Protein AF-A0A7W9DJ19-F1 (afdb_monomer_lite)

pLDDT: mean 92.01, std 10.66, range [29.83, 98.69]

Structure (mmCIF, N/CA/C/O backbone):
data_AF-A0A7W9DJ19-F1
#
_entry.id   AF-A0A7W9DJ19-F1
#
loop_
_atom_site.group_PDB
_atom_site.id
_atom_site.type_symbol
_atom_site.label_atom_id
_atom_site.label_alt_id
_atom_site.label_comp_id
_atom_site.label_asym_id
_atom_site.label_entity_id
_atom_site.label_seq_id
_atom_site.pdbx_PDB_ins_code
_atom_site.Cartn_x
_atom_site.Cartn_y
_atom_site.Cartn_z
_atom_site.occupancy
_atom_site.B_iso_or_equiv
_atom_site.auth_seq_id
_atom_site.auth_comp_id
_atom_site.auth_asym_id
_atom_site.auth_atom_id
_atom_site.pdbx_PDB_model_num
ATOM 1 N N . MET A 1 1 ? -15.989 -20.132 35.766 1.00 35.91 1 MET A N 1
ATOM 2 C CA . MET A 1 1 ? -14.727 -20.740 36.237 1.00 35.91 1 MET A CA 1
ATOM 3 C C . MET A 1 1 ? -13.695 -19.625 36.295 1.00 35.91 1 MET A C 1
ATOM 5 O O . MET A 1 1 ? -13.763 -18.740 35.463 1.00 35.91 1 MET A O 1
ATOM 9 N N . SER A 1 2 ? -12.875 -19.631 37.344 1.00 31.61 2 SER A N 1
ATOM 10 C CA . SER A 1 2 ? -11.876 -18.637 37.775 1.00 31.61 2 SER A CA 1
ATOM 11 C C . SER A 1 2 ? -11.360 -17.617 36.739 1.00 31.61 2 SER A C 1
ATOM 13 O O . SER A 1 2 ? -10.597 -17.981 35.852 1.00 31.61 2 SER A O 1
ATOM 15 N N . ASN A 1 3 ? -11.657 -16.329 36.963 1.00 39.03 3 ASN A N 1
ATOM 16 C CA . ASN A 1 3 ? -10.916 -15.198 36.391 1.00 39.03 3 ASN A CA 1
ATOM 17 C C . ASN A 1 3 ? -9.522 -15.145 37.029 1.00 39.03 3 ASN A C 1
ATOM 19 O O . ASN A 1 3 ? -9.390 -14.772 38.196 1.00 39.03 3 ASN A O 1
ATOM 23 N N . ALA A 1 4 ? -8.491 -15.544 36.287 1.00 29.83 4 ALA A N 1
ATOM 24 C CA . ALA A 1 4 ? -7.117 -15.218 36.642 1.00 29.83 4 ALA A CA 1
ATOM 25 C C . ALA A 1 4 ? -6.825 -13.783 36.163 1.00 29.83 4 ALA A C 1
ATOM 27 O O . ALA A 1 4 ? -7.154 -13.462 35.021 1.00 29.83 4 ALA A O 1
ATOM 28 N N . PRO A 1 5 ? -6.249 -12.903 36.998 1.00 34.75 5 PRO A N 1
ATOM 29 C CA . PRO A 1 5 ? -5.823 -11.590 36.539 1.00 34.75 5 PRO A CA 1
ATOM 30 C C . PRO A 1 5 ? -4.677 -11.761 35.534 1.00 34.75 5 PRO A C 1
ATOM 32 O O . PRO A 1 5 ? -3.685 -12.427 35.833 1.00 34.75 5 PRO A O 1
ATOM 35 N N . LEU A 1 6 ? -4.827 -11.160 34.351 1.00 35.88 6 LEU A N 1
ATOM 36 C CA . LEU A 1 6 ? -3.746 -10.957 33.388 1.00 35.88 6 LEU A CA 1
ATOM 37 C C . LEU A 1 6 ? -2.621 -10.196 34.097 1.00 35.88 6 LEU A C 1
ATOM 39 O O . LEU A 1 6 ? -2.728 -9.001 34.365 1.00 35.88 6 LEU A O 1
ATOM 43 N N . SER A 1 7 ? -1.553 -10.903 34.462 1.00 32.28 7 SER A N 1
ATOM 44 C CA . SER A 1 7 ? -0.330 -10.271 34.936 1.00 32.28 7 SER A CA 1
ATOM 45 C C . SER A 1 7 ? 0.351 -9.628 33.734 1.00 32.28 7 SER A C 1
ATOM 47 O O . SER A 1 7 ? 0.996 -10.320 32.945 1.00 32.28 7 SER A O 1
ATOM 49 N N . ILE A 1 8 ? 0.200 -8.314 33.589 1.00 40.47 8 ILE A N 1
ATOM 50 C CA . ILE A 1 8 ? 1.008 -7.528 32.660 1.00 40.47 8 ILE A CA 1
ATOM 51 C C . ILE A 1 8 ? 2.430 -7.540 33.224 1.00 40.47 8 ILE A C 1
ATOM 53 O O . ILE A 1 8 ? 2.767 -6.819 34.165 1.00 40.47 8 ILE A O 1
ATOM 57 N N . VAL A 1 9 ? 3.260 -8.439 32.703 1.00 39.78 9 VAL A N 1
ATOM 58 C CA . VAL A 1 9 ? 4.703 -8.352 32.893 1.00 39.78 9 VAL A CA 1
ATOM 59 C C . VAL A 1 9 ? 5.142 -7.175 32.034 1.00 39.78 9 VAL A C 1
ATOM 61 O O . VAL A 1 9 ? 5.267 -7.311 30.820 1.00 39.78 9 VAL A O 1
ATOM 64 N N . ASN A 1 10 ? 5.336 -6.013 32.661 1.00 40.75 10 ASN A N 1
ATOM 65 C CA . ASN A 1 10 ? 5.998 -4.869 32.038 1.00 40.75 10 ASN A CA 1
ATOM 66 C C . ASN A 1 10 ? 7.457 -5.248 31.760 1.00 40.75 10 ASN A C 1
ATOM 68 O O . ASN A 1 10 ? 8.366 -4.949 32.534 1.00 40.75 10 ASN A O 1
ATOM 72 N N . SER A 1 11 ? 7.665 -5.971 30.662 1.00 48.31 11 SER A N 1
ATOM 73 C CA . SER A 1 11 ? 8.966 -6.134 30.040 1.00 48.31 11 SER A CA 1
ATOM 74 C C . SER A 1 11 ? 9.404 -4.764 29.544 1.00 48.31 11 SER A C 1
ATOM 76 O O . SER A 1 11 ? 8.871 -4.239 28.571 1.00 48.31 11 SER A O 1
ATOM 78 N N . THR A 1 12 ? 10.393 -4.179 30.211 1.00 62.31 12 THR A N 1
ATOM 79 C CA . THR A 1 12 ? 11.105 -3.003 29.700 1.00 62.31 12 THR A CA 1
ATOM 80 C C . THR A 1 12 ? 11.979 -3.346 28.494 1.00 62.31 12 THR A C 1
ATOM 82 O O . THR A 1 12 ? 12.508 -2.446 27.847 1.00 62.31 12 THR A O 1
ATOM 85 N N . GLU A 1 13 ? 12.170 -4.636 28.195 1.00 78.81 13 GLU A N 1
ATOM 86 C CA . GLU A 1 13 ? 12.912 -5.071 27.020 1.00 78.81 13 GLU A CA 1
ATOM 87 C C . GLU A 1 13 ? 12.053 -4.935 25.765 1.00 78.81 13 GLU A C 1
ATOM 89 O O . GLU A 1 13 ? 10.884 -5.328 25.728 1.00 78.81 13 GLU A O 1
ATOM 94 N N . LYS A 1 14 ? 12.670 -4.346 24.742 1.00 89.38 14 LYS A N 1
ATOM 95 C CA . LYS A 1 14 ? 12.095 -4.109 23.425 1.00 89.38 14 LYS A CA 1
ATOM 96 C C . LYS A 1 14 ? 11.827 -5.428 22.703 1.00 89.38 14 LYS A C 1
ATOM 98 O O . LYS A 1 14 ? 12.739 -6.245 22.565 1.00 89.38 14 LYS A O 1
ATOM 103 N N . PHE A 1 15 ? 10.617 -5.610 22.178 1.00 94.50 15 PHE A N 1
ATOM 104 C CA . PHE A 1 15 ? 10.310 -6.754 21.328 1.00 94.50 15 PHE A CA 1
ATOM 105 C C . PHE A 1 15 ? 10.823 -6.512 19.906 1.00 94.50 15 PHE A C 1
ATOM 107 O O . PHE A 1 15 ? 10.510 -5.501 19.286 1.00 94.50 15 PHE A O 1
ATOM 114 N N . GLN A 1 16 ? 11.607 -7.448 19.375 1.00 95.25 16 GLN A N 1
ATOM 115 C CA . GLN A 1 16 ? 12.251 -7.308 18.068 1.00 95.25 16 GLN A CA 1
ATOM 116 C C . GLN A 1 16 ? 11.478 -8.071 16.989 1.00 95.25 16 GLN A C 1
ATOM 118 O O . GLN A 1 16 ? 11.321 -9.285 17.095 1.00 95.25 16 GLN A O 1
ATOM 123 N N . LEU A 1 17 ? 11.081 -7.400 15.904 1.00 96.25 17 LEU A N 1
ATOM 124 C CA . LEU A 1 17 ? 10.416 -8.014 14.740 1.00 96.25 17 LEU A CA 1
ATOM 125 C C . LEU A 1 17 ? 11.395 -8.691 13.768 1.00 96.25 17 LEU A C 1
ATOM 127 O O . LEU A 1 17 ? 11.333 -8.525 12.554 1.00 96.25 17 LEU A O 1
ATOM 131 N N . ASN A 1 18 ? 12.320 -9.474 14.313 1.00 95.81 18 ASN A N 1
ATOM 132 C CA . ASN A 1 18 ? 13.140 -10.393 13.530 1.00 95.81 18 ASN A CA 1
ATOM 133 C C . ASN A 1 18 ? 12.419 -11.747 13.367 1.00 95.81 18 ASN A C 1
ATOM 135 O O . ASN A 1 18 ? 11.292 -11.928 13.828 1.00 95.81 18 ASN A O 1
ATOM 139 N N . ARG A 1 19 ? 13.079 -12.726 12.735 1.00 96.00 19 ARG A N 1
ATOM 140 C CA . ARG A 1 19 ? 12.517 -14.071 12.518 1.00 96.00 19 ARG A CA 1
ATOM 141 C C . ARG A 1 19 ? 11.992 -14.722 13.805 1.00 96.00 19 ARG A C 1
ATOM 143 O O . ARG A 1 19 ? 10.877 -15.226 13.809 1.00 96.00 19 ARG A O 1
ATOM 150 N N . ALA A 1 20 ? 12.759 -14.668 14.895 1.00 96.94 20 ALA A N 1
ATOM 151 C CA . ALA A 1 20 ? 12.364 -15.268 16.170 1.00 96.94 20 ALA A CA 1
ATOM 152 C C . ALA A 1 20 ? 11.192 -14.518 16.828 1.00 96.94 20 ALA A C 1
ATOM 154 O O . ALA A 1 20 ? 10.315 -15.141 17.426 1.00 96.94 20 ALA A O 1
ATOM 155 N N . GLY A 1 21 ? 11.150 -13.188 16.694 1.00 97.00 21 GLY A N 1
ATOM 156 C CA . GLY A 1 21 ? 10.020 -12.383 17.156 1.00 97.00 21 GLY A CA 1
ATOM 157 C C . GLY A 1 21 ? 8.727 -12.728 16.423 1.00 97.00 21 GLY A C 1
ATOM 158 O O . GLY A 1 21 ? 7.707 -12.998 17.054 1.00 97.00 21 GLY A O 1
ATOM 159 N N . TRP A 1 22 ? 8.768 -12.816 15.094 1.00 97.75 22 TRP A N 1
ATOM 160 C CA . TRP A 1 22 ? 7.598 -13.228 14.319 1.00 97.75 22 TRP A CA 1
ATOM 161 C C . TRP A 1 22 ? 7.169 -14.669 14.605 1.00 97.75 22 TRP A C 1
ATOM 163 O O . TRP A 1 22 ? 5.976 -14.913 14.756 1.00 97.75 22 TRP A O 1
ATOM 173 N N . GLU A 1 23 ? 8.103 -15.610 14.772 1.00 97.31 23 GLU A N 1
ATOM 174 C CA . GLU A 1 23 ? 7.784 -16.977 15.215 1.00 97.31 23 GLU A CA 1
ATOM 175 C C . GLU A 1 23 ? 7.082 -16.988 16.587 1.00 97.31 23 GLU A C 1
ATOM 177 O O . GLU A 1 23 ? 6.143 -17.759 16.799 1.00 97.31 23 GLU A O 1
ATOM 182 N N . ASN A 1 24 ? 7.475 -16.101 17.509 1.00 97.00 24 ASN A N 1
ATOM 183 C CA . ASN A 1 24 ? 6.801 -15.956 18.798 1.00 97.00 24 ASN A CA 1
ATOM 184 C C . ASN A 1 24 ? 5.369 -15.414 18.655 1.00 97.00 24 ASN A C 1
ATOM 186 O O . ASN A 1 24 ? 4.452 -15.975 19.257 1.00 97.00 24 ASN A O 1
ATOM 190 N N . ILE A 1 25 ? 5.162 -14.379 17.832 1.00 97.25 25 ILE A N 1
ATOM 191 C CA . ILE A 1 25 ? 3.824 -13.837 17.542 1.00 97.25 25 ILE A CA 1
ATOM 192 C C . ILE A 1 25 ? 2.944 -14.909 16.887 1.00 97.25 25 ILE A C 1
ATOM 194 O O . ILE A 1 25 ? 1.794 -15.094 17.285 1.00 97.25 25 ILE A O 1
ATOM 198 N N . LEU A 1 26 ? 3.478 -15.667 15.927 1.00 97.00 26 LEU A N 1
ATOM 199 C CA . LEU A 1 26 ? 2.750 -16.761 15.281 1.00 97.00 26 LEU A CA 1
ATOM 200 C C . LEU A 1 26 ? 2.356 -17.847 16.274 1.00 97.00 26 LEU A C 1
ATOM 202 O O . LEU A 1 26 ? 1.226 -18.324 16.241 1.00 97.00 26 LEU A O 1
ATOM 206 N N . HIS A 1 27 ? 3.241 -18.201 17.205 1.00 97.06 27 HIS A N 1
ATOM 207 C CA . HIS A 1 27 ? 2.902 -19.157 18.250 1.00 97.06 27 HIS A CA 1
ATOM 208 C C . HIS A 1 27 ? 1.744 -18.663 19.132 1.00 97.06 27 HIS A C 1
ATOM 210 O O . HIS A 1 27 ? 0.795 -19.412 19.362 1.00 97.06 27 HIS A O 1
ATOM 216 N N . LYS A 1 28 ? 1.789 -17.401 19.583 1.00 96.69 28 LYS A N 1
ATOM 217 C CA . LYS A 1 28 ? 0.743 -16.809 20.436 1.00 96.69 28 LYS A CA 1
ATOM 218 C C . LYS A 1 28 ? -0.602 -16.663 19.722 1.00 96.69 28 LYS A C 1
ATOM 220 O O . LYS A 1 28 ? -1.641 -16.905 20.320 1.00 96.69 28 LYS A O 1
ATOM 225 N N . THR A 1 29 ? -0.575 -16.343 18.432 1.00 96.00 29 THR A N 1
ATOM 226 C CA . THR A 1 29 ? -1.773 -16.194 17.585 1.00 96.00 29 THR A CA 1
ATOM 227 C C . THR A 1 29 ? -2.265 -17.517 16.988 1.00 96.00 29 THR A C 1
ATOM 229 O O . THR A 1 29 ? -3.142 -17.505 16.124 1.00 96.00 29 THR A O 1
ATOM 232 N N . ALA A 1 30 ? -1.692 -18.658 17.396 1.00 95.69 30 ALA A N 1
ATOM 233 C CA . ALA A 1 30 ? -1.979 -19.983 16.839 1.00 95.69 30 ALA A CA 1
ATOM 234 C C . ALA A 1 30 ? -1.875 -20.043 15.296 1.00 95.69 30 ALA A C 1
ATOM 236 O O . ALA A 1 30 ? -2.662 -20.707 14.626 1.00 95.69 30 ALA A O 1
ATOM 237 N N . ASN A 1 31 ? -0.854 -19.385 14.741 1.00 93.69 31 ASN A N 1
ATOM 238 C CA . ASN A 1 31 ? -0.646 -19.138 13.313 1.00 93.69 31 ASN A CA 1
ATOM 239 C C . ASN A 1 31 ? -1.764 -18.290 12.691 1.00 93.69 31 ASN A C 1
ATOM 241 O O . ASN A 1 31 ? -2.379 -18.695 11.705 1.00 93.69 31 ASN A O 1
ATOM 245 N N . PHE A 1 32 ? -1.990 -17.097 13.251 1.00 92.88 32 PHE A N 1
ATOM 246 C CA . PHE A 1 32 ? -2.957 -16.119 12.740 1.00 92.88 32 PHE A CA 1
ATOM 247 C C . PHE A 1 32 ? -4.424 -16.572 12.757 1.00 92.88 32 PHE A C 1
ATOM 249 O O . PHE A 1 32 ? -5.207 -16.178 11.895 1.00 92.88 32 PHE A O 1
ATOM 256 N N . THR A 1 33 ? -4.815 -17.361 13.759 1.00 93.50 33 THR A N 1
ATOM 257 C CA . THR A 1 33 ? -6.215 -17.762 13.984 1.00 93.50 33 THR A CA 1
ATOM 258 C C . THR A 1 33 ? -6.797 -17.226 15.290 1.00 93.50 33 THR A C 1
ATOM 260 O O . THR A 1 33 ? -7.959 -17.481 15.575 1.00 93.50 33 THR A O 1
ATOM 263 N N . ALA A 1 34 ? -6.011 -16.522 16.106 1.00 95.25 34 ALA A N 1
ATOM 264 C CA . ALA A 1 34 ? -6.473 -15.907 17.348 1.00 95.25 34 ALA A CA 1
ATOM 265 C C . ALA A 1 34 ? -5.917 -14.480 17.492 1.00 95.25 34 ALA A C 1
ATOM 267 O O . ALA A 1 34 ? -4.757 -14.263 17.120 1.00 95.25 34 ALA A O 1
ATOM 268 N N . PRO A 1 35 ? -6.698 -13.517 18.023 1.00 96.81 35 PRO A N 1
ATOM 269 C CA . PRO A 1 35 ? -6.192 -12.180 18.309 1.00 96.81 35 PRO A CA 1
ATOM 270 C C . PRO A 1 35 ? -5.148 -12.200 19.427 1.00 96.81 35 PRO A C 1
ATOM 272 O O . PRO A 1 35 ? -5.274 -12.972 20.376 1.00 96.81 35 PRO A O 1
ATOM 275 N N . GLU A 1 36 ? -4.155 -11.317 19.340 1.00 97.50 36 GLU A N 1
ATOM 276 C CA . GLU A 1 36 ? -3.109 -11.178 20.360 1.00 97.50 36 GLU A CA 1
ATOM 277 C C . GLU A 1 36 ? -2.543 -9.755 20.371 1.00 97.50 36 GLU A C 1
ATOM 279 O O . GLU A 1 36 ? -2.442 -9.107 19.325 1.00 97.50 36 GLU A O 1
ATOM 284 N N . VAL A 1 37 ? -2.122 -9.295 21.552 1.00 98.19 37 VAL A N 1
ATOM 285 C CA . VAL A 1 37 ? -1.339 -8.066 21.722 1.00 98.19 37 VAL A CA 1
ATOM 286 C C . VAL A 1 37 ? 0.108 -8.432 22.034 1.00 98.19 37 VAL A C 1
ATOM 288 O O . VAL A 1 37 ? 0.395 -9.151 22.990 1.00 98.19 37 VAL A O 1
ATOM 291 N N . GLN A 1 38 ? 1.037 -7.892 21.252 1.00 97.75 38 GLN A N 1
ATOM 292 C CA . GLN A 1 38 ? 2.458 -7.920 21.556 1.00 97.75 38 GLN A CA 1
ATOM 293 C C . GLN A 1 38 ? 2.908 -6.520 21.961 1.00 97.75 38 GLN A C 1
ATOM 295 O O . GLN A 1 38 ? 2.824 -5.580 21.174 1.00 97.75 38 GLN A O 1
ATOM 300 N N . THR A 1 39 ? 3.413 -6.395 23.185 1.00 97.06 39 THR A N 1
ATOM 301 C CA . THR A 1 39 ? 3.798 -5.099 23.739 1.00 97.06 39 THR A CA 1
ATOM 302 C C . THR A 1 39 ? 5.195 -4.656 23.308 1.00 97.06 39 THR A C 1
ATOM 304 O O . THR A 1 39 ? 6.062 -5.495 23.027 1.00 97.06 39 THR A O 1
ATOM 307 N N . ASN A 1 40 ? 5.412 -3.336 23.295 1.00 95.94 40 ASN A N 1
ATOM 308 C CA . ASN A 1 40 ? 6.705 -2.671 23.109 1.00 95.94 40 ASN A CA 1
ATOM 309 C C . ASN A 1 40 ? 7.465 -3.104 21.835 1.00 95.94 40 ASN A C 1
ATOM 311 O O . ASN A 1 40 ? 8.645 -3.467 21.879 1.00 95.94 40 ASN A O 1
ATOM 315 N N . VAL A 1 41 ? 6.791 -3.032 20.686 1.00 96.62 41 VAL A N 1
ATOM 316 C CA . VAL A 1 41 ? 7.266 -3.490 19.370 1.00 96.62 41 VAL A CA 1
ATOM 317 C C . VAL A 1 41 ? 7.945 -2.385 18.561 1.00 96.62 41 VAL A C 1
ATOM 319 O O . VAL A 1 41 ? 9.029 -2.601 18.029 1.00 96.62 41 VAL A O 1
ATOM 322 N N . LEU A 1 42 ? 7.364 -1.183 18.485 1.00 95.50 42 LEU A N 1
ATOM 323 C CA . LEU A 1 42 ? 7.873 -0.115 17.606 1.00 95.50 42 LEU A CA 1
ATOM 324 C C . LEU A 1 42 ? 8.967 0.727 18.247 1.00 95.50 42 LEU A C 1
ATOM 326 O O . LEU A 1 42 ? 8.783 1.258 19.342 1.00 95.50 42 LEU A O 1
ATOM 330 N N . GLU A 1 43 ? 10.094 0.911 17.568 1.00 94.31 43 GLU A N 1
ATOM 331 C CA . GLU A 1 43 ? 11.101 1.858 18.045 1.00 94.31 43 GLU A CA 1
ATOM 332 C C . GLU A 1 43 ? 10.529 3.282 18.100 1.00 94.31 43 GLU A C 1
ATOM 334 O O . GLU A 1 43 ? 9.668 3.663 17.306 1.00 94.31 43 GLU A O 1
ATOM 339 N N . SER A 1 44 ? 11.033 4.109 19.021 1.00 93.81 44 SER A N 1
ATOM 340 C CA . SER A 1 44 ? 10.552 5.496 19.133 1.00 93.81 44 SER A CA 1
ATOM 341 C C . SER A 1 44 ? 10.754 6.289 17.840 1.00 93.81 44 SER A C 1
ATOM 343 O O . SER A 1 44 ? 9.922 7.127 17.496 1.00 93.81 44 SER A O 1
ATOM 345 N N . GLU A 1 45 ? 11.838 6.009 17.116 1.00 95.88 45 GLU A N 1
ATOM 346 C CA . GLU A 1 45 ? 12.095 6.589 15.800 1.00 95.88 45 GLU A CA 1
ATOM 347 C C . GLU A 1 45 ? 11.054 6.142 14.765 1.00 95.88 45 GLU A C 1
ATOM 349 O O . GLU A 1 45 ? 10.535 6.985 14.035 1.00 95.88 45 GLU A O 1
ATOM 354 N N . ASP A 1 46 ? 10.666 4.861 14.760 1.00 96.31 46 ASP A N 1
ATOM 355 C CA . ASP A 1 46 ? 9.614 4.348 13.877 1.00 96.31 46 ASP A CA 1
ATOM 356 C C . ASP A 1 46 ? 8.288 5.048 14.131 1.00 96.31 46 ASP A C 1
ATOM 358 O O . ASP A 1 46 ? 7.656 5.529 13.194 1.00 96.31 46 ASP A O 1
ATOM 362 N N . ARG A 1 47 ? 7.881 5.165 15.400 1.00 95.75 47 ARG A N 1
ATOM 363 C CA . ARG A 1 47 ? 6.647 5.864 15.771 1.00 95.75 47 ARG A CA 1
ATOM 364 C C . ARG A 1 47 ? 6.645 7.304 15.260 1.00 95.75 47 ARG A C 1
ATOM 366 O O . ARG A 1 47 ? 5.668 7.737 14.648 1.00 95.75 47 ARG A O 1
ATOM 373 N N . ILE A 1 48 ? 7.723 8.050 15.518 1.00 96.69 48 ILE A N 1
ATOM 374 C CA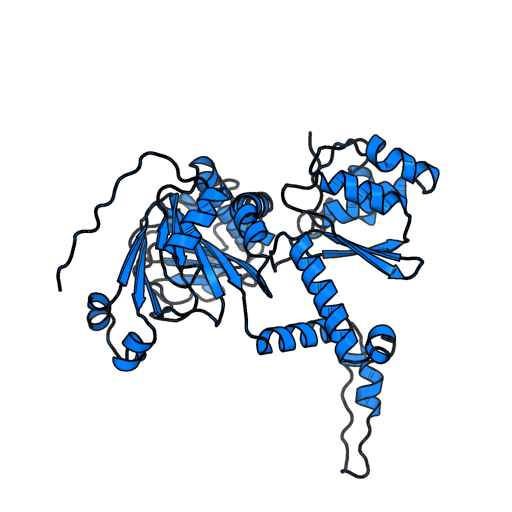 . ILE A 1 48 ? 7.845 9.454 15.098 1.00 96.69 48 ILE A CA 1
ATOM 375 C C . ILE A 1 48 ? 7.768 9.556 13.573 1.00 96.69 48 ILE A C 1
ATOM 377 O O . ILE A 1 48 ? 6.996 10.357 13.046 1.00 96.69 48 ILE A O 1
ATOM 381 N N . ASN A 1 49 ? 8.536 8.728 12.869 1.00 98.00 49 ASN A N 1
ATOM 382 C CA . ASN A 1 49 ? 8.625 8.774 11.417 1.00 98.00 49 ASN A CA 1
ATOM 383 C C . ASN A 1 49 ? 7.323 8.328 10.746 1.00 98.00 49 ASN A C 1
ATOM 385 O O . ASN A 1 49 ? 6.841 9.016 9.849 1.00 98.00 49 ASN A O 1
ATOM 389 N N . PHE A 1 50 ? 6.681 7.256 11.220 1.00 98.38 50 PHE A N 1
ATOM 390 C CA . PHE A 1 50 ? 5.390 6.822 10.687 1.00 98.38 50 PHE A CA 1
ATOM 391 C C . PHE A 1 50 ? 4.321 7.901 10.829 1.00 98.38 50 PHE A C 1
ATOM 393 O O . PHE A 1 50 ? 3.591 8.140 9.868 1.00 98.38 50 PHE A O 1
ATOM 400 N N . ARG A 1 51 ? 4.251 8.596 11.973 1.00 97.88 51 ARG A N 1
ATOM 401 C CA . ARG A 1 51 ? 3.321 9.724 12.136 1.00 97.88 51 ARG A CA 1
ATOM 402 C C . ARG A 1 51 ? 3.593 10.818 11.107 1.00 97.88 51 ARG A C 1
ATOM 404 O O . ARG A 1 51 ? 2.663 11.222 10.417 1.00 97.88 51 ARG A O 1
ATOM 411 N N . LYS A 1 52 ? 4.849 11.246 10.952 1.00 98.00 52 LYS A N 1
ATOM 412 C CA . LYS A 1 52 ? 5.220 12.266 9.956 1.00 98.00 52 LYS A CA 1
ATOM 413 C C . LYS A 1 52 ? 4.814 11.865 8.546 1.00 98.00 52 LYS A C 1
ATOM 415 O O . LYS A 1 52 ? 4.072 12.582 7.883 1.00 98.00 52 LYS A O 1
ATOM 420 N N . TRP A 1 53 ? 5.196 10.659 8.139 1.00 98.06 53 TRP A N 1
ATOM 421 C CA . TRP A 1 53 ? 4.885 10.148 6.812 1.00 98.06 53 TRP A CA 1
ATOM 422 C C . TRP A 1 53 ? 3.381 10.036 6.567 1.00 98.06 53 TRP A C 1
ATOM 424 O O . TRP A 1 53 ? 2.932 10.367 5.475 1.00 98.06 53 TRP A O 1
ATOM 434 N N . ILE A 1 54 ? 2.586 9.614 7.558 1.00 98.12 54 ILE A N 1
ATOM 435 C CA . ILE A 1 54 ? 1.116 9.609 7.463 1.00 98.12 54 ILE A CA 1
ATOM 436 C C . ILE A 1 54 ? 0.594 11.016 7.156 1.00 98.12 54 ILE A C 1
ATOM 438 O O . ILE A 1 54 ? -0.244 11.183 6.266 1.00 98.12 54 ILE A O 1
ATOM 442 N N . PHE A 1 55 ? 1.091 12.033 7.859 1.00 97.88 55 PHE A N 1
ATOM 443 C CA . PHE A 1 55 ? 0.635 13.405 7.663 1.00 97.88 55 PHE A CA 1
ATOM 444 C C . PHE A 1 55 ? 1.160 14.049 6.381 1.00 97.88 55 PHE A C 1
ATOM 446 O O . PHE A 1 55 ? 0.442 14.863 5.799 1.00 97.88 55 PHE A O 1
ATOM 453 N N . ASP A 1 56 ? 2.301 13.614 5.848 1.00 96.50 56 ASP A N 1
ATOM 454 C CA . ASP A 1 56 ? 2.717 13.971 4.488 1.00 96.50 56 ASP A CA 1
ATOM 455 C C . ASP A 1 56 ? 1.776 13.369 3.427 1.00 96.50 56 ASP A C 1
ATOM 457 O O . ASP A 1 56 ? 1.448 14.030 2.436 1.00 96.50 56 ASP A O 1
ATOM 461 N N . VAL A 1 57 ? 1.249 12.154 3.648 1.00 96.06 57 VAL A N 1
ATOM 462 C CA . VAL A 1 57 ? 0.204 11.587 2.774 1.00 96.06 57 VAL A CA 1
ATOM 463 C C . VAL A 1 57 ? -1.097 12.390 2.878 1.00 96.06 57 VAL A C 1
ATOM 465 O O . VAL A 1 57 ? -1.697 12.726 1.854 1.00 96.06 57 VAL A O 1
ATOM 468 N N . ILE A 1 58 ? -1.527 12.759 4.088 1.00 97.19 58 ILE A N 1
ATOM 469 C CA . ILE A 1 58 ? -2.712 13.618 4.278 1.00 97.19 58 ILE A CA 1
ATOM 470 C C . ILE A 1 58 ? -2.492 14.989 3.627 1.00 97.19 58 ILE A C 1
ATOM 472 O O . ILE A 1 58 ? -3.398 15.518 2.980 1.00 97.19 58 ILE A O 1
ATOM 476 N N . ARG A 1 59 ? -1.279 15.542 3.707 1.00 96.25 59 ARG A N 1
ATOM 477 C CA . ARG A 1 59 ? -0.890 16.766 3.002 1.00 96.25 59 ARG A CA 1
ATOM 478 C C . ARG A 1 59 ? -1.046 16.620 1.494 1.00 96.25 59 ARG A C 1
ATOM 480 O O . ARG A 1 59 ? -1.667 17.487 0.878 1.00 96.25 59 ARG A O 1
ATOM 487 N N . HIS A 1 60 ? -0.558 15.528 0.904 1.00 93.50 60 HIS A N 1
ATOM 488 C CA . HIS A 1 60 ? -0.763 15.240 -0.517 1.00 93.50 60 HIS A CA 1
ATOM 489 C C . HIS A 1 60 ? -2.257 15.178 -0.875 1.00 93.50 60 HIS A C 1
ATOM 491 O O . HIS A 1 60 ? -2.681 15.769 -1.870 1.00 93.50 60 HIS A O 1
ATOM 497 N N . ILE A 1 61 ? -3.071 14.522 -0.047 1.00 94.88 61 ILE A N 1
ATOM 498 C CA . ILE A 1 61 ? -4.528 14.440 -0.220 1.00 94.88 61 ILE A CA 1
ATOM 499 C C . ILE A 1 61 ? -5.187 15.823 -0.189 1.00 94.88 61 ILE A C 1
ATOM 501 O O . ILE A 1 61 ? -6.009 16.119 -1.057 1.00 94.88 61 ILE A O 1
ATOM 505 N N . CYS A 1 62 ? -4.812 16.677 0.766 1.00 96.25 62 CYS A N 1
ATOM 506 C CA . CYS A 1 62 ? -5.372 18.021 0.910 1.00 96.25 62 CYS A CA 1
ATOM 507 C C . CYS A 1 62 ? -4.995 18.924 -0.271 1.00 96.25 62 CYS A C 1
ATOM 509 O O . CYS A 1 62 ? -5.867 19.584 -0.833 1.00 96.25 62 CYS A O 1
ATOM 511 N N . ILE A 1 63 ? -3.729 18.892 -0.710 1.00 94.56 63 ILE A N 1
ATOM 512 C CA . ILE A 1 63 ? -3.254 19.645 -1.886 1.00 94.56 63 ILE A CA 1
ATOM 513 C C . ILE A 1 63 ? -4.041 19.246 -3.142 1.00 94.56 63 ILE A C 1
ATOM 515 O O . ILE A 1 63 ? -4.473 20.111 -3.904 1.00 94.56 63 ILE A O 1
ATOM 519 N N . ASN A 1 64 ? -4.274 17.945 -3.329 1.00 92.81 64 ASN A N 1
ATOM 520 C CA . ASN A 1 64 ? -4.963 17.408 -4.504 1.00 92.81 64 ASN A CA 1
ATOM 521 C C . ASN A 1 64 ? -6.494 17.349 -4.362 1.00 92.81 64 ASN A C 1
ATOM 523 O O . ASN A 1 64 ? -7.177 16.959 -5.309 1.00 92.81 64 ASN A O 1
ATOM 527 N N . LYS A 1 65 ? -7.043 17.722 -3.197 1.00 94.69 65 LYS A N 1
ATOM 528 C CA . LYS A 1 65 ? -8.486 17.771 -2.892 1.00 94.69 65 LYS A CA 1
ATOM 529 C C . LYS A 1 65 ? -9.243 16.509 -3.321 1.00 94.69 65 LYS A C 1
ATOM 531 O O . LYS A 1 65 ? -10.289 16.580 -3.972 1.00 94.69 65 LYS A O 1
ATOM 536 N N . THR A 1 66 ? -8.693 15.344 -2.986 1.00 90.31 66 THR A N 1
ATOM 537 C CA . THR A 1 66 ? -9.187 14.047 -3.466 1.00 90.31 66 THR A CA 1
ATOM 538 C C . THR A 1 66 ? -9.483 13.079 -2.328 1.00 90.31 66 THR A C 1
ATOM 540 O O . THR A 1 66 ? -8.775 13.034 -1.331 1.00 90.31 66 THR A O 1
ATOM 543 N N . ASN A 1 67 ? -10.520 12.259 -2.481 1.00 86.56 67 ASN A N 1
ATOM 544 C CA . ASN A 1 67 ? -10.842 11.156 -1.572 1.00 86.56 67 ASN A CA 1
ATOM 545 C C . ASN A 1 67 ? -10.728 9.774 -2.241 1.00 86.56 67 ASN A C 1
ATOM 547 O O . ASN A 1 67 ? -11.146 8.772 -1.663 1.00 86.56 67 ASN A O 1
ATOM 551 N N . ALA A 1 68 ? -10.140 9.702 -3.441 1.00 82.75 68 ALA A N 1
ATOM 552 C CA . ALA A 1 68 ? -10.077 8.486 -4.260 1.00 82.75 68 ALA A CA 1
ATOM 553 C C . ALA A 1 68 ? -9.364 7.294 -3.582 1.00 82.75 68 ALA A C 1
ATOM 555 O O . ALA A 1 68 ? -9.562 6.150 -3.979 1.00 82.75 68 ALA A O 1
ATOM 556 N N . TYR A 1 69 ? -8.562 7.546 -2.544 1.00 85.56 69 TYR A N 1
ATOM 557 C CA . TYR A 1 69 ? -7.710 6.559 -1.866 1.00 85.56 69 TYR A CA 1
ATOM 558 C C . TYR A 1 69 ? -8.310 6.051 -0.550 1.00 85.56 69 TYR A C 1
ATOM 560 O O . TYR A 1 69 ? -7.611 5.784 0.421 1.00 85.56 69 TYR A O 1
ATOM 568 N N . GLY A 1 70 ? -9.640 5.972 -0.483 1.00 90.62 70 GLY A N 1
ATOM 569 C CA . GLY A 1 70 ? -10.339 5.549 0.731 1.00 90.62 70 GLY A CA 1
ATOM 570 C C . GLY A 1 70 ? -10.216 6.540 1.891 1.00 90.62 70 GLY A C 1
ATOM 571 O O . GLY A 1 70 ? -10.508 6.156 3.023 1.00 90.62 70 GLY A O 1
ATOM 572 N N . PHE A 1 71 ? -9.815 7.788 1.611 1.00 96.31 71 PHE A N 1
ATOM 573 C CA . PHE A 1 71 ? -9.762 8.870 2.591 1.00 96.31 71 PHE A CA 1
ATOM 574 C C . PHE A 1 71 ? -11.180 9.258 3.003 1.00 96.31 71 PHE A C 1
ATOM 576 O O . PHE A 1 71 ? -11.952 9.811 2.215 1.00 96.31 71 PHE A O 1
ATOM 583 N N . ARG A 1 72 ? -11.530 8.926 4.241 1.00 96.44 72 ARG A N 1
ATOM 584 C CA . ARG A 1 72 ? -12.855 9.118 4.827 1.00 96.44 72 ARG A CA 1
ATOM 585 C C . ARG A 1 72 ? -12.693 9.841 6.148 1.00 96.44 72 ARG A C 1
ATOM 587 O O . ARG A 1 72 ? -11.847 9.458 6.949 1.00 96.44 72 ARG A O 1
ATOM 594 N N . VAL A 1 73 ? -13.530 10.845 6.369 1.00 97.38 73 VAL A N 1
ATOM 595 C CA . VAL A 1 73 ? -13.591 11.594 7.623 1.00 97.38 73 VAL A CA 1
ATOM 596 C C . VAL A 1 73 ? -14.979 11.406 8.219 1.00 97.38 73 VAL A C 1
ATOM 598 O O . VAL A 1 73 ? -15.983 11.506 7.515 1.00 97.38 73 VAL A O 1
ATOM 601 N N . TYR A 1 74 ? -15.014 11.112 9.510 1.00 97.12 74 TYR A N 1
ATOM 602 C CA . TYR A 1 74 ? -16.209 10.958 10.315 1.00 97.12 74 TYR A CA 1
ATOM 603 C C . TYR A 1 74 ? -16.224 12.042 11.381 1.00 97.12 74 TYR A C 1
ATOM 605 O O . TYR A 1 74 ? -15.203 12.278 12.026 1.00 97.12 74 TYR A O 1
ATOM 613 N N . LEU A 1 75 ? -17.383 12.651 11.594 1.00 96.19 75 LEU A N 1
ATOM 614 C CA . LEU A 1 75 ? -17.647 13.577 12.687 1.00 96.19 75 LEU A CA 1
ATOM 615 C C . LEU A 1 75 ? -18.842 13.081 13.473 1.00 96.19 75 LEU A C 1
ATOM 617 O O . LEU A 1 75 ? -19.895 12.820 12.899 1.00 96.19 75 LEU A O 1
ATOM 621 N N . ASN A 1 76 ? -18.674 12.933 14.787 1.00 92.50 76 ASN A N 1
ATOM 622 C CA . ASN A 1 76 ? -19.714 12.415 15.678 1.00 92.50 76 ASN A CA 1
ATOM 623 C C . ASN A 1 76 ? -20.345 11.106 15.157 1.00 92.50 76 ASN A C 1
ATOM 625 O O . ASN A 1 76 ? -21.550 10.901 15.252 1.00 92.50 76 ASN A O 1
ATOM 629 N N . SER A 1 77 ? -19.504 10.215 14.625 1.00 89.12 77 SER A N 1
ATOM 630 C CA . SER A 1 77 ? -19.861 8.924 14.012 1.00 89.12 77 SER A CA 1
ATOM 631 C C . SER A 1 77 ? -20.524 8.961 12.630 1.00 89.12 77 SER A C 1
ATOM 633 O O . SER A 1 77 ? -20.841 7.903 12.092 1.00 89.12 77 SER A O 1
ATOM 635 N N . GLU A 1 78 ? -20.670 10.128 12.002 1.00 94.12 78 GLU A N 1
ATOM 636 C CA . GLU A 1 78 ? -21.233 10.253 10.653 1.00 94.12 78 GLU A CA 1
ATOM 637 C C . GLU A 1 78 ? -20.163 10.622 9.627 1.00 94.12 78 GLU A C 1
ATOM 639 O O . GLU A 1 78 ? -19.311 11.472 9.880 1.00 94.12 78 GLU A O 1
ATOM 644 N N . ILE A 1 79 ? -20.205 9.990 8.451 1.00 95.56 79 ILE A N 1
ATOM 645 C CA . ILE A 1 79 ? -19.292 10.325 7.355 1.00 95.56 79 ILE A CA 1
ATOM 646 C C . ILE A 1 79 ? -19.615 11.716 6.801 1.00 95.56 79 ILE A C 1
ATOM 648 O O . ILE A 1 79 ? -20.765 12.025 6.486 1.00 95.56 79 ILE A O 1
ATOM 652 N N . VAL A 1 80 ? -18.593 12.555 6.645 1.00 96.25 80 VAL A N 1
ATOM 653 C CA . VAL A 1 80 ? -18.763 13.897 6.078 1.00 96.25 80 VAL A CA 1
ATOM 654 C C . VAL A 1 80 ? -18.789 13.850 4.547 1.00 96.25 80 VAL A C 1
ATOM 656 O O . VAL A 1 80 ? -18.189 12.980 3.911 1.00 96.25 80 VAL A O 1
ATOM 659 N N . ASN A 1 81 ? -19.488 14.804 3.934 1.00 95.56 81 ASN A N 1
ATOM 660 C CA . ASN A 1 81 ? -19.596 14.900 2.481 1.00 95.56 81 ASN A CA 1
ATOM 661 C C . ASN A 1 81 ? -18.414 15.668 1.852 1.00 95.56 81 ASN A C 1
ATOM 663 O O . ASN A 1 81 ? -17.547 16.214 2.535 1.00 95.56 81 ASN A O 1
ATOM 667 N N . LYS A 1 82 ? -18.384 15.718 0.515 1.00 94.12 82 LYS A N 1
ATOM 668 C CA . LYS A 1 82 ? -17.307 16.365 -0.252 1.00 94.12 82 LYS A CA 1
ATOM 669 C C . LYS A 1 82 ? -17.195 17.875 -0.002 1.00 94.12 82 LYS A C 1
ATOM 671 O O . LYS A 1 82 ? -16.081 18.401 -0.011 1.00 94.12 82 LYS A O 1
ATOM 676 N N . ASP A 1 83 ? -18.315 18.557 0.212 1.00 95.88 83 ASP A N 1
ATOM 677 C CA . ASP A 1 83 ? -18.329 20.004 0.452 1.00 95.88 83 ASP A CA 1
ATOM 678 C C . ASP A 1 83 ? -17.672 20.312 1.799 1.00 95.88 83 ASP A C 1
ATOM 680 O O . ASP A 1 83 ? -16.738 21.109 1.861 1.00 95.88 83 ASP A O 1
ATOM 684 N N . TYR A 1 84 ? -18.035 19.554 2.840 1.00 96.12 84 TYR A N 1
ATOM 685 C CA . TYR A 1 84 ? -17.397 19.648 4.150 1.00 96.12 84 TYR A CA 1
ATOM 686 C C . TYR A 1 84 ? -15.887 19.393 4.067 1.00 96.12 84 TYR A C 1
ATOM 688 O O . TYR A 1 84 ? -15.107 20.172 4.617 1.00 96.12 84 TYR A O 1
ATOM 696 N N . LEU A 1 85 ? -15.464 18.336 3.356 1.00 97.25 85 LEU A N 1
ATOM 697 C CA . LEU A 1 85 ? -14.040 18.056 3.142 1.00 97.25 85 LEU A CA 1
ATOM 698 C C . LEU A 1 85 ? -13.334 19.244 2.483 1.00 97.25 85 LEU A C 1
ATOM 700 O O . LEU A 1 85 ? -12.250 19.618 2.911 1.00 97.25 85 LEU A O 1
ATOM 704 N N . THR A 1 86 ? -13.948 19.856 1.471 1.00 96.38 86 THR A N 1
ATOM 705 C CA . THR A 1 86 ? -13.355 20.973 0.724 1.00 96.38 86 THR A CA 1
ATOM 706 C C . THR A 1 86 ? -13.194 22.223 1.582 1.00 96.38 86 THR A C 1
ATOM 708 O O . THR A 1 86 ? -12.159 22.885 1.507 1.00 96.38 86 THR A O 1
ATOM 711 N N . GLU A 1 87 ? -14.204 22.541 2.386 1.00 95.94 87 GLU A N 1
ATOM 712 C CA . GLU A 1 87 ? -14.252 23.767 3.182 1.00 95.94 87 GLU A CA 1
ATOM 713 C C . GLU A 1 87 ? -13.446 23.671 4.480 1.00 95.94 87 GLU A C 1
ATOM 715 O O . GLU A 1 87 ? -12.842 24.665 4.882 1.00 95.94 87 GLU A O 1
ATOM 720 N N . ASN A 1 88 ? -13.398 22.493 5.112 1.00 95.75 88 ASN A N 1
ATOM 721 C CA . ASN A 1 88 ? -12.880 22.344 6.477 1.00 95.75 88 ASN A CA 1
ATOM 722 C C . ASN A 1 88 ? -11.625 21.471 6.568 1.00 95.75 88 ASN A C 1
ATOM 724 O O . ASN A 1 88 ? -10.781 21.724 7.418 1.00 95.75 88 ASN A O 1
ATOM 728 N N . VAL A 1 89 ? -11.467 20.464 5.704 1.00 97.00 89 VAL A N 1
ATOM 729 C CA . VAL A 1 89 ? -10.332 19.525 5.789 1.00 97.00 89 VAL A CA 1
ATOM 730 C C . VAL A 1 89 ? -9.242 19.904 4.791 1.00 97.00 89 VAL A C 1
ATOM 732 O O . VAL A 1 89 ? -8.118 20.184 5.179 1.00 97.00 89 VAL A O 1
ATOM 735 N N . TYR A 1 90 ? -9.567 19.977 3.500 1.00 97.00 90 TYR A N 1
ATOM 736 C CA . TYR A 1 90 ? -8.609 20.263 2.427 1.00 97.00 90 TYR A CA 1
ATOM 737 C C . TYR A 1 90 ? -8.108 21.711 2.419 1.00 97.00 90 TYR A C 1
ATOM 739 O O . TYR A 1 90 ? -7.071 22.002 1.824 1.00 97.00 90 TYR A O 1
ATOM 747 N N . SER A 1 91 ? -8.852 22.625 3.041 1.00 96.12 91 SER A N 1
ATOM 748 C CA . SER A 1 91 ? -8.470 24.029 3.218 1.00 96.12 91 SER A CA 1
ATOM 749 C C . SER A 1 91 ? -7.340 24.213 4.237 1.00 96.12 91 SER A C 1
ATOM 751 O O . SER A 1 91 ? -6.611 25.201 4.155 1.00 96.12 91 SER A O 1
ATOM 753 N N . HIS A 1 92 ? -7.148 23.245 5.135 1.00 96.50 92 HIS A N 1
ATOM 754 C CA . HIS A 1 92 ? -6.056 23.207 6.098 1.00 96.50 92 HIS A CA 1
ATOM 755 C C . HIS A 1 92 ? -5.030 22.185 5.622 1.00 96.50 92 HIS A C 1
ATOM 757 O O . HIS A 1 92 ? -5.302 20.992 5.549 1.00 96.50 92 HIS A O 1
ATOM 763 N N . ILE A 1 93 ? -3.829 22.633 5.272 1.00 97.00 93 ILE A N 1
ATOM 764 C CA . ILE A 1 93 ? -2.790 21.742 4.755 1.00 97.00 93 ILE A CA 1
ATOM 765 C C . ILE A 1 93 ? -1.829 21.412 5.906 1.00 97.00 93 ILE A C 1
ATOM 767 O O . ILE A 1 93 ? -1.212 22.346 6.424 1.00 97.00 93 ILE A O 1
ATOM 771 N N . PRO A 1 94 ? -1.647 20.129 6.293 1.00 97.00 94 PRO A N 1
ATOM 772 C CA . PRO A 1 94 ? -0.657 19.747 7.297 1.00 97.00 94 PRO A CA 1
ATOM 773 C C . PRO A 1 94 ? 0.727 20.293 6.946 1.00 97.00 94 PRO A C 1
ATOM 775 O O . PRO A 1 94 ? 1.109 20.327 5.770 1.00 97.00 94 PRO A O 1
ATOM 778 N N . ALA A 1 95 ? 1.489 20.725 7.948 1.00 96.12 95 ALA A N 1
ATOM 779 C CA . ALA A 1 95 ? 2.855 21.187 7.733 1.00 96.12 95 ALA A CA 1
ATOM 780 C C . ALA A 1 95 ? 3.766 20.023 7.302 1.00 96.12 95 ALA A C 1
ATOM 782 O O . ALA A 1 95 ? 3.536 18.869 7.664 1.00 96.12 95 ALA A O 1
ATOM 783 N N . VAL A 1 96 ? 4.793 20.347 6.516 1.00 93.50 96 VAL A N 1
ATOM 784 C CA . VAL A 1 96 ? 5.799 19.383 6.041 1.00 93.50 96 VAL A CA 1
ATOM 785 C C . VAL A 1 96 ? 6.519 18.769 7.244 1.00 93.50 96 VAL A C 1
ATOM 787 O O . VAL A 1 96 ? 6.878 19.512 8.159 1.00 93.50 96 VAL A O 1
ATOM 790 N N . GLU A 1 97 ? 6.711 17.445 7.250 1.00 90.06 97 GLU A N 1
ATOM 791 C CA . GLU A 1 97 ? 7.375 16.704 8.341 1.00 90.06 97 GLU A CA 1
ATOM 792 C C . GLU A 1 97 ? 6.711 16.875 9.728 1.00 90.06 97 GLU A C 1
ATOM 794 O O . GLU A 1 97 ? 7.351 16.679 10.769 1.00 90.06 97 GLU A O 1
ATOM 799 N N . SER A 1 98 ? 5.430 17.261 9.772 1.00 94.62 98 SER A N 1
ATOM 800 C CA . SER A 1 98 ? 4.672 17.385 11.024 1.00 94.62 98 SER A CA 1
ATOM 801 C C . SER A 1 98 ? 4.068 16.053 11.460 1.00 94.62 98 SER A C 1
ATOM 803 O O . SER A 1 98 ? 3.714 15.223 10.633 1.00 94.62 98 SER A O 1
ATOM 805 N N . ASP A 1 99 ? 3.878 15.857 12.765 1.00 93.94 99 ASP A N 1
ATOM 806 C CA . ASP A 1 99 ? 3.183 14.682 13.314 1.00 93.94 99 ASP A CA 1
ATOM 807 C C . ASP A 1 99 ? 1.648 14.816 13.314 1.00 93.94 99 ASP A C 1
ATOM 809 O O . ASP A 1 99 ? 0.952 13.985 13.909 1.00 93.94 99 ASP A O 1
ATOM 813 N N . GLY A 1 100 ? 1.154 15.893 12.691 1.00 95.25 100 GLY A N 1
ATOM 814 C CA . GLY A 1 100 ? -0.252 16.215 12.501 1.00 95.25 100 GLY A CA 1
ATOM 815 C C . GLY A 1 100 ? -1.014 16.751 13.701 1.00 95.25 100 GLY A C 1
ATOM 816 O O . GLY A 1 100 ? -2.177 17.106 13.527 1.00 95.25 100 GLY A O 1
ATOM 817 N N . THR A 1 101 ? -0.401 16.847 14.883 1.00 94.69 101 THR A N 1
ATOM 818 C CA . THR A 1 101 ? -1.108 17.238 16.114 1.00 94.69 101 THR A CA 1
ATOM 819 C C . THR A 1 101 ? -1.774 18.607 15.969 1.00 94.69 101 THR A C 1
ATOM 821 O O . THR A 1 101 ? -2.987 18.714 16.119 1.00 94.69 101 THR A O 1
ATOM 824 N N . GLN A 1 102 ? -1.016 19.623 15.542 1.00 95.94 102 GLN A N 1
ATOM 825 C CA . GLN A 1 102 ? -1.563 20.967 15.317 1.00 95.94 102 GLN A CA 1
ATOM 826 C C . GLN A 1 102 ? -2.645 20.982 14.230 1.00 95.94 102 GLN A C 1
ATOM 828 O O . GLN A 1 102 ? -3.664 21.643 14.373 1.00 95.94 102 GLN A O 1
ATOM 833 N N . TRP A 1 103 ? -2.447 20.233 13.142 1.00 97.38 103 TRP A N 1
ATOM 834 C CA . TRP A 1 103 ? -3.424 20.182 12.054 1.00 97.38 103 TRP A CA 1
ATOM 835 C C . TRP A 1 103 ? -4.752 19.563 12.509 1.00 97.38 103 TRP A C 1
ATOM 837 O O . TRP A 1 103 ? -5.815 20.048 12.133 1.00 97.38 103 TRP A O 1
ATOM 847 N N . ILE A 1 104 ? -4.701 18.515 13.338 1.00 97.38 104 ILE A N 1
ATOM 848 C CA . ILE A 1 104 ? -5.893 17.911 13.941 1.00 97.38 104 ILE A CA 1
ATOM 849 C C . ILE A 1 104 ? -6.630 18.935 14.808 1.00 97.38 104 ILE A C 1
ATOM 851 O O . ILE A 1 104 ? -7.846 19.066 14.677 1.00 97.38 104 ILE A O 1
ATOM 855 N N . GLU A 1 105 ? -5.905 19.648 15.673 1.00 95.56 105 GLU A N 1
ATOM 856 C CA . GLU A 1 105 ? -6.479 20.678 16.547 1.00 95.56 105 GLU A CA 1
ATOM 857 C C . GLU A 1 105 ? -7.168 21.780 15.734 1.00 95.56 105 GLU A C 1
ATOM 859 O O . GLU A 1 105 ? -8.304 22.146 16.032 1.00 95.56 105 GLU A O 1
ATOM 864 N N . ASP A 1 106 ? -6.524 22.254 14.665 1.00 95.56 106 ASP A N 1
ATOM 865 C CA . ASP A 1 106 ? -7.056 23.318 13.814 1.00 95.56 106 ASP A CA 1
ATOM 866 C C . ASP A 1 106 ? -8.332 22.882 13.068 1.00 95.56 106 ASP A C 1
ATOM 868 O O . ASP A 1 106 ? -9.290 23.654 12.964 1.00 95.56 106 ASP A O 1
ATOM 872 N N . VAL A 1 107 ? -8.358 21.644 12.556 1.00 97.12 107 VAL A N 1
ATOM 873 C CA . VAL A 1 107 ? -9.463 21.124 11.729 1.00 97.12 107 VAL A CA 1
ATOM 874 C C . VAL A 1 107 ? -10.654 20.667 12.566 1.00 97.12 107 VAL A C 1
ATOM 876 O O . VAL A 1 107 ? -11.797 20.944 12.203 1.00 97.12 107 VAL A O 1
ATOM 879 N N . PHE A 1 108 ? -10.407 19.939 13.656 1.00 96.19 108 PHE A N 1
ATOM 880 C CA . PHE A 1 108 ? -11.457 19.243 14.407 1.00 96.19 108 PHE A CA 1
ATOM 881 C C . PHE A 1 108 ? -11.762 19.877 15.760 1.00 96.19 108 PHE A C 1
ATOM 883 O O . PHE A 1 108 ? -12.857 19.661 16.284 1.00 96.19 108 PHE A O 1
ATOM 890 N N . GLN A 1 109 ? -10.845 20.679 16.310 1.00 92.62 109 GLN A N 1
ATOM 891 C CA . GLN A 1 109 ? -11.009 21.340 17.606 1.00 92.62 109 GLN A CA 1
ATOM 892 C C . GLN A 1 109 ? -11.442 20.320 18.680 1.00 92.62 109 GLN A C 1
ATOM 894 O O . GLN A 1 109 ? -10.812 19.274 18.833 1.00 92.62 109 GLN A O 1
ATOM 899 N N . ASP A 1 110 ? -12.549 20.578 19.381 1.00 90.75 110 ASP A N 1
ATOM 900 C CA . ASP A 1 110 ? -13.087 19.705 20.433 1.00 90.75 110 ASP A CA 1
ATOM 901 C C . ASP A 1 110 ? -14.020 18.591 19.907 1.00 90.75 110 ASP A C 1
ATOM 903 O O . ASP A 1 110 ? -14.651 17.873 20.690 1.00 90.75 110 ASP A O 1
ATOM 907 N N . GLN A 1 111 ? -14.179 18.447 18.586 1.00 94.38 111 GLN A N 1
ATOM 908 C CA . GLN A 1 111 ? -15.114 17.478 18.016 1.00 94.38 111 GLN A CA 1
ATOM 909 C C . GLN A 1 111 ? -14.578 16.044 18.089 1.00 94.38 111 GLN A C 1
ATOM 911 O O . GLN A 1 111 ? -13.385 15.774 17.940 1.00 94.38 111 GLN A O 1
ATOM 916 N N . LYS A 1 112 ? -15.499 15.088 18.261 1.00 95.38 112 LYS A N 1
ATOM 917 C CA . LYS A 1 112 ? -15.202 13.664 18.103 1.00 95.38 112 LYS A CA 1
ATOM 918 C C . LYS A 1 112 ? -15.088 13.350 16.620 1.00 95.38 112 LYS A C 1
ATOM 920 O O . LYS A 1 112 ? -16.061 13.509 15.877 1.00 95.38 112 LYS A O 1
ATOM 925 N N . PHE A 1 113 ? -13.920 12.884 16.199 1.00 97.50 113 PHE A N 1
ATOM 926 C CA . PHE A 1 113 ? -13.641 12.627 14.794 1.00 97.50 113 PHE A CA 1
ATOM 927 C C . PHE A 1 113 ? -12.948 11.285 14.576 1.00 97.50 113 PHE A C 1
ATOM 929 O O . PHE A 1 113 ? -12.318 10.728 15.478 1.00 97.50 113 PHE A O 1
ATOM 936 N N . GLY A 1 114 ? -13.058 10.781 13.350 1.00 96.88 114 GLY A N 1
ATOM 937 C CA . GLY A 1 114 ? -12.311 9.629 12.867 1.00 96.88 114 GLY A CA 1
ATOM 938 C C . GLY A 1 114 ? -11.867 9.829 11.426 1.00 96.88 114 GLY A C 1
ATOM 939 O O . GLY A 1 114 ? -12.645 10.277 10.593 1.00 96.88 114 GLY A O 1
ATOM 940 N N . ILE A 1 115 ? -10.628 9.478 11.112 1.00 97.12 115 ILE A N 1
ATOM 941 C CA . ILE A 1 115 ? -10.087 9.442 9.757 1.00 97.12 115 ILE A CA 1
ATOM 942 C C . ILE A 1 115 ? -9.723 8.000 9.448 1.00 97.12 115 ILE A C 1
ATOM 944 O O . ILE A 1 115 ? -9.067 7.334 10.250 1.00 97.12 115 ILE A O 1
ATOM 948 N N . ILE A 1 116 ? -10.133 7.542 8.271 1.00 96.81 116 ILE A N 1
ATOM 949 C CA . ILE A 1 116 ? -9.659 6.297 7.675 1.00 96.81 116 ILE A CA 1
ATOM 950 C C . ILE A 1 116 ? -8.974 6.656 6.363 1.00 96.81 116 ILE A C 1
ATOM 952 O O . ILE A 1 116 ? -9.556 7.367 5.545 1.00 96.81 116 ILE A O 1
ATOM 956 N N . LEU A 1 117 ? -7.757 6.165 6.158 1.00 97.06 117 LEU A N 1
ATOM 957 C CA . LEU A 1 117 ? -6.997 6.346 4.925 1.00 97.06 117 LEU A CA 1
ATOM 958 C C . LEU A 1 117 ? -6.421 5.003 4.490 1.00 97.06 117 LEU A C 1
ATOM 960 O O . LEU A 1 117 ? -5.646 4.405 5.226 1.00 97.06 117 LEU A O 1
ATOM 964 N N . ASN A 1 118 ? -6.767 4.552 3.290 1.00 96.88 118 ASN A N 1
ATOM 965 C CA . ASN A 1 118 ? -6.251 3.302 2.748 1.00 96.88 118 ASN A CA 1
ATOM 966 C C . ASN A 1 118 ? -5.057 3.575 1.827 1.00 96.88 118 ASN A C 1
ATOM 968 O O . ASN A 1 118 ? -4.937 4.655 1.247 1.00 96.88 118 ASN A O 1
ATOM 972 N N . PHE A 1 119 ? -4.222 2.557 1.630 1.00 96.25 119 PHE A N 1
ATOM 973 C CA . PHE A 1 119 ? -3.117 2.571 0.674 1.00 96.25 119 PHE A CA 1
ATOM 974 C C . PHE A 1 119 ? -2.130 3.723 0.917 1.00 96.25 119 PHE A C 1
ATOM 976 O O . PHE A 1 119 ? -1.699 4.375 -0.032 1.00 96.25 119 PHE A O 1
ATOM 983 N N . SER A 1 120 ? -1.800 4.046 2.171 1.00 95.44 120 SER A N 1
ATOM 984 C CA . SER A 1 120 ? -0.867 5.144 2.465 1.00 95.44 120 SER A CA 1
ATOM 985 C C . SER A 1 120 ? 0.559 4.833 1.993 1.00 95.44 120 SER A C 1
ATOM 987 O O . SER A 1 120 ? 1.309 5.747 1.645 1.00 95.44 120 SER A O 1
ATOM 989 N N . GLU A 1 121 ? 0.924 3.550 1.902 1.00 96.38 121 GLU A N 1
ATOM 990 C CA . GLU A 1 121 ? 2.256 3.090 1.503 1.00 96.38 121 GLU A CA 1
ATOM 991 C C . GLU A 1 121 ? 2.658 3.532 0.091 1.00 96.38 121 GLU A C 1
ATOM 993 O O . GLU A 1 121 ? 3.831 3.793 -0.164 1.00 96.38 121 GLU A O 1
ATOM 998 N N . LYS A 1 122 ? 1.706 3.686 -0.841 1.00 95.06 122 LYS A N 1
ATOM 999 C CA . LYS A 1 122 ? 2.045 4.083 -2.221 1.00 95.06 122 LYS A CA 1
ATOM 1000 C C . LYS A 1 122 ? 2.495 5.536 -2.350 1.00 95.06 122 LYS A C 1
ATOM 1002 O O . LYS A 1 122 ? 3.076 5.897 -3.374 1.00 95.06 122 LYS A O 1
ATOM 1007 N N . PHE A 1 123 ? 2.170 6.366 -1.359 1.00 93.88 123 PHE A N 1
ATOM 1008 C CA . PHE A 1 123 ? 2.484 7.795 -1.338 1.00 93.88 123 PHE A CA 1
ATOM 1009 C C . PHE A 1 123 ? 3.787 8.081 -0.594 1.00 93.88 123 PHE A C 1
ATOM 1011 O O . PHE A 1 123 ? 4.474 9.043 -0.924 1.00 93.88 123 PHE A O 1
ATOM 1018 N N . SER A 1 124 ? 4.139 7.249 0.390 1.00 94.62 124 SER A N 1
ATOM 1019 C CA . SER A 1 124 ? 5.342 7.423 1.200 1.00 94.62 124 SER A CA 1
ATOM 1020 C C . SER A 1 124 ? 6.269 6.226 1.050 1.00 94.62 124 SER A C 1
ATOM 1022 O O . SER A 1 124 ? 6.040 5.155 1.613 1.00 94.62 124 SER A O 1
ATOM 1024 N N . MET A 1 125 ? 7.349 6.419 0.293 1.00 94.75 125 MET A N 1
ATOM 1025 C CA . MET A 1 125 ? 8.353 5.369 0.131 1.00 94.75 125 MET A CA 1
ATOM 1026 C C . MET A 1 125 ? 9.083 5.026 1.429 1.00 94.75 125 MET A C 1
ATOM 1028 O O . MET A 1 125 ? 9.179 3.838 1.713 1.00 94.75 125 MET A O 1
ATOM 1032 N N . PRO A 1 126 ? 9.498 5.995 2.267 1.00 95.94 126 PRO A N 1
ATOM 1033 C CA . PRO A 1 126 ? 10.082 5.668 3.565 1.00 95.94 126 PRO A CA 1
ATOM 1034 C C . PRO A 1 126 ? 9.156 4.804 4.440 1.00 95.94 126 PRO A C 1
ATOM 1036 O O . PRO A 1 126 ? 9.615 3.854 5.073 1.00 95.94 126 PRO A O 1
ATOM 1039 N N . MET A 1 127 ? 7.839 5.062 4.407 1.00 97.44 127 MET A N 1
ATOM 1040 C CA . MET A 1 127 ? 6.849 4.227 5.095 1.00 97.44 127 MET A CA 1
ATOM 1041 C C . MET A 1 127 ? 6.804 2.810 4.526 1.00 97.44 127 MET A C 1
ATOM 1043 O O . MET A 1 127 ? 6.884 1.847 5.289 1.00 97.44 127 MET A O 1
ATOM 1047 N N . ALA A 1 128 ? 6.677 2.678 3.202 1.00 97.75 128 ALA A N 1
ATOM 1048 C CA . ALA A 1 128 ? 6.640 1.379 2.539 1.00 97.75 128 ALA A CA 1
ATOM 1049 C C . ALA A 1 128 ? 7.917 0.573 2.811 1.00 97.75 128 ALA A C 1
ATOM 1051 O O . ALA A 1 128 ? 7.834 -0.614 3.120 1.00 97.75 128 ALA A O 1
ATOM 1052 N N . ASP A 1 129 ? 9.084 1.211 2.749 1.00 97.75 129 ASP A N 1
ATOM 1053 C CA . ASP A 1 129 ? 10.375 0.562 2.960 1.00 97.75 129 ASP A CA 1
ATOM 1054 C C . ASP A 1 129 ? 10.526 0.082 4.399 1.00 97.75 129 ASP A C 1
ATOM 1056 O O . ASP A 1 129 ? 10.845 -1.087 4.634 1.00 97.75 129 ASP A O 1
ATOM 1060 N N . ARG A 1 130 ? 10.201 0.940 5.375 1.00 97.94 130 ARG A N 1
ATOM 1061 C CA . ARG A 1 130 ? 10.297 0.563 6.784 1.00 97.94 130 ARG A CA 1
ATOM 1062 C C . ARG A 1 130 ? 9.307 -0.538 7.156 1.00 97.94 130 ARG A C 1
ATOM 1064 O O . ARG A 1 130 ? 9.712 -1.507 7.795 1.00 97.94 130 ARG A O 1
ATOM 1071 N N . LEU A 1 131 ? 8.044 -0.441 6.728 1.00 98.31 131 LEU A N 1
ATOM 1072 C CA . LEU A 1 131 ? 7.056 -1.505 6.953 1.00 98.31 131 LEU A CA 1
ATOM 1073 C C . LEU A 1 131 ? 7.480 -2.817 6.288 1.00 98.31 131 LEU A C 1
ATOM 1075 O O . LEU A 1 131 ? 7.364 -3.874 6.905 1.00 98.31 131 LEU A O 1
ATOM 1079 N N . SER A 1 132 ? 8.013 -2.756 5.063 1.00 98.00 132 SER A N 1
ATOM 1080 C CA . SER A 1 132 ? 8.513 -3.947 4.367 1.00 98.00 132 SER A CA 1
ATOM 1081 C C . SER A 1 132 ? 9.644 -4.596 5.147 1.00 98.00 132 SER A C 1
ATOM 1083 O O . SER A 1 132 ? 9.604 -5.799 5.353 1.00 98.00 132 SER A O 1
ATOM 1085 N N . ALA A 1 133 ? 10.612 -3.824 5.646 1.00 97.56 133 ALA A N 1
ATOM 1086 C CA . ALA A 1 133 ? 11.708 -4.362 6.448 1.00 97.56 133 ALA A CA 1
ATOM 1087 C C . ALA A 1 133 ? 11.223 -5.012 7.758 1.00 97.56 133 ALA A C 1
ATOM 1089 O O . ALA A 1 133 ? 11.722 -6.072 8.132 1.00 97.56 133 ALA A O 1
ATOM 1090 N N . LEU A 1 134 ? 10.233 -4.416 8.436 1.00 97.62 134 LEU A N 1
ATOM 1091 C CA . LEU A 1 134 ? 9.653 -4.971 9.668 1.00 97.62 134 LEU A CA 1
ATOM 1092 C C . LEU A 1 134 ? 8.883 -6.277 9.421 1.00 97.62 134 LEU A C 1
ATOM 1094 O O . LEU A 1 134 ? 8.903 -7.172 10.263 1.00 97.62 134 LEU A O 1
ATOM 1098 N N . ILE A 1 135 ? 8.200 -6.391 8.281 1.00 97.69 135 ILE A N 1
ATOM 1099 C CA . ILE A 1 135 ? 7.301 -7.510 7.960 1.00 97.69 135 ILE A CA 1
ATOM 1100 C C . ILE A 1 135 ? 8.004 -8.606 7.147 1.00 97.69 135 ILE A C 1
ATOM 1102 O O . ILE A 1 135 ? 7.587 -9.760 7.161 1.00 97.69 135 ILE A O 1
ATOM 1106 N N . HIS A 1 136 ? 9.100 -8.297 6.465 1.00 97.56 136 HIS A N 1
ATOM 1107 C CA . HIS A 1 136 ? 9.783 -9.239 5.586 1.00 97.56 136 HIS A CA 1
ATOM 1108 C C . HIS A 1 136 ? 10.203 -10.555 6.258 1.00 97.56 136 HIS A C 1
ATOM 1110 O O . HIS A 1 136 ? 9.934 -11.593 5.658 1.00 97.56 136 HIS A O 1
ATOM 1116 N N . PRO A 1 137 ? 10.710 -10.599 7.510 1.00 97.81 137 PRO A N 1
ATOM 1117 C CA . PRO A 1 137 ? 11.017 -11.882 8.146 1.00 97.81 137 PRO A CA 1
ATOM 1118 C C . PRO A 1 137 ? 9.786 -12.788 8.340 1.00 97.81 137 PRO A C 1
ATOM 1120 O O . PRO A 1 137 ? 9.924 -14.011 8.356 1.00 97.81 137 PRO A O 1
ATOM 1123 N N . LEU A 1 138 ? 8.585 -12.207 8.471 1.00 97.19 138 LEU A N 1
ATOM 1124 C CA . LEU A 1 138 ? 7.321 -12.947 8.487 1.00 97.19 138 LEU A CA 1
ATOM 1125 C C . LEU A 1 138 ? 6.969 -13.475 7.091 1.00 97.19 138 LEU A C 1
ATOM 1127 O O . LEU A 1 138 ? 6.595 -14.639 6.955 1.00 97.19 138 LEU A O 1
ATOM 1131 N N . LEU A 1 139 ? 7.095 -12.640 6.056 1.00 96.69 139 LEU A N 1
ATOM 1132 C CA . LEU A 1 139 ? 6.782 -13.024 4.673 1.00 96.69 139 LEU A CA 1
ATOM 1133 C C . LEU A 1 139 ? 7.750 -14.067 4.124 1.00 96.69 139 LEU A C 1
ATOM 1135 O O . LEU A 1 139 ? 7.322 -14.967 3.412 1.00 96.69 139 LEU A O 1
ATOM 1139 N N . ASP A 1 140 ? 9.024 -13.999 4.490 1.00 95.38 140 ASP A N 1
ATOM 1140 C CA . ASP A 1 140 ? 10.009 -15.026 4.152 1.00 95.38 140 ASP A CA 1
ATOM 1141 C C . ASP A 1 140 ? 9.662 -16.375 4.787 1.00 95.38 140 ASP A C 1
ATOM 1143 O O . ASP A 1 140 ? 9.994 -17.432 4.248 1.00 95.38 140 ASP A O 1
ATOM 1147 N N . HIS A 1 141 ? 8.983 -16.355 5.938 1.00 95.00 141 HIS A N 1
ATOM 1148 C CA . HIS A 1 141 ? 8.568 -17.567 6.627 1.00 95.00 141 HIS A CA 1
ATOM 1149 C C . HIS A 1 141 ? 7.244 -18.140 6.102 1.00 95.00 141 HIS A C 1
ATOM 1151 O O . HIS A 1 141 ? 7.155 -19.350 5.894 1.00 95.00 141 HIS A O 1
ATOM 1157 N N . LEU A 1 142 ? 6.223 -17.298 5.901 1.00 92.94 142 LEU A N 1
ATOM 1158 C CA . LEU A 1 142 ? 4.862 -17.727 5.543 1.00 92.94 142 LEU A CA 1
ATOM 1159 C C . LEU A 1 142 ? 4.532 -17.615 4.050 1.00 92.94 142 LEU A C 1
ATOM 1161 O O . LEU A 1 142 ? 3.576 -18.230 3.578 1.00 92.94 142 LEU A O 1
ATOM 1165 N N . GLY A 1 143 ? 5.305 -16.830 3.308 1.00 94.12 143 GLY A N 1
ATOM 1166 C CA . GLY A 1 143 ? 4.980 -16.385 1.962 1.00 94.12 143 GLY A CA 1
ATOM 1167 C C . GLY A 1 143 ? 4.132 -15.109 1.937 1.00 94.12 143 GLY A C 1
ATOM 1168 O O . GLY A 1 143 ? 3.568 -14.656 2.932 1.00 94.12 143 GLY A O 1
ATOM 1169 N N . VAL A 1 144 ? 4.035 -14.521 0.744 1.00 94.56 144 VAL A N 1
ATOM 1170 C CA . VAL A 1 144 ? 3.235 -13.316 0.489 1.00 94.56 144 VAL A CA 1
ATOM 1171 C C . VAL A 1 144 ? 1.762 -13.680 0.277 1.00 94.56 144 VAL A C 1
ATOM 1173 O O . VAL A 1 144 ? 1.502 -14.573 -0.545 1.00 94.56 144 VAL A O 1
ATOM 1176 N N . PRO A 1 145 ? 0.807 -12.958 0.904 1.00 93.38 145 PRO A N 1
ATOM 1177 C CA . PRO A 1 145 ? -0.622 -13.189 0.714 1.00 93.38 145 PRO A CA 1
ATOM 1178 C C . PRO A 1 145 ? -1.043 -13.260 -0.755 1.00 93.38 145 PRO A C 1
ATOM 1180 O O . PRO A 1 145 ? -0.432 -12.637 -1.632 1.00 93.38 145 PRO A O 1
ATOM 1183 N N . SER A 1 146 ? -2.091 -14.034 -1.045 1.00 89.19 146 SER A N 1
ATOM 1184 C CA . SER A 1 146 ? -2.504 -14.306 -2.425 1.00 89.19 146 SER A CA 1
ATOM 1185 C C . SER A 1 146 ? -2.881 -13.031 -3.174 1.00 89.19 146 SER A C 1
ATOM 1187 O O . SER A 1 146 ? -2.418 -12.862 -4.300 1.00 89.19 146 SER A O 1
ATOM 1189 N N . ASN A 1 147 ? -3.613 -12.113 -2.535 1.00 90.12 147 ASN A N 1
ATOM 1190 C CA . ASN A 1 147 ? -3.995 -10.820 -3.107 1.00 90.12 147 ASN A CA 1
ATOM 1191 C C . ASN A 1 147 ? -3.122 -9.645 -2.640 1.00 90.12 147 ASN A C 1
ATOM 1193 O O . ASN A 1 147 ? -3.318 -8.524 -3.117 1.00 90.12 147 ASN A O 1
ATOM 1197 N N . GLY A 1 148 ? -2.117 -9.929 -1.811 1.00 95.12 148 GLY A N 1
ATOM 1198 C CA . GLY A 1 148 ? -1.141 -8.968 -1.321 1.00 95.12 148 GLY A CA 1
ATOM 1199 C C . GLY A 1 148 ? -1.494 -8.339 0.018 1.00 95.12 148 GLY A C 1
ATOM 1200 O O . GLY A 1 148 ? -2.297 -8.858 0.787 1.00 95.12 148 GLY A O 1
ATOM 1201 N N . MET A 1 149 ? -0.834 -7.222 0.287 1.00 97.19 149 MET A N 1
ATOM 1202 C CA . MET A 1 149 ? -0.980 -6.414 1.480 1.00 97.19 149 MET A CA 1
ATOM 1203 C C . MET A 1 149 ? -1.250 -4.960 1.122 1.00 97.19 149 MET A C 1
ATOM 1205 O O . MET A 1 149 ? -0.791 -4.465 0.089 1.00 97.19 149 MET A O 1
ATOM 1209 N N . HIS A 1 150 ? -1.940 -4.254 2.005 1.00 97.38 150 HIS A N 1
ATOM 1210 C CA . HIS A 1 150 ? -2.137 -2.812 1.908 1.00 97.38 150 HIS A CA 1
ATOM 1211 C C . HIS A 1 150 ? -2.168 -2.191 3.299 1.00 97.38 150 HIS A C 1
ATOM 1213 O O . HIS A 1 150 ? -2.441 -2.890 4.280 1.00 97.38 150 HIS A O 1
ATOM 1219 N N . THR A 1 151 ? -1.901 -0.888 3.408 1.00 98.12 151 THR A N 1
ATOM 1220 C CA . THR A 1 151 ? -2.088 -0.205 4.688 1.00 98.12 151 THR A CA 1
ATOM 1221 C C . THR A 1 151 ? -3.493 0.362 4.829 1.00 98.12 151 THR A C 1
ATOM 1223 O O . THR A 1 151 ? -4.133 0.765 3.852 1.00 98.12 151 THR A O 1
ATOM 1226 N N . THR A 1 152 ? -3.952 0.446 6.076 1.00 97.81 152 THR A N 1
ATOM 1227 C CA . THR A 1 152 ? -5.018 1.374 6.459 1.00 97.81 152 THR A CA 1
ATOM 1228 C C . THR A 1 152 ? -4.587 2.145 7.698 1.00 97.81 152 THR A C 1
ATOM 1230 O O . THR A 1 152 ? -4.130 1.568 8.685 1.00 97.81 152 THR A O 1
ATOM 1233 N N . VAL A 1 153 ? -4.731 3.459 7.656 1.00 97.94 153 VAL A N 1
ATOM 1234 C CA . VAL A 1 153 ? -4.462 4.358 8.770 1.00 97.94 153 VAL A CA 1
ATOM 1235 C C . VAL A 1 153 ? -5.782 4.732 9.426 1.00 97.94 153 VAL A C 1
ATOM 1237 O O . VAL A 1 153 ? -6.729 5.114 8.739 1.00 97.94 153 VAL A O 1
ATOM 1240 N N . PHE A 1 154 ? -5.817 4.656 10.753 1.00 97.31 154 PHE A N 1
ATOM 1241 C CA . PHE A 1 154 ? -6.929 5.096 11.585 1.00 97.31 154 PHE A CA 1
ATOM 1242 C C . PHE A 1 154 ? -6.453 6.227 12.492 1.00 97.31 154 PHE A C 1
ATOM 1244 O O . PHE A 1 154 ? -5.499 6.043 13.238 1.00 97.31 154 PHE A O 1
ATOM 1251 N N . ILE A 1 155 ? -7.111 7.383 12.450 1.00 97.62 155 ILE A N 1
ATOM 1252 C CA . ILE A 1 155 ? -6.785 8.528 13.316 1.00 97.62 155 ILE A CA 1
ATOM 1253 C C . ILE A 1 155 ? -8.056 8.996 13.996 1.00 97.62 155 ILE A C 1
ATOM 1255 O O . ILE A 1 155 ? -9.084 9.099 13.335 1.00 97.62 155 ILE A O 1
ATOM 1259 N N . GLY A 1 156 ? -8.004 9.319 15.279 1.00 96.62 156 GLY A N 1
ATOM 1260 C CA . GLY A 1 156 ? -9.087 10.054 15.921 1.00 96.62 156 GLY A CA 1
ATOM 1261 C C . GLY A 1 156 ? -9.287 9.704 17.379 1.00 96.62 156 GLY A C 1
ATOM 1262 O O . GLY A 1 156 ? -8.503 8.970 17.970 1.00 96.62 156 GLY A O 1
ATOM 1263 N N . ASN A 1 157 ? -10.358 10.261 17.927 1.00 96.62 157 ASN A N 1
ATOM 1264 C CA . ASN A 1 157 ? -10.787 10.163 19.321 1.00 96.62 157 ASN A CA 1
ATOM 1265 C C . ASN A 1 157 ? -12.266 9.742 19.406 1.00 96.62 157 ASN A C 1
ATOM 1267 O O . ASN A 1 157 ? -12.982 10.147 20.318 1.00 96.62 157 ASN A O 1
ATOM 1271 N N . TYR A 1 158 ? -12.752 8.995 18.411 1.00 92.81 158 TYR A N 1
ATOM 1272 C CA . TYR A 1 158 ? -14.168 8.758 18.098 1.00 92.81 158 TYR A CA 1
ATOM 1273 C C . TYR A 1 158 ? -14.960 7.928 19.127 1.00 92.81 158 TYR A C 1
ATOM 1275 O O . TYR A 1 158 ? -16.147 7.682 18.918 1.00 92.81 158 TYR A O 1
ATOM 1283 N N . GLY A 1 159 ? -14.354 7.494 20.233 1.00 94.19 159 GLY A N 1
ATOM 1284 C CA . GLY A 1 159 ? -14.957 6.512 21.128 1.00 94.19 159 GLY A CA 1
ATOM 1285 C C . GLY A 1 159 ? -15.030 5.175 20.401 1.00 94.19 159 GLY A C 1
ATOM 1286 O O . GLY A 1 159 ? -13.996 4.620 20.040 1.00 94.19 159 GLY A O 1
ATOM 1287 N N . PHE A 1 160 ? -16.228 4.670 20.116 1.00 94.50 160 PHE A N 1
ATOM 1288 C CA . PHE A 1 160 ? -16.381 3.441 19.334 1.00 94.50 160 PHE A CA 1
ATOM 1289 C C . PHE A 1 160 ? -16.254 3.679 17.828 1.00 94.50 160 PHE A C 1
ATOM 1291 O O . PHE A 1 160 ? -16.732 4.681 17.300 1.00 94.50 160 PHE A O 1
ATOM 1298 N N . THR A 1 161 ? -15.628 2.738 17.117 1.00 89.94 161 THR A N 1
ATOM 1299 C CA . THR A 1 161 ? -15.478 2.804 15.659 1.00 89.94 161 THR A CA 1
ATOM 1300 C C . THR A 1 161 ? -16.840 3.017 14.986 1.00 89.94 161 THR A C 1
ATOM 1302 O O . THR A 1 161 ? -17.763 2.235 15.235 1.00 89.94 161 THR A O 1
ATOM 1305 N N . PRO A 1 162 ? -16.973 4.011 14.087 1.00 85.12 162 PRO A N 1
ATOM 1306 C CA . PRO A 1 162 ? -18.269 4.453 13.560 1.00 85.12 162 PRO A CA 1
ATOM 1307 C C . PRO A 1 162 ? -18.964 3.425 12.655 1.00 85.12 162 PRO A C 1
ATOM 1309 O O . PRO A 1 162 ? -20.146 3.558 12.361 1.00 85.12 162 PRO A O 1
ATOM 1312 N N . LEU A 1 163 ? -18.249 2.378 12.231 1.00 86.06 163 LEU A N 1
ATOM 1313 C CA . LEU A 1 163 ? -18.795 1.265 11.448 1.00 86.06 163 LEU A CA 1
ATOM 1314 C C . LEU A 1 163 ? -19.654 0.298 12.285 1.00 86.06 163 LEU A C 1
ATOM 1316 O O . LEU A 1 163 ? -20.334 -0.555 11.720 1.00 86.06 163 LEU A O 1
ATOM 1320 N N . GLY A 1 164 ? -19.631 0.424 13.617 1.00 90.19 164 GLY A N 1
ATOM 1321 C CA . GLY A 1 164 ? -20.276 -0.522 14.525 1.00 90.19 164 GLY A CA 1
ATOM 1322 C C . GLY A 1 164 ? -19.552 -1.871 14.591 1.00 90.19 164 GLY A C 1
ATOM 1323 O O . GLY A 1 164 ? -18.404 -2.000 14.160 1.00 90.19 164 GLY A O 1
ATOM 1324 N N . ILE A 1 165 ? -20.222 -2.878 15.161 1.00 94.50 165 ILE A N 1
ATOM 1325 C CA . ILE A 1 165 ? -19.684 -4.242 15.230 1.00 94.50 165 ILE A CA 1
ATOM 1326 C C . ILE A 1 165 ? -19.748 -4.876 13.839 1.00 94.50 165 ILE A C 1
ATOM 1328 O O . ILE A 1 165 ? -20.829 -4.987 13.257 1.00 94.50 165 ILE A O 1
ATOM 1332 N N . HIS A 1 166 ? -18.608 -5.324 13.324 1.00 93.38 166 HIS A N 1
ATOM 1333 C CA . HIS A 1 166 ? -18.510 -5.957 12.010 1.00 93.38 166 HIS A CA 1
ATOM 1334 C C . HIS A 1 166 ? -17.448 -7.059 11.996 1.00 93.38 166 HIS A C 1
ATOM 1336 O O . HIS A 1 166 ? -16.694 -7.214 12.951 1.00 93.38 166 HIS A O 1
ATOM 1342 N N . GLN A 1 167 ? -17.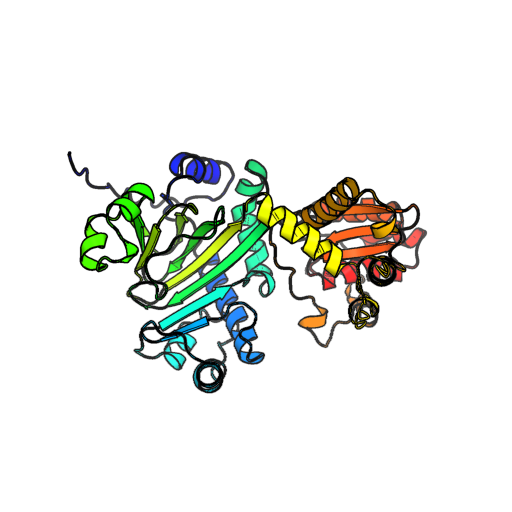438 -7.842 10.920 1.00 92.69 167 GLN A N 1
ATOM 1343 C CA . GLN A 1 167 ? -16.338 -8.733 10.561 1.00 92.69 167 GLN A CA 1
ATOM 1344 C C . GLN A 1 167 ? -15.618 -8.149 9.353 1.00 92.69 167 GLN A C 1
ATOM 1346 O O . GLN A 1 167 ? -16.240 -7.483 8.516 1.00 92.69 167 GLN A O 1
ATOM 1351 N N . ASP A 1 168 ? -14.329 -8.444 9.254 1.00 91.75 168 ASP A N 1
ATOM 1352 C CA . ASP A 1 168 ? -13.553 -8.106 8.073 1.00 91.75 168 ASP A CA 1
ATOM 1353 C C . ASP A 1 168 ? -13.892 -9.020 6.893 1.00 91.75 168 ASP A C 1
ATOM 1355 O O . ASP A 1 168 ? -14.605 -10.024 7.001 1.00 91.75 168 ASP A O 1
ATOM 1359 N N . HIS A 1 169 ? -13.393 -8.649 5.714 1.00 89.50 169 HIS A N 1
ATOM 1360 C CA . HIS A 1 169 ? -13.558 -9.472 4.525 1.00 89.50 169 HIS A CA 1
ATOM 1361 C C . HIS A 1 169 ? -12.936 -10.853 4.737 1.00 89.50 169 HIS A C 1
ATOM 1363 O O . HIS A 1 169 ? -11.871 -10.992 5.333 1.00 89.50 169 HIS A O 1
ATOM 1369 N N . PHE A 1 170 ? -13.571 -11.879 4.171 1.00 90.25 170 PHE A N 1
ATOM 1370 C CA . PHE A 1 170 ? -13.083 -13.251 4.259 1.00 90.25 170 PHE A CA 1
ATOM 1371 C C . PHE A 1 170 ? -11.605 -13.353 3.847 1.00 90.25 170 PHE A C 1
ATOM 1373 O O . PHE A 1 170 ? -11.247 -13.037 2.703 1.00 90.25 170 PHE A O 1
ATOM 1380 N N . GLY A 1 171 ? -10.774 -13.818 4.783 1.00 90.88 171 GLY A N 1
ATOM 1381 C CA . GLY A 1 171 ? -9.339 -14.011 4.598 1.00 90.88 171 GLY A CA 1
ATOM 1382 C C . GL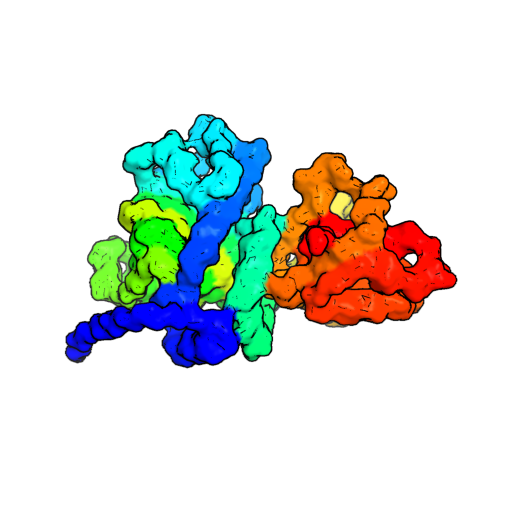Y A 1 171 ? -8.473 -12.752 4.724 1.00 90.88 171 GLY A C 1
ATOM 1383 O O . GLY A 1 171 ? -7.285 -12.835 4.419 1.00 90.88 171 GLY A O 1
ATOM 1384 N N . ALA A 1 172 ? -9.032 -11.615 5.146 1.00 93.38 172 ALA A N 1
ATOM 1385 C CA . ALA A 1 172 ? -8.296 -10.376 5.392 1.00 93.38 172 ALA A CA 1
ATOM 1386 C C . ALA A 1 172 ? -7.885 -10.277 6.871 1.00 93.38 172 ALA A C 1
ATOM 1388 O O . ALA A 1 172 ? -8.669 -9.856 7.716 1.00 93.38 172 ALA A O 1
ATOM 1389 N N . ASN A 1 173 ? -6.663 -10.708 7.188 1.00 95.25 173 ASN A N 1
ATOM 1390 C CA . ASN A 1 173 ? -6.107 -10.557 8.536 1.00 95.25 173 ASN A CA 1
ATOM 1391 C C . ASN A 1 173 ? -5.432 -9.193 8.675 1.00 95.25 173 ASN A C 1
ATOM 1393 O O . ASN A 1 173 ? -4.928 -8.659 7.686 1.00 95.25 173 ASN A O 1
ATOM 1397 N N . VAL A 1 174 ? -5.341 -8.654 9.889 1.00 96.94 174 VAL A N 1
ATOM 1398 C CA . VAL A 1 174 ? -4.747 -7.332 10.105 1.00 96.94 174 VAL A CA 1
ATOM 1399 C C . VAL A 1 174 ? -3.719 -7.333 11.231 1.00 96.94 174 VAL A C 1
ATOM 1401 O O . VAL A 1 174 ? -3.918 -7.906 12.302 1.00 96.94 174 VAL A O 1
ATOM 1404 N N . ILE A 1 175 ? -2.600 -6.664 10.968 1.00 98.19 175 ILE A N 1
ATOM 1405 C CA . ILE A 1 175 ? -1.592 -6.288 11.957 1.00 98.19 175 ILE A CA 1
ATOM 1406 C C . ILE A 1 175 ? -1.737 -4.791 12.200 1.00 98.19 175 ILE A C 1
ATOM 1408 O O . ILE A 1 175 ? -1.649 -4.005 11.262 1.00 98.19 175 ILE A O 1
ATOM 1412 N N . HIS A 1 176 ? -1.955 -4.387 13.443 1.00 98.56 176 HIS A N 1
ATOM 1413 C CA . HIS A 1 176 ? -2.130 -3.007 13.865 1.00 98.56 176 HIS A CA 1
ATOM 1414 C C . HIS A 1 176 ? -0.910 -2.544 14.656 1.00 98.56 176 HIS A C 1
ATOM 1416 O O . HIS A 1 176 ? -0.693 -2.996 15.774 1.00 98.56 176 HIS A O 1
ATOM 1422 N N . PHE A 1 177 ? -0.146 -1.614 14.092 1.00 98.62 177 PHE A N 1
ATOM 1423 C CA . PHE A 1 177 ? 0.922 -0.894 14.777 1.00 98.62 177 PHE A CA 1
ATOM 1424 C C . PHE A 1 177 ? 0.346 0.361 15.429 1.00 98.62 177 PHE A C 1
ATOM 1426 O O . PHE A 1 177 ? -0.113 1.273 14.732 1.00 98.62 177 PHE A O 1
ATOM 1433 N N . HIS A 1 178 ? 0.342 0.405 16.759 1.00 98.44 178 HIS A N 1
ATOM 1434 C CA . HIS A 1 178 ? -0.294 1.493 17.494 1.00 98.44 178 HIS A CA 1
ATOM 1435 C C . HIS A 1 178 ? 0.696 2.624 17.771 1.00 98.44 178 HIS A C 1
ATOM 1437 O O . HIS A 1 178 ? 1.668 2.462 18.505 1.00 98.44 178 HIS A O 1
ATOM 1443 N N . LEU A 1 179 ? 0.469 3.792 17.168 1.00 98.25 179 LEU A N 1
ATOM 1444 C CA . LEU A 1 179 ? 1.389 4.935 17.236 1.00 98.25 179 LEU A CA 1
ATOM 1445 C C . LEU A 1 179 ? 1.023 5.936 18.345 1.00 98.25 179 LEU A C 1
ATOM 1447 O O . LEU A 1 179 ? 1.756 6.907 18.549 1.00 98.25 179 LEU A O 1
ATOM 1451 N N . GLY A 1 180 ? -0.104 5.730 19.037 1.00 96.62 180 GLY A N 1
ATOM 1452 C CA . GLY A 1 180 ? -0.567 6.566 20.148 1.00 96.62 180 GLY A CA 1
ATOM 1453 C C . GLY A 1 180 ? -0.973 7.998 19.743 1.00 96.62 180 GLY A C 1
ATOM 1454 O O . GLY A 1 180 ? -1.300 8.245 18.575 1.00 96.62 180 GLY A O 1
ATOM 1455 N N . PRO A 1 181 ? -0.956 8.969 20.679 1.00 96.06 181 PRO A N 1
ATOM 1456 C CA . PRO A 1 181 ? -0.641 8.793 22.101 1.00 96.06 181 PRO A CA 1
ATOM 1457 C C . PRO A 1 181 ? -1.761 8.107 22.899 1.00 96.06 181 PRO A C 1
ATOM 1459 O O . PRO A 1 181 ? -1.454 7.405 23.855 1.00 96.06 181 PRO A O 1
ATOM 1462 N N . GLY A 1 182 ? -3.029 8.280 22.511 1.00 97.19 182 GLY A N 1
ATOM 1463 C CA . GLY A 1 182 ? -4.165 7.627 23.163 1.00 97.19 182 GLY A CA 1
ATOM 1464 C C . GLY A 1 182 ? -4.138 6.115 22.971 1.00 97.19 182 GLY A C 1
ATOM 1465 O O . GLY A 1 182 ? -3.667 5.630 21.937 1.00 97.19 182 GLY A O 1
ATOM 1466 N N . ASP A 1 183 ? -4.645 5.379 23.949 1.00 97.69 183 ASP A N 1
ATOM 1467 C CA . ASP A 1 183 ? -4.759 3.924 23.917 1.00 97.69 183 ASP A CA 1
ATOM 1468 C C . ASP A 1 183 ? -5.894 3.447 22.992 1.00 97.69 183 ASP A C 1
ATOM 1470 O O . ASP A 1 183 ? -6.659 4.225 22.400 1.00 97.69 183 ASP A O 1
ATOM 1474 N N . LYS A 1 184 ? -5.970 2.130 22.801 1.00 97.88 184 LYS A N 1
ATOM 1475 C CA . LYS A 1 184 ? -7.079 1.510 22.088 1.00 97.88 184 LYS A CA 1
ATOM 1476 C C . LYS A 1 184 ? -7.435 0.176 22.717 1.00 97.88 184 LYS A C 1
ATOM 1478 O O . LYS A 1 184 ? -6.578 -0.611 23.103 1.00 97.88 184 LYS A O 1
ATOM 1483 N N . THR A 1 185 ? -8.735 -0.088 22.780 1.00 98.31 185 THR A N 1
ATOM 1484 C CA . THR A 1 185 ? -9.254 -1.400 23.165 1.00 98.31 185 THR A CA 1
ATOM 1485 C C . THR A 1 185 ? -10.057 -1.981 22.015 1.00 98.31 185 THR A C 1
ATOM 1487 O O . THR A 1 185 ? -11.004 -1.359 21.533 1.00 98.31 185 THR A O 1
ATOM 1490 N N . MET A 1 186 ? -9.683 -3.173 21.562 1.00 97.88 186 MET A N 1
ATOM 1491 C CA . MET A 1 186 ? -10.453 -3.948 20.593 1.00 97.88 186 MET A CA 1
ATOM 1492 C C . MET A 1 186 ? -11.298 -4.974 21.336 1.00 97.88 186 MET A C 1
ATOM 1494 O O . MET A 1 186 ? -10.777 -5.855 22.019 1.00 97.88 186 MET A O 1
ATOM 1498 N N . TYR A 1 187 ? -12.614 -4.850 21.200 1.00 97.94 187 TYR A N 1
ATOM 1499 C CA . TYR A 1 187 ? -13.567 -5.834 21.693 1.00 97.94 187 TYR A CA 1
ATOM 1500 C C . TYR A 1 187 ? -13.895 -6.794 20.564 1.00 97.94 187 TYR A C 1
ATOM 1502 O O . TYR A 1 187 ? -14.239 -6.348 19.469 1.00 97.94 187 TYR A O 1
ATOM 1510 N N . THR A 1 188 ? -13.788 -8.092 20.827 1.00 96.94 188 THR A N 1
ATOM 1511 C CA . THR A 1 188 ? -14.036 -9.141 19.835 1.00 96.94 188 THR A CA 1
ATOM 1512 C C . THR A 1 188 ? -15.014 -10.186 20.358 1.00 96.94 188 THR A C 1
ATOM 1514 O O . THR A 1 188 ? -15.114 -10.428 21.565 1.00 96.94 188 THR A O 1
ATOM 1517 N N . TRP A 1 189 ? -15.732 -10.815 19.434 1.00 95.88 189 TRP A N 1
ATOM 1518 C CA . TRP A 1 189 ? -16.620 -11.936 19.690 1.00 95.88 189 TRP A CA 1
ATOM 1519 C C . TRP A 1 189 ? -16.385 -13.017 18.643 1.00 95.88 189 TRP A C 1
ATOM 1521 O O . TRP A 1 189 ? -16.411 -12.758 17.437 1.00 95.88 189 TRP A O 1
ATOM 1531 N N . GLU A 1 190 ? -16.269 -14.249 19.124 1.00 88.44 190 GLU A N 1
ATOM 1532 C CA . GLU A 1 190 ? -16.309 -15.440 18.283 1.00 88.44 190 GLU A CA 1
ATOM 1533 C C . GLU A 1 190 ? -17.616 -15.478 17.480 1.00 88.44 190 GLU A C 1
ATOM 1535 O O . GLU A 1 190 ? -18.703 -15.256 18.032 1.00 88.44 190 GLU A O 1
ATOM 1540 N N . ALA A 1 191 ? -17.528 -15.814 16.190 1.00 86.81 191 ALA A N 1
ATOM 1541 C CA . ALA A 1 191 ? -18.667 -15.770 15.270 1.00 86.81 191 ALA A CA 1
ATOM 1542 C C . ALA A 1 191 ? -19.877 -16.570 15.773 1.00 86.81 191 ALA A C 1
ATOM 1544 O O . ALA A 1 191 ? -20.992 -16.049 15.832 1.00 86.81 191 ALA A O 1
ATOM 1545 N N . GLY A 1 192 ? -19.648 -17.803 16.238 1.00 87.44 192 GLY A N 1
ATOM 1546 C CA . GLY A 1 192 ? -20.718 -18.656 16.757 1.00 87.44 192 GLY A CA 1
ATOM 1547 C C . GLY A 1 192 ? -21.420 -18.073 17.988 1.00 87.44 192 GLY A C 1
ATOM 1548 O O . GLY A 1 192 ? -22.639 -18.197 18.114 1.00 87.44 192 GLY A O 1
ATOM 1549 N N . LEU A 1 193 ? -20.682 -17.395 18.877 1.00 87.94 193 LEU A N 1
ATOM 1550 C CA . LEU A 1 193 ? -21.271 -16.732 20.041 1.00 87.94 193 LEU A CA 1
ATOM 1551 C C . LEU A 1 193 ? -22.102 -15.524 19.600 1.00 87.94 193 LEU A C 1
ATOM 1553 O O . LEU A 1 193 ? -23.272 -15.432 19.972 1.00 87.94 193 LEU A O 1
ATOM 1557 N N . PHE A 1 194 ? -21.525 -14.637 18.788 1.00 91.50 194 PHE A N 1
ATOM 1558 C CA . PHE A 1 194 ? -22.190 -13.418 18.328 1.00 91.50 194 PHE A CA 1
ATOM 1559 C C . PHE A 1 194 ? -23.503 -13.717 17.589 1.00 91.50 194 PHE A C 1
ATOM 1561 O O . PHE A 1 194 ? -24.537 -13.105 17.866 1.00 91.50 194 PHE A O 1
ATOM 1568 N N . GLU A 1 195 ? -23.489 -14.712 16.701 1.00 91.44 195 GLU A N 1
ATOM 1569 C CA . GLU A 1 195 ? -24.663 -15.132 15.933 1.00 91.44 195 GLU A CA 1
ATOM 1570 C C . GLU A 1 195 ? -25.724 -15.801 16.813 1.00 91.44 195 GLU A C 1
ATOM 1572 O O . GLU A 1 195 ? -26.907 -15.483 16.692 1.00 91.44 195 GLU A O 1
ATOM 1577 N N . SER A 1 196 ? -25.323 -16.662 17.758 1.00 90.88 196 SER A N 1
ATOM 1578 C CA . SER A 1 196 ? -26.265 -17.309 18.689 1.00 90.88 196 SER A CA 1
ATOM 1579 C C . SER A 1 196 ? -27.011 -16.318 19.589 1.00 90.88 196 SER A C 1
ATOM 1581 O O . SER A 1 196 ? -28.114 -16.601 20.058 1.00 90.88 196 SER A O 1
ATOM 1583 N N . LEU A 1 197 ? -26.411 -15.149 19.827 1.00 90.06 197 LEU A N 1
ATOM 1584 C CA . LEU A 1 197 ? -26.981 -14.081 20.634 1.00 90.06 197 LEU A CA 1
ATOM 1585 C C . LEU A 1 197 ? -27.875 -13.133 19.834 1.00 90.06 197 LEU A C 1
ATOM 1587 O O . LEU A 1 197 ? -28.416 -12.218 20.453 1.00 90.06 197 LEU A O 1
ATOM 1591 N N . ASP A 1 198 ? -28.018 -13.325 18.519 1.00 90.12 198 ASP A N 1
ATOM 1592 C CA . ASP A 1 198 ? -28.589 -12.337 17.597 1.00 90.12 198 ASP A CA 1
ATOM 1593 C C . ASP A 1 198 ? -27.903 -10.963 17.738 1.00 90.12 198 ASP A C 1
ATOM 1595 O O . ASP A 1 198 ? -28.540 -9.914 17.845 1.00 90.12 198 ASP A O 1
ATOM 1599 N N . GLY A 1 199 ? -26.563 -10.975 17.806 1.00 85.31 199 GLY A N 1
ATOM 1600 C CA . GLY A 1 199 ? -25.752 -9.805 18.152 1.00 85.31 199 GLY A CA 1
ATOM 1601 C C . GLY A 1 199 ? -25.994 -8.584 17.261 1.00 85.31 199 GLY A C 1
ATOM 1602 O O . GLY A 1 199 ? -25.915 -7.458 17.739 1.00 85.31 199 GLY A O 1
ATOM 1603 N N . LYS A 1 200 ? -26.390 -8.781 15.997 1.00 87.44 200 LYS A N 1
ATOM 1604 C CA . LYS A 1 200 ? -26.718 -7.680 15.071 1.00 87.44 200 LYS A CA 1
ATOM 1605 C C . LYS A 1 200 ? -27.897 -6.822 15.540 1.00 87.44 200 LYS A C 1
ATOM 1607 O O . LYS A 1 200 ? -27.957 -5.649 15.190 1.00 87.44 200 LYS A O 1
ATOM 1612 N N . ASN A 1 201 ? -28.812 -7.394 16.320 1.00 89.19 201 ASN A N 1
ATOM 1613 C CA . ASN A 1 201 ? -30.021 -6.720 16.794 1.00 89.19 201 ASN A CA 1
ATOM 1614 C C . ASN A 1 201 ? -29.935 -6.300 18.270 1.00 89.19 201 ASN A C 1
ATOM 1616 O O . ASN A 1 201 ? -30.910 -5.781 18.816 1.00 89.19 201 ASN A O 1
ATOM 1620 N N . LYS A 1 202 ? -28.791 -6.522 18.933 1.00 90.62 202 LYS A N 1
ATOM 1621 C CA . LYS A 1 202 ? -28.617 -6.211 20.354 1.00 90.62 202 LYS A CA 1
ATOM 1622 C C . LYS A 1 202 ? -27.912 -4.876 20.587 1.00 90.62 202 LYS A C 1
ATOM 1624 O O . LYS A 1 202 ? -26.986 -4.530 19.853 1.00 90.62 202 LYS A O 1
ATOM 1629 N N . PRO A 1 203 ? -28.287 -4.137 21.647 1.00 92.81 203 PRO A N 1
ATOM 1630 C CA . PRO A 1 203 ? -27.539 -2.962 22.071 1.00 92.81 203 PRO A CA 1
ATOM 1631 C C . PRO A 1 203 ? -26.098 -3.322 22.449 1.00 92.81 203 PRO A C 1
ATOM 1633 O O . PRO A 1 203 ? -25.857 -4.310 23.143 1.00 92.81 203 PRO A O 1
ATOM 1636 N N . LEU A 1 204 ? -25.141 -2.464 22.082 1.00 92.31 204 LEU A N 1
ATOM 1637 C CA . LEU A 1 204 ? -23.722 -2.651 22.407 1.00 92.31 204 LEU A CA 1
ATOM 1638 C C . LEU A 1 204 ? -23.487 -2.881 23.910 1.00 92.31 204 LEU A C 1
ATOM 1640 O O . LEU A 1 204 ? -22.691 -3.737 24.279 1.00 92.31 204 LEU A O 1
ATOM 1644 N N . ALA A 1 205 ? -24.218 -2.172 24.775 1.00 94.06 205 ALA A N 1
ATOM 1645 C CA . ALA A 1 205 ? -24.110 -2.304 26.229 1.00 94.06 205 ALA A CA 1
ATOM 1646 C C . ALA A 1 205 ? -24.427 -3.721 26.750 1.00 94.06 205 ALA A C 1
ATOM 1648 O O . ALA A 1 205 ? -23.911 -4.113 27.794 1.00 94.06 205 ALA A O 1
ATOM 1649 N N . GLU A 1 206 ? -25.248 -4.496 26.032 1.00 94.38 206 GLU A N 1
ATOM 1650 C CA . GLU A 1 206 ? -25.542 -5.895 26.372 1.00 94.38 206 GLU A CA 1
ATOM 1651 C C . GLU A 1 206 ? -24.470 -6.860 25.852 1.00 94.38 206 GLU A C 1
ATOM 1653 O O . GLU A 1 206 ? -24.263 -7.926 26.431 1.00 94.38 206 GLU A O 1
ATOM 1658 N N . LEU A 1 207 ? -23.787 -6.497 24.762 1.00 94.88 207 LEU A N 1
ATOM 1659 C CA . LEU A 1 207 ? -22.777 -7.331 24.109 1.00 94.88 207 LEU A CA 1
ATOM 1660 C C . LEU A 1 207 ? -21.382 -7.144 24.705 1.00 94.88 207 LEU A C 1
ATOM 1662 O O . LEU A 1 207 ? -20.627 -8.112 24.784 1.00 94.88 207 LEU A O 1
ATOM 1666 N N . LEU A 1 208 ? -21.043 -5.927 25.139 1.00 94.69 208 LEU A N 1
ATOM 1667 C CA . LEU A 1 208 ? -19.720 -5.571 25.664 1.00 94.69 208 LEU A CA 1
ATOM 1668 C C . LEU A 1 208 ? -19.249 -6.486 26.811 1.00 94.69 208 LEU A C 1
ATOM 1670 O O . LEU A 1 208 ? -18.111 -6.943 26.760 1.00 94.69 208 LEU A O 1
ATOM 1674 N N . PRO A 1 209 ? -20.093 -6.838 27.808 1.00 95.19 209 PRO A N 1
ATOM 1675 C CA . PRO A 1 209 ? -19.696 -7.751 28.885 1.00 95.19 209 PRO A CA 1
ATOM 1676 C C . PRO A 1 209 ? -19.384 -9.184 28.429 1.00 95.19 209 PRO A C 1
ATOM 1678 O O . PRO A 1 209 ? -18.854 -9.968 29.213 1.00 95.19 209 PRO A O 1
ATOM 1681 N N . LEU A 1 210 ? -19.758 -9.543 27.197 1.00 95.00 210 LEU A N 1
ATOM 1682 C CA . LEU A 1 210 ? -19.542 -10.860 26.596 1.00 95.00 210 LEU A CA 1
ATOM 1683 C C . LEU A 1 210 ? -18.352 -10.871 25.624 1.00 95.00 210 LEU A C 1
ATOM 1685 O O . LEU A 1 210 ? -18.075 -11.910 25.028 1.00 95.00 210 LEU A O 1
ATOM 1689 N N . ALA A 1 211 ? -17.697 -9.726 25.429 1.00 96.75 211 ALA A N 1
ATOM 1690 C CA . ALA A 1 211 ? -16.574 -9.577 24.519 1.00 96.75 211 ALA A CA 1
ATOM 1691 C C . ALA A 1 211 ? -15.259 -10.034 25.156 1.00 96.75 211 ALA A C 1
ATOM 1693 O O . ALA A 1 211 ? -15.032 -9.846 26.354 1.00 96.75 211 ALA A O 1
ATOM 1694 N N . ASN A 1 212 ? -14.343 -10.518 24.322 1.00 96.94 212 ASN A N 1
ATOM 1695 C CA . ASN A 1 212 ? -12.927 -10.543 24.664 1.00 96.94 212 ASN A CA 1
ATOM 1696 C C . ASN A 1 212 ? -12.351 -9.143 24.422 1.00 96.94 212 ASN A C 1
ATOM 1698 O O . ASN A 1 212 ? -12.517 -8.590 23.334 1.00 96.94 212 ASN A O 1
ATOM 1702 N N . ALA A 1 213 ? -11.693 -8.568 25.427 1.00 97.69 213 ALA A N 1
ATOM 1703 C CA . ALA A 1 213 ? -11.114 -7.231 25.350 1.00 97.69 213 ALA A CA 1
ATOM 1704 C C . ALA A 1 213 ? -9.590 -7.308 25.207 1.00 97.69 213 ALA A C 1
ATOM 1706 O O . ALA A 1 213 ? -8.911 -7.882 26.058 1.00 97.69 213 ALA A O 1
ATOM 1707 N N . TYR A 1 214 ? -9.071 -6.687 24.152 1.00 98.25 214 TYR A N 1
ATOM 1708 C CA . TYR A 1 214 ? -7.648 -6.592 23.852 1.00 98.25 214 TYR A CA 1
ATOM 1709 C C . TYR A 1 214 ? -7.234 -5.129 23.915 1.00 98.25 214 TYR A C 1
ATOM 1711 O O . TYR A 1 214 ? -7.541 -4.346 23.017 1.00 98.25 214 TYR A O 1
ATOM 1719 N N . HIS A 1 215 ? -6.588 -4.763 25.013 1.00 98.31 215 HIS A N 1
ATOM 1720 C CA . HIS A 1 215 ? -6.079 -3.420 25.239 1.00 98.31 215 HIS A CA 1
ATOM 1721 C C . HIS A 1 215 ? -4.638 -3.314 24.746 1.00 98.31 215 HIS A C 1
ATOM 1723 O O . HIS A 1 215 ? -3.840 -4.212 25.017 1.00 98.31 215 HIS A O 1
ATOM 1729 N N . PHE A 1 216 ? -4.315 -2.233 24.045 1.00 98.00 216 PHE A N 1
ATOM 1730 C CA . PHE A 1 216 ? -2.966 -1.953 23.578 1.00 98.00 216 PHE A CA 1
ATOM 1731 C C . PHE A 1 216 ? -2.686 -0.454 23.567 1.00 98.00 216 PHE A C 1
ATOM 1733 O O . PHE A 1 216 ? -3.563 0.379 23.308 1.00 98.00 216 PHE A O 1
ATOM 1740 N N . GLU A 1 217 ? -1.433 -0.135 23.865 1.00 97.81 217 GLU A N 1
ATOM 1741 C CA . GLU A 1 217 ? -0.945 1.220 24.053 1.00 97.81 217 GLU A CA 1
ATOM 1742 C C . GLU A 1 217 ? 0.081 1.577 22.976 1.00 97.81 217 GLU A C 1
ATOM 1744 O O . GLU A 1 217 ? 0.310 0.853 22.003 1.00 97.81 217 GLU A O 1
ATOM 1749 N N . GLN A 1 218 ? 0.658 2.770 23.096 1.00 97.38 218 GLN A N 1
ATOM 1750 C CA . GLN A 1 218 ? 1.673 3.251 22.173 1.00 97.38 218 GLN A CA 1
ATOM 1751 C C . GLN A 1 218 ? 2.827 2.247 22.047 1.00 97.38 218 GLN A C 1
ATOM 1753 O O . GLN A 1 218 ? 3.332 1.741 23.041 1.00 97.38 218 GLN A O 1
ATOM 1758 N N . ASP A 1 219 ? 3.283 2.043 20.813 1.00 97.69 219 ASP A N 1
ATOM 1759 C CA . ASP A 1 219 ? 4.366 1.137 20.420 1.00 97.69 219 ASP A CA 1
ATOM 1760 C C . ASP A 1 219 ? 4.012 -0.352 20.437 1.00 97.69 219 ASP A C 1
ATOM 1762 O O . ASP A 1 219 ? 4.857 -1.174 20.068 1.00 97.69 219 ASP A O 1
ATOM 1766 N N . ASP A 1 220 ? 2.782 -0.711 20.792 1.00 98.25 220 ASP A N 1
ATOM 1767 C CA . ASP A 1 220 ? 2.309 -2.088 20.749 1.00 98.25 220 ASP A CA 1
ATOM 1768 C C . ASP A 1 220 ? 1.871 -2.510 19.337 1.00 98.25 220 ASP A C 1
ATOM 1770 O O . ASP A 1 220 ? 1.585 -1.699 18.445 1.00 98.25 220 ASP A O 1
ATOM 1774 N N . LEU A 1 221 ? 1.811 -3.826 19.146 1.00 98.19 221 LEU A N 1
ATOM 1775 C CA . LEU A 1 221 ? 1.243 -4.484 17.979 1.00 98.19 221 LEU A CA 1
ATOM 1776 C C . LEU A 1 221 ? 0.010 -5.275 18.408 1.00 98.19 221 LEU A C 1
ATOM 1778 O O . LEU A 1 221 ? 0.093 -6.111 19.305 1.00 98.19 221 LEU A O 1
ATOM 1782 N N . PHE A 1 222 ? -1.106 -5.084 17.716 1.00 98.50 222 PHE A N 1
ATOM 1783 C CA . PHE A 1 222 ? -2.286 -5.935 17.842 1.00 98.50 222 PHE A CA 1
ATOM 1784 C C . PHE A 1 222 ? -2.515 -6.719 16.549 1.00 98.50 222 PHE A C 1
ATOM 1786 O O . PHE A 1 222 ? -2.536 -6.143 15.464 1.00 98.50 222 PHE A O 1
ATOM 1793 N N . PHE A 1 223 ? -2.673 -8.035 16.650 1.00 98.19 223 PHE A N 1
ATOM 1794 C CA . PHE A 1 223 ? -3.071 -8.884 15.531 1.00 98.19 223 PHE A CA 1
ATOM 1795 C C . PHE A 1 223 ? -4.548 -9.256 15.660 1.00 98.19 223 PHE A C 1
ATOM 1797 O O . PHE A 1 223 ? -4.995 -9.634 16.743 1.00 98.19 223 PHE A O 1
ATOM 1804 N N . MET A 1 224 ? -5.278 -9.221 14.544 1.00 96.06 224 MET A N 1
ATOM 1805 C CA . MET A 1 224 ? -6.663 -9.677 14.474 1.00 96.06 224 MET A CA 1
ATOM 1806 C C . MET A 1 224 ? -6.891 -10.560 13.240 1.00 96.06 224 MET A C 1
ATOM 1808 O O . MET A 1 224 ? -6.595 -10.136 12.115 1.00 96.06 224 MET A O 1
ATOM 1812 N N . PRO A 1 225 ? -7.421 -11.781 13.427 1.00 95.19 225 PRO A N 1
ATOM 1813 C CA . PRO A 1 225 ? -7.833 -12.626 12.323 1.00 95.19 225 PRO A CA 1
ATOM 1814 C C . PRO A 1 225 ? -9.172 -12.165 11.735 1.00 95.19 225 PRO A C 1
ATOM 1816 O O . PRO A 1 225 ? -9.994 -11.545 12.411 1.00 95.19 225 PRO A O 1
ATOM 1819 N N . TRP A 1 226 ? -9.396 -12.502 10.466 1.00 92.75 226 TRP A N 1
ATOM 1820 C CA . TRP A 1 226 ? -10.557 -12.057 9.687 1.00 92.75 226 TRP A CA 1
ATOM 1821 C C . TRP A 1 226 ? -11.919 -12.523 10.237 1.00 92.75 226 TRP A C 1
ATOM 1823 O O . TRP A 1 226 ? -12.949 -11.930 9.921 1.00 92.75 226 TRP A O 1
ATOM 1833 N N . ASP A 1 227 ? -11.954 -13.604 11.021 1.00 92.00 227 ASP A N 1
ATOM 1834 C CA . ASP A 1 227 ? -13.179 -14.297 11.437 1.00 92.00 227 ASP A CA 1
ATOM 1835 C C . ASP A 1 227 ? -13.811 -13.752 12.728 1.00 92.00 227 ASP A C 1
ATOM 1837 O O . ASP A 1 227 ? -14.792 -14.306 13.233 1.00 92.00 227 ASP A O 1
ATOM 1841 N N . GLN A 1 228 ? -13.319 -12.619 13.227 1.00 94.19 228 GLN A N 1
ATOM 1842 C CA . GLN A 1 228 ? -13.756 -12.025 14.488 1.00 94.19 228 GLN A CA 1
ATOM 1843 C C . GLN A 1 228 ? -14.764 -10.900 14.258 1.00 94.19 228 GLN A C 1
ATOM 1845 O O . GLN A 1 228 ? -14.472 -9.921 13.563 1.00 94.19 228 GLN A O 1
ATOM 1850 N N . TYR A 1 229 ? -15.940 -10.996 14.889 1.00 96.06 229 TYR A N 1
ATOM 1851 C CA . TYR A 1 229 ? -16.784 -9.810 15.049 1.00 96.06 229 TYR A CA 1
ATOM 1852 C C . TYR A 1 229 ? -16.080 -8.871 16.013 1.00 96.06 229 TYR A C 1
ATOM 1854 O O . TYR A 1 229 ? -15.635 -9.316 17.068 1.00 96.06 229 TYR A O 1
ATOM 1862 N N . HIS A 1 230 ? -15.984 -7.588 15.684 1.00 96.44 230 HIS A N 1
ATOM 1863 C CA . HIS A 1 230 ? -15.198 -6.669 16.490 1.00 96.44 230 HIS A CA 1
ATOM 1864 C C . HIS A 1 230 ? -15.698 -5.225 16.446 1.00 96.44 230 HIS A C 1
ATOM 1866 O O . HIS A 1 230 ? -16.407 -4.807 15.530 1.00 96.44 230 HIS A O 1
ATOM 1872 N N . ILE A 1 231 ? -15.309 -4.460 17.466 1.00 96.50 231 ILE A N 1
ATOM 1873 C CA . ILE A 1 231 ? -15.466 -3.006 17.537 1.00 96.50 231 ILE A CA 1
ATOM 1874 C C . ILE A 1 231 ? -14.289 -2.417 18.319 1.00 96.50 231 ILE A C 1
ATOM 1876 O O . ILE A 1 231 ? -13.882 -2.953 19.351 1.00 96.50 231 ILE A O 1
ATOM 1880 N N . GLY A 1 232 ? -13.722 -1.319 17.822 1.00 96.31 232 GLY A N 1
ATOM 1881 C CA . GLY A 1 232 ? -12.616 -0.639 18.494 1.00 96.31 232 GLY A CA 1
ATOM 1882 C C . GLY A 1 232 ? -13.102 0.545 19.317 1.00 96.31 232 GLY A C 1
ATOM 1883 O O . GLY A 1 232 ? -13.935 1.303 18.832 1.00 96.31 232 GLY A O 1
ATOM 1884 N N . GLN A 1 233 ? -12.546 0.740 20.510 1.00 96.88 233 GLN A N 1
ATOM 1885 C CA . GLN A 1 233 ? -12.753 1.919 21.352 1.00 96.88 233 GLN A CA 1
ATOM 1886 C C . GLN A 1 233 ? -11.463 2.741 21.462 1.00 96.88 233 GLN A C 1
ATOM 1888 O O . GLN A 1 233 ? -10.400 2.182 21.730 1.00 96.88 233 GLN A O 1
ATOM 1893 N N . THR A 1 234 ? -11.568 4.051 21.245 1.00 95.75 234 THR A N 1
ATOM 1894 C CA . THR A 1 234 ? -10.479 5.035 21.274 1.00 95.75 234 THR A CA 1
ATOM 1895 C C . THR A 1 234 ? -11.038 6.377 21.754 1.00 95.75 234 THR A C 1
ATOM 1897 O O . THR A 1 234 ? -11.648 7.116 20.978 1.00 95.75 234 THR A O 1
ATOM 1900 N N . ASP A 1 235 ? -10.879 6.673 23.044 1.00 95.31 235 ASP A N 1
ATOM 1901 C CA . ASP A 1 235 ? -11.476 7.863 23.665 1.00 95.31 235 ASP A CA 1
ATOM 1902 C C . ASP A 1 235 ? -10.611 9.121 23.502 1.00 95.31 235 ASP A C 1
ATOM 1904 O O . ASP A 1 235 ? -11.153 10.215 23.302 1.00 95.31 235 ASP A O 1
ATOM 1908 N N . ASP A 1 236 ? -9.290 8.947 23.504 1.00 96.38 236 ASP A N 1
ATOM 1909 C CA . ASP A 1 236 ? -8.296 9.994 23.270 1.00 96.38 236 ASP A CA 1
ATOM 1910 C C . ASP A 1 236 ? -7.786 9.982 21.828 1.00 96.38 236 ASP A C 1
ATOM 1912 O O . ASP A 1 236 ? -7.983 9.020 21.088 1.00 96.38 236 ASP A O 1
ATOM 1916 N N . LEU A 1 237 ? -7.113 11.059 21.408 1.00 96.75 237 LEU A N 1
ATOM 1917 C CA . LEU A 1 237 ? -6.492 11.102 20.087 1.00 96.75 237 LEU A CA 1
ATOM 1918 C C . LEU A 1 237 ? -5.478 9.966 19.945 1.00 96.75 237 LEU A C 1
ATOM 1920 O O . LEU A 1 237 ? -4.462 9.933 20.640 1.00 96.75 237 LEU A O 1
ATOM 1924 N N . SER A 1 238 ? -5.717 9.095 18.973 1.00 97.06 238 SER A N 1
ATOM 1925 C CA . SER A 1 238 ? -4.807 8.013 18.644 1.00 97.06 238 SER A CA 1
ATOM 1926 C C . SER A 1 238 ? -4.603 7.864 17.142 1.00 97.06 238 SER A C 1
ATOM 1928 O O . SER A 1 238 ? -5.462 8.242 16.342 1.00 97.06 238 SER A O 1
ATOM 1930 N N . VAL A 1 239 ? -3.449 7.315 16.769 1.00 98.25 239 VAL A N 1
ATOM 1931 C CA . VAL A 1 239 ? -3.064 6.990 15.397 1.00 98.25 239 VAL A CA 1
ATOM 1932 C C . VAL A 1 239 ? -2.678 5.514 15.343 1.00 98.25 239 VAL A C 1
ATOM 1934 O O . VAL A 1 239 ? -1.735 5.090 16.004 1.00 98.25 239 VAL A O 1
ATOM 1937 N N . GLY A 1 240 ? -3.382 4.744 14.522 1.00 98.00 240 GLY A N 1
ATOM 1938 C CA . GLY A 1 240 ? -3.082 3.350 14.222 1.00 98.00 240 GLY A CA 1
ATOM 1939 C C . GLY A 1 240 ? -2.669 3.184 12.766 1.00 98.00 240 GLY A C 1
ATOM 1940 O O . GLY A 1 240 ? -3.365 3.658 11.866 1.00 98.00 240 GLY A O 1
ATOM 1941 N N . LEU A 1 241 ? -1.557 2.492 12.527 1.00 98.69 241 LEU A N 1
ATOM 1942 C CA . LEU A 1 241 ? -1.090 2.109 11.197 1.00 98.69 241 LEU A CA 1
ATOM 1943 C C . LEU A 1 241 ? -1.254 0.602 11.041 1.00 98.69 241 LEU A C 1
ATOM 1945 O O . LEU A 1 241 ? -0.555 -0.183 11.674 1.00 98.69 241 LEU A O 1
ATOM 1949 N N . THR A 1 242 ? -2.193 0.186 10.202 1.00 98.38 242 THR A N 1
ATOM 1950 C CA . THR A 1 242 ? -2.467 -1.235 9.986 1.00 98.38 242 THR A CA 1
ATOM 1951 C C . THR A 1 242 ? -1.868 -1.734 8.687 1.00 98.38 242 THR A C 1
ATOM 1953 O O . THR A 1 242 ? -1.814 -0.987 7.711 1.00 98.38 242 THR A O 1
ATOM 1956 N N . VAL A 1 243 ? -1.464 -3.002 8.668 1.00 98.44 243 VAL A N 1
ATOM 1957 C CA . VAL A 1 243 ? -1.102 -3.757 7.470 1.00 98.44 243 VAL A CA 1
ATOM 1958 C C . VAL A 1 243 ? -2.042 -4.944 7.346 1.00 98.44 243 VAL A C 1
ATOM 1960 O O . VAL A 1 243 ? -2.116 -5.796 8.231 1.00 98.44 243 VAL A O 1
ATOM 1963 N N . TRP A 1 244 ? -2.766 -4.972 6.237 1.00 97.62 244 TRP A N 1
ATOM 1964 C CA . TRP A 1 244 ? -3.739 -5.999 5.900 1.00 97.62 244 TRP A CA 1
ATOM 1965 C C . TRP A 1 244 ? -3.070 -7.104 5.097 1.00 97.62 244 TRP A C 1
ATOM 1967 O O . TRP A 1 244 ? -2.243 -6.825 4.235 1.00 97.62 244 TRP A O 1
ATOM 1977 N N . PHE A 1 245 ? -3.423 -8.350 5.384 1.00 96.62 245 PHE A N 1
ATOM 1978 C CA . PHE A 1 245 ? -2.947 -9.551 4.711 1.00 96.62 245 PHE A CA 1
ATOM 1979 C C . PHE A 1 245 ? -4.138 -10.191 4.007 1.00 96.62 245 PHE A C 1
ATOM 1981 O O . PHE A 1 245 ? -4.931 -10.897 4.632 1.00 96.62 245 PHE A O 1
ATOM 1988 N N . ASP A 1 246 ? -4.254 -9.953 2.702 1.00 94.00 246 ASP A N 1
ATOM 1989 C CA . ASP A 1 246 ? -5.432 -10.317 1.921 1.00 94.00 246 ASP A CA 1
ATOM 1990 C C . ASP A 1 246 ? -5.266 -11.708 1.289 1.00 94.00 246 ASP A C 1
ATOM 1992 O O . ASP A 1 246 ? -4.763 -11.872 0.170 1.00 94.00 246 ASP A O 1
ATOM 1996 N N . ASN A 1 247 ? -5.711 -12.739 2.011 1.00 89.19 247 ASN A N 1
ATOM 1997 C CA . ASN A 1 247 ? -5.786 -14.123 1.540 1.00 89.19 247 ASN A CA 1
ATOM 1998 C C . ASN A 1 247 ? -7.223 -14.490 1.167 1.00 89.19 247 ASN A C 1
ATOM 2000 O O . ASN A 1 247 ? -7.887 -15.282 1.832 1.00 89.19 247 ASN A O 1
ATOM 2004 N N . HIS A 1 248 ? -7.722 -13.899 0.087 1.00 80.25 248 HIS A N 1
ATOM 2005 C CA . HIS A 1 248 ? -9.103 -14.125 -0.322 1.00 80.25 248 HIS A CA 1
ATOM 2006 C C . HIS A 1 248 ? -9.335 -15.512 -0.942 1.00 80.25 248 HIS A C 1
ATOM 2008 O O . HIS A 1 248 ? -8.411 -16.236 -1.319 1.00 80.25 248 HIS A O 1
ATOM 2014 N N . SER A 1 249 ? -10.614 -15.871 -1.064 1.00 87.94 249 SER A N 1
ATOM 2015 C CA . SER A 1 249 ? -11.059 -17.143 -1.628 1.00 87.94 249 SER A CA 1
ATOM 2016 C C . SER A 1 249 ? -10.642 -17.331 -3.094 1.00 87.94 249 SER A C 1
ATOM 2018 O O . SER A 1 249 ? -10.411 -16.374 -3.837 1.00 87.94 249 SER A O 1
ATOM 2020 N N . ASN A 1 250 ? -10.652 -18.584 -3.560 1.00 89.69 250 ASN A N 1
ATOM 2021 C CA . ASN A 1 250 ? -10.427 -18.906 -4.975 1.00 89.69 250 ASN A CA 1
ATOM 2022 C C . ASN A 1 250 ? -11.419 -18.202 -5.919 1.00 89.69 250 ASN A C 1
ATOM 2024 O O . ASN A 1 250 ? -11.088 -17.973 -7.079 1.00 89.69 250 ASN A O 1
ATOM 2028 N N . HIS A 1 251 ? -12.613 -17.840 -5.433 1.00 90.31 251 HIS A N 1
ATOM 2029 C CA . HIS A 1 251 ? -13.572 -17.037 -6.192 1.00 90.31 251 HIS A CA 1
ATOM 2030 C C . HIS A 1 251 ? -13.029 -15.630 -6.456 1.00 90.31 251 HIS A C 1
ATOM 2032 O O . HIS A 1 251 ? -12.943 -15.211 -7.606 1.00 90.31 251 HIS A O 1
ATOM 2038 N N . ALA A 1 252 ? -12.587 -14.935 -5.404 1.00 87.62 252 ALA A N 1
ATOM 2039 C CA . ALA A 1 252 ? -12.013 -13.598 -5.529 1.00 87.62 252 ALA A CA 1
ATOM 2040 C C . ALA A 1 252 ? -10.737 -13.600 -6.390 1.00 87.62 252 ALA A C 1
ATOM 2042 O O . ALA A 1 252 ? -10.505 -12.672 -7.166 1.00 87.62 252 ALA A O 1
ATOM 2043 N N . LEU A 1 253 ? -9.921 -14.658 -6.296 1.00 89.31 253 LEU A N 1
ATOM 2044 C CA . LEU A 1 253 ? -8.769 -14.839 -7.181 1.00 89.31 253 LEU A CA 1
ATOM 2045 C C . LEU A 1 253 ? -9.203 -14.975 -8.649 1.00 89.31 253 LEU A C 1
ATOM 2047 O O . LEU A 1 253 ? -8.634 -14.311 -9.513 1.00 89.31 253 LEU A O 1
ATOM 2051 N N . ALA A 1 254 ? -10.217 -15.794 -8.941 1.00 91.12 254 ALA A N 1
ATOM 2052 C CA . ALA A 1 254 ? -10.722 -15.966 -10.302 1.00 91.12 254 ALA A CA 1
ATOM 2053 C C . ALA A 1 254 ? -11.258 -14.648 -10.890 1.00 91.12 254 ALA A C 1
ATOM 2055 O O . ALA A 1 254 ? -10.891 -14.289 -12.008 1.00 91.12 254 ALA A O 1
ATOM 2056 N N . GLU A 1 255 ? -12.054 -13.893 -10.126 1.00 91.25 255 GLU A N 1
ATOM 2057 C CA . GLU A 1 255 ? 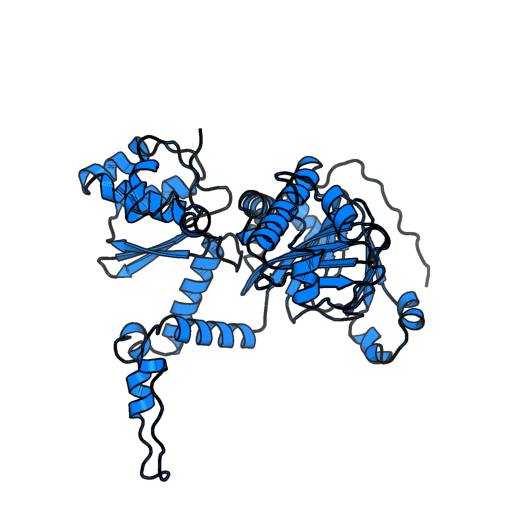-12.554 -12.574 -10.540 1.00 91.25 255 GLU A CA 1
ATOM 2058 C C . GLU A 1 255 ? -11.413 -11.598 -10.840 1.00 91.25 255 GLU A C 1
ATOM 2060 O O . GLU A 1 255 ? -11.440 -10.893 -11.852 1.00 91.25 255 GLU A O 1
ATOM 2065 N N . ARG A 1 256 ? -10.374 -11.587 -9.995 1.00 88.19 256 ARG A N 1
ATOM 2066 C CA . ARG A 1 256 ? -9.195 -10.743 -10.201 1.00 88.19 256 ARG A CA 1
ATOM 2067 C C . ARG A 1 256 ? -8.463 -11.100 -11.491 1.00 88.19 256 ARG A C 1
ATOM 2069 O O . ARG A 1 256 ? -8.150 -10.197 -12.261 1.00 88.19 256 ARG A O 1
ATOM 2076 N N . LEU A 1 257 ? -8.212 -12.385 -11.742 1.00 91.31 257 LEU A N 1
ATOM 2077 C CA . LEU A 1 257 ? -7.513 -12.834 -12.951 1.00 91.31 257 LEU A CA 1
ATOM 2078 C C . LEU A 1 257 ? -8.295 -12.487 -14.222 1.00 91.31 257 LEU A C 1
ATOM 2080 O O . LEU A 1 257 ? -7.711 -11.986 -15.181 1.00 91.31 257 LEU A O 1
ATOM 2084 N N . LEU A 1 258 ? -9.616 -12.677 -14.210 1.00 91.12 258 LEU A N 1
ATOM 2085 C CA . LEU A 1 258 ? -10.487 -12.284 -15.320 1.00 91.12 258 LEU A CA 1
ATOM 2086 C C . LEU A 1 258 ? -10.455 -10.771 -15.559 1.00 91.12 258 LEU A C 1
ATOM 2088 O O . LEU A 1 258 ? -10.300 -10.326 -16.696 1.00 91.12 258 LEU A O 1
ATOM 2092 N N . LYS A 1 259 ? -10.519 -9.970 -14.491 1.00 89.19 259 LYS A N 1
ATOM 2093 C CA . LYS A 1 259 ? -10.388 -8.513 -14.592 1.00 89.19 259 LYS A CA 1
ATOM 2094 C C . LYS A 1 259 ? -9.028 -8.109 -15.165 1.00 89.19 259 LYS A C 1
ATOM 2096 O O . LYS A 1 259 ? -8.966 -7.245 -16.037 1.00 89.19 259 LYS A O 1
ATOM 2101 N N . SER A 1 260 ? -7.945 -8.753 -14.734 1.00 88.00 260 SER A N 1
ATOM 2102 C CA . SER A 1 260 ? -6.607 -8.500 -15.272 1.00 88.00 260 SER A CA 1
ATOM 2103 C C . SER A 1 260 ? -6.498 -8.812 -16.765 1.00 88.00 260 SER A C 1
ATOM 2105 O O . SER A 1 260 ? -5.826 -8.058 -17.462 1.00 88.00 260 SER A O 1
ATOM 2107 N N . ILE A 1 261 ? -7.181 -9.848 -17.269 1.00 88.44 261 ILE A N 1
ATOM 2108 C CA . ILE A 1 261 ? -7.271 -10.109 -18.716 1.00 88.44 261 ILE A CA 1
ATOM 2109 C C . ILE A 1 261 ? -7.929 -8.916 -19.411 1.00 88.44 261 ILE A C 1
ATOM 2111 O O . ILE A 1 261 ? -7.328 -8.338 -20.308 1.00 88.44 261 ILE A O 1
ATOM 2115 N N . THR A 1 262 ? -9.105 -8.479 -18.945 1.00 84.56 262 THR A N 1
ATOM 2116 C CA . THR A 1 262 ? -9.824 -7.357 -19.582 1.00 84.56 262 THR A CA 1
ATOM 2117 C C . THR A 1 262 ? -9.021 -6.054 -19.595 1.00 84.56 262 THR A C 1
ATOM 2119 O O . THR A 1 262 ? -9.064 -5.327 -20.577 1.00 84.56 262 THR A O 1
ATOM 2122 N N . MET A 1 263 ? -8.232 -5.778 -18.550 1.00 82.00 263 MET A N 1
ATOM 2123 C CA . MET A 1 263 ? -7.370 -4.590 -18.495 1.00 82.00 263 MET A CA 1
ATOM 2124 C C . MET A 1 263 ? -6.176 -4.649 -19.459 1.00 82.00 263 MET A C 1
ATOM 2126 O O . MET A 1 263 ? -5.666 -3.604 -19.843 1.00 82.00 263 MET A O 1
ATOM 2130 N N . GLN A 1 264 ? -5.699 -5.843 -19.823 1.00 78.88 264 GLN A N 1
ATOM 2131 C CA . GLN A 1 264 ? -4.597 -6.009 -20.784 1.00 78.88 264 GLN A CA 1
ATOM 2132 C C . GLN A 1 264 ? -5.061 -5.910 -22.239 1.00 78.88 264 GLN A C 1
ATOM 2134 O O . GLN A 1 264 ? -4.241 -5.741 -23.138 1.00 78.88 264 GLN A O 1
ATOM 2139 N N . MET A 1 265 ? -6.367 -6.014 -22.471 1.00 77.81 265 MET A N 1
ATOM 2140 C CA . MET A 1 265 ? -6.990 -5.919 -23.787 1.00 77.81 265 MET A CA 1
ATOM 2141 C C . MET A 1 265 ? -7.277 -4.467 -24.181 1.00 77.81 265 MET A C 1
ATOM 2143 O O . MET A 1 265 ? -8.258 -4.235 -24.872 1.00 77.81 265 MET A O 1
ATOM 2147 N N . ASP A 1 266 ? -6.489 -3.500 -23.690 1.00 63.88 266 ASP A N 1
ATOM 2148 C CA . ASP A 1 266 ? -6.686 -2.057 -23.899 1.00 63.88 266 ASP A CA 1
ATOM 2149 C C . ASP A 1 266 ? -6.938 -1.747 -25.385 1.00 63.88 266 ASP A C 1
ATOM 2151 O O . ASP A 1 266 ? -6.021 -1.790 -26.207 1.00 63.88 266 ASP A O 1
ATOM 2155 N N . ASN A 1 267 ? -8.210 -1.563 -25.748 1.00 61.31 267 ASN A N 1
ATOM 2156 C CA . ASN A 1 267 ? -8.651 -1.557 -27.136 1.00 61.31 267 ASN A CA 1
ATOM 2157 C C . ASN A 1 267 ? -9.948 -0.752 -27.292 1.00 61.31 267 ASN A C 1
ATOM 2159 O O . ASN A 1 267 ? -10.914 -0.930 -26.543 1.00 61.31 267 ASN A O 1
ATOM 2163 N N . GLU A 1 268 ? -9.980 0.094 -28.322 1.00 63.94 268 GLU A N 1
ATOM 2164 C CA . GLU A 1 268 ? -11.161 0.822 -28.797 1.00 63.94 268 GLU A CA 1
ATOM 2165 C C . GLU A 1 268 ? -12.342 -0.125 -29.085 1.00 63.94 268 GLU A C 1
ATOM 2167 O O . GLU A 1 268 ? -13.494 0.245 -28.858 1.00 63.94 268 GLU A O 1
ATOM 2172 N N . ASN A 1 269 ? -12.064 -1.379 -29.471 1.00 67.81 269 ASN A N 1
ATOM 2173 C CA . ASN A 1 269 ? -13.075 -2.407 -29.736 1.00 67.81 269 ASN A CA 1
ATOM 2174 C C . ASN A 1 269 ? -13.976 -2.707 -28.524 1.00 67.81 269 ASN A C 1
ATOM 2176 O O . ASN A 1 269 ? -15.142 -3.056 -28.696 1.00 67.81 269 ASN A O 1
ATOM 2180 N N . LEU A 1 270 ? -13.474 -2.552 -27.290 1.00 74.62 270 LEU A N 1
ATOM 2181 C CA . LEU A 1 270 ? -14.281 -2.754 -26.077 1.00 74.62 270 LEU A CA 1
ATOM 2182 C C . LEU A 1 270 ? -15.341 -1.656 -25.880 1.00 74.62 270 LEU A C 1
ATOM 2184 O O . LEU A 1 270 ? -16.244 -1.819 -25.058 1.00 74.62 270 LEU A O 1
ATOM 2188 N N . GLN A 1 271 ? -15.241 -0.544 -26.614 1.00 79.38 271 GLN A N 1
ATOM 2189 C CA . GLN A 1 271 ? -16.211 0.552 -26.590 1.00 79.38 271 GLN A CA 1
ATOM 2190 C C . GLN A 1 271 ? -17.251 0.455 -27.718 1.00 79.38 271 GLN A C 1
ATOM 2192 O O . GLN A 1 271 ? -18.166 1.282 -27.776 1.00 79.38 271 GLN A O 1
ATOM 2197 N N . GLU A 1 272 ? -17.154 -0.542 -28.605 1.00 80.25 272 GLU A N 1
ATOM 2198 C CA . GLU A 1 272 ? -18.125 -0.729 -29.681 1.00 80.25 272 GLU A CA 1
ATOM 2199 C C . GLU A 1 272 ? -19.492 -1.191 -29.156 1.00 80.25 272 GLU A C 1
ATOM 2201 O O . GLU A 1 272 ? -19.620 -2.065 -28.296 1.00 80.25 272 GLU A O 1
ATOM 2206 N N . ILE A 1 273 ? -20.558 -0.612 -29.714 1.00 81.62 273 ILE A N 1
ATOM 2207 C CA . ILE A 1 273 ? -21.931 -0.995 -29.377 1.00 81.62 273 ILE A CA 1
ATOM 2208 C C . ILE A 1 273 ? -22.255 -2.325 -30.064 1.00 81.62 273 ILE A C 1
ATOM 2210 O O . ILE A 1 273 ? -22.241 -2.429 -31.293 1.00 81.62 273 ILE A O 1
ATOM 2214 N N . THR A 1 274 ? -22.610 -3.335 -29.269 1.00 84.00 274 THR A N 1
ATOM 2215 C CA . THR A 1 274 ? -23.051 -4.638 -29.784 1.00 84.00 274 THR A CA 1
ATOM 2216 C C . THR A 1 274 ? -24.348 -4.513 -30.591 1.00 84.00 274 THR A C 1
ATOM 2218 O O . THR A 1 274 ? -25.249 -3.734 -30.270 1.00 84.00 274 THR A O 1
ATOM 2221 N N . LYS A 1 275 ? -24.455 -5.281 -31.682 1.00 84.19 275 LYS A N 1
ATOM 2222 C CA . LYS A 1 275 ? -25.637 -5.266 -32.556 1.00 84.19 275 LYS A CA 1
ATOM 2223 C C . LYS A 1 275 ? -26.779 -6.081 -31.943 1.00 84.19 275 LYS A C 1
ATOM 2225 O O . LYS A 1 275 ? -26.552 -7.131 -31.349 1.00 84.19 275 LYS A O 1
ATOM 2230 N N . MET A 1 276 ? -28.018 -5.624 -32.141 1.00 85.94 276 MET A N 1
ATOM 2231 C CA . MET A 1 276 ? -29.214 -6.393 -31.775 1.00 85.94 276 MET A CA 1
ATOM 2232 C C . MET A 1 276 ? -29.330 -7.661 -32.633 1.00 85.94 276 MET A C 1
ATOM 2234 O O . MET A 1 276 ? -29.075 -7.614 -33.835 1.00 85.94 276 MET A O 1
ATOM 2238 N N . GLN A 1 277 ? -29.756 -8.771 -32.025 1.00 85.94 277 GLN A N 1
ATOM 2239 C CA . GLN A 1 277 ? -29.941 -10.067 -32.691 1.00 85.94 277 GLN A CA 1
ATOM 2240 C C . GLN A 1 277 ? -31.423 -10.474 -32.639 1.00 85.94 277 GLN A C 1
ATOM 2242 O O . GLN A 1 277 ? -32.085 -10.289 -31.616 1.00 85.94 277 GLN A O 1
ATOM 2247 N N . HIS A 1 278 ? -31.966 -10.991 -33.747 1.00 83.69 278 HIS A N 1
ATOM 2248 C CA . HIS A 1 278 ? -33.412 -11.209 -33.924 1.00 83.69 278 HIS A CA 1
ATOM 2249 C C . HIS A 1 278 ? -33.917 -12.586 -33.453 1.00 83.69 278 HIS A C 1
ATOM 2251 O O . HIS A 1 278 ? -35.129 -12.782 -33.332 1.00 83.69 278 HIS A O 1
ATOM 2257 N N . GLY A 1 279 ? -33.024 -13.528 -33.138 1.00 83.44 279 GLY A N 1
ATOM 2258 C CA . GLY A 1 279 ? -33.381 -14.846 -32.615 1.00 83.44 279 GLY A CA 1
ATOM 2259 C C . GLY A 1 279 ? -32.214 -15.832 -32.649 1.00 83.44 279 GLY A C 1
ATOM 2260 O O . GLY A 1 279 ? -31.130 -15.503 -33.113 1.00 83.44 279 GLY A O 1
ATOM 2261 N N . ILE A 1 280 ? -32.444 -17.065 -32.183 1.00 85.81 280 ILE A N 1
ATOM 2262 C CA . ILE A 1 280 ? -31.408 -18.119 -32.094 1.00 85.81 280 ILE A CA 1
ATOM 2263 C C . ILE A 1 280 ? -30.759 -18.420 -33.459 1.00 85.81 280 ILE A C 1
ATOM 2265 O O . ILE A 1 280 ? -29.587 -18.774 -33.517 1.00 85.81 280 ILE A O 1
ATOM 2269 N N . ALA A 1 281 ? -31.509 -18.279 -34.556 1.00 84.81 281 ALA A N 1
ATOM 2270 C CA . ALA A 1 281 ? -31.003 -18.514 -35.910 1.00 84.81 281 ALA A CA 1
ATOM 2271 C C . ALA A 1 281 ? -30.012 -17.438 -36.393 1.00 84.81 281 ALA A C 1
ATOM 2273 O O . ALA A 1 281 ? -29.234 -17.709 -37.301 1.00 84.81 281 ALA A O 1
ATOM 2274 N N . ASP A 1 282 ? -30.025 -16.261 -35.761 1.00 84.25 282 ASP A N 1
ATOM 2275 C CA . ASP A 1 282 ? -29.220 -15.094 -36.128 1.00 84.25 282 ASP A CA 1
ATOM 2276 C C . ASP A 1 282 ? -28.136 -14.804 -35.075 1.00 84.25 282 ASP A C 1
ATOM 2278 O O . ASP A 1 282 ? -27.709 -13.656 -34.929 1.00 84.25 282 ASP A O 1
ATOM 2282 N N . ILE A 1 283 ? -27.721 -15.820 -34.300 1.00 87.12 283 ILE A N 1
ATOM 2283 C CA . ILE A 1 283 ? -26.644 -15.646 -33.322 1.00 87.12 283 ILE A CA 1
ATOM 2284 C C . ILE A 1 283 ? -25.347 -15.326 -34.061 1.00 87.12 283 ILE A C 1
ATOM 2286 O O . ILE A 1 283 ? -24.788 -16.172 -34.759 1.00 87.12 283 ILE A O 1
ATOM 2290 N N . ASP A 1 284 ? -24.874 -14.098 -33.872 1.00 84.88 284 ASP A N 1
ATOM 2291 C CA . ASP A 1 284 ? -23.611 -13.609 -34.407 1.00 84.88 284 ASP A CA 1
ATOM 2292 C C . ASP A 1 284 ? -22.560 -13.542 -33.292 1.00 84.88 284 ASP A C 1
ATOM 2294 O O . ASP A 1 284 ? -22.735 -12.836 -32.293 1.00 84.88 284 ASP A O 1
ATOM 2298 N N . TYR A 1 285 ? -21.461 -14.274 -33.479 1.00 88.12 285 TYR A N 1
ATOM 2299 C CA . TYR A 1 285 ? -20.314 -14.290 -32.572 1.00 88.12 285 TYR A CA 1
ATOM 2300 C C . TYR A 1 285 ? -19.234 -13.269 -32.952 1.00 88.12 285 TYR A C 1
ATOM 2302 O O . TYR A 1 285 ? -18.266 -13.131 -32.212 1.00 88.12 285 TYR A O 1
ATOM 2310 N N . ASN A 1 286 ? -19.394 -12.505 -34.041 1.00 86.00 286 ASN A N 1
ATOM 2311 C CA . ASN A 1 286 ? -18.413 -11.499 -34.463 1.00 86.00 286 ASN A CA 1
ATOM 2312 C C . ASN A 1 286 ? -18.100 -10.489 -33.353 1.00 86.00 286 ASN A C 1
ATOM 2314 O O . ASN A 1 286 ? -16.949 -10.112 -33.179 1.00 86.00 286 ASN A O 1
ATOM 2318 N N . SER A 1 287 ? -19.098 -10.086 -32.557 1.00 83.75 287 SER A N 1
ATOM 2319 C CA . SER A 1 287 ? -18.864 -9.201 -31.407 1.00 83.75 287 SER A CA 1
ATOM 2320 C C . SER A 1 287 ? -17.962 -9.827 -30.338 1.00 83.75 287 SER A C 1
ATOM 2322 O O . SER A 1 287 ? -17.315 -9.093 -29.607 1.00 83.75 287 SER A O 1
ATOM 2324 N N . VAL A 1 288 ? -17.908 -11.159 -30.235 1.00 86.00 288 VAL A N 1
ATOM 2325 C CA . VAL A 1 288 ? -16.982 -11.871 -29.341 1.00 86.00 288 VAL A CA 1
ATOM 2326 C C . VAL A 1 288 ? -15.591 -11.960 -29.969 1.00 86.00 288 VAL A C 1
ATOM 2328 O O . VAL A 1 288 ? -14.607 -11.727 -29.282 1.00 86.00 288 VAL A O 1
ATOM 2331 N N . GLU A 1 289 ? -15.495 -12.240 -31.267 1.00 85.56 289 GLU A N 1
ATOM 2332 C CA . GLU A 1 289 ? -14.208 -12.313 -31.977 1.00 85.56 289 GLU A CA 1
ATOM 2333 C C . GLU A 1 289 ? -13.482 -10.955 -32.012 1.00 85.56 289 GLU A C 1
ATOM 2335 O O . GLU A 1 289 ? -12.274 -10.874 -31.785 1.00 85.56 289 GLU A O 1
ATOM 2340 N N . GLU A 1 290 ? -14.219 -9.861 -32.227 1.00 84.38 290 GLU A N 1
ATOM 2341 C CA . GLU A 1 290 ? -13.659 -8.502 -32.271 1.00 84.38 290 GLU A CA 1
ATOM 2342 C C . GLU A 1 290 ? -13.052 -8.061 -30.926 1.00 84.38 290 GLU A C 1
ATOM 2344 O O . GLU A 1 290 ? -12.099 -7.277 -30.923 1.00 84.38 290 GLU A O 1
ATOM 2349 N N . ILE A 1 291 ? -13.522 -8.614 -29.797 1.00 83.81 291 ILE A N 1
ATOM 2350 C CA . ILE A 1 291 ? -12.935 -8.374 -28.467 1.00 83.81 291 ILE A CA 1
ATOM 2351 C C . ILE A 1 291 ? -11.466 -8.824 -28.433 1.00 83.81 291 ILE A C 1
ATOM 2353 O O . ILE A 1 291 ? -10.626 -8.138 -27.856 1.00 83.81 291 ILE A O 1
ATOM 2357 N N . PHE A 1 292 ? -11.129 -9.947 -29.074 1.00 83.06 292 PHE A N 1
ATOM 2358 C CA . PHE A 1 292 ? -9.781 -10.533 -29.040 1.00 83.06 292 PHE A CA 1
ATOM 2359 C C . PHE A 1 292 ? -8.880 -10.099 -30.202 1.00 83.06 292 PHE A C 1
ATOM 2361 O O . PHE A 1 292 ? -7.698 -10.456 -30.253 1.00 83.06 292 PHE A O 1
ATOM 2368 N N . LYS A 1 293 ? -9.412 -9.316 -31.141 1.00 80.31 293 LYS A N 1
ATOM 2369 C CA . LYS A 1 293 ? -8.668 -8.834 -32.304 1.00 80.31 293 LYS A CA 1
ATOM 2370 C C . LYS A 1 293 ? -7.435 -8.044 -31.872 1.00 80.31 293 LYS A C 1
ATOM 2372 O O . LYS A 1 293 ? -7.498 -7.221 -30.967 1.00 80.31 293 LYS A O 1
ATOM 2377 N N . ASN A 1 294 ? -6.311 -8.302 -32.539 1.00 78.00 294 ASN A N 1
ATOM 2378 C CA . ASN A 1 294 ? -4.981 -7.755 -32.230 1.00 78.00 294 ASN A CA 1
ATOM 2379 C C . ASN A 1 294 ? -4.354 -8.227 -30.902 1.00 78.00 294 ASN A C 1
ATOM 2381 O O . ASN A 1 294 ? -3.234 -7.827 -30.592 1.00 78.00 294 ASN A O 1
ATOM 2385 N N . HIS A 1 295 ? -4.998 -9.137 -30.165 1.00 78.25 295 HIS A N 1
ATOM 2386 C CA . HIS A 1 295 ? -4.452 -9.736 -28.946 1.00 78.25 295 HIS A CA 1
ATOM 2387 C C . HIS A 1 295 ? -4.195 -11.235 -29.137 1.00 78.25 295 HIS A C 1
ATOM 2389 O O . HIS A 1 295 ? -4.714 -12.053 -28.383 1.00 78.25 295 HIS A O 1
ATOM 2395 N N . SER A 1 296 ? -3.368 -11.605 -30.124 1.00 71.19 296 SER A N 1
ATOM 2396 C CA . SER A 1 296 ? -3.063 -13.012 -30.458 1.00 71.19 296 SER A CA 1
ATOM 2397 C C . SER A 1 296 ? -2.626 -13.830 -29.243 1.00 71.19 296 SER A C 1
ATOM 2399 O O . SER A 1 296 ? -3.086 -14.945 -29.042 1.00 71.19 296 SER A O 1
ATOM 2401 N N . LYS A 1 297 ? -1.833 -13.241 -28.341 1.00 74.19 297 LYS A N 1
ATOM 2402 C CA . LYS A 1 297 ? -1.437 -13.905 -27.094 1.00 74.19 297 LYS A CA 1
ATOM 2403 C C . LYS A 1 297 ? -2.636 -14.313 -26.223 1.00 74.19 297 LYS A C 1
ATOM 2405 O O . LYS A 1 297 ? -2.623 -15.385 -25.636 1.00 74.19 297 LYS A O 1
ATOM 2410 N N . ILE A 1 298 ? -3.664 -13.473 -26.129 1.00 81.50 298 ILE A N 1
ATOM 2411 C CA . ILE A 1 298 ? -4.874 -13.760 -25.344 1.00 81.50 298 ILE A CA 1
ATOM 2412 C C . ILE A 1 298 ? -5.812 -14.687 -26.129 1.00 81.50 298 ILE A C 1
ATOM 2414 O O . ILE A 1 298 ? -6.402 -15.586 -25.538 1.00 81.50 298 ILE A O 1
ATOM 2418 N N . ALA A 1 299 ? -5.922 -14.480 -27.442 1.00 79.94 299 ALA A N 1
ATOM 2419 C CA . ALA A 1 299 ? -6.806 -15.230 -28.331 1.00 79.94 299 ALA A CA 1
ATOM 2420 C C . ALA A 1 299 ? -6.371 -16.694 -28.517 1.00 79.94 299 ALA A C 1
ATOM 2422 O O . ALA A 1 299 ? -7.209 -17.594 -28.539 1.00 79.94 299 ALA A O 1
ATOM 2423 N N . ASP A 1 300 ? -5.063 -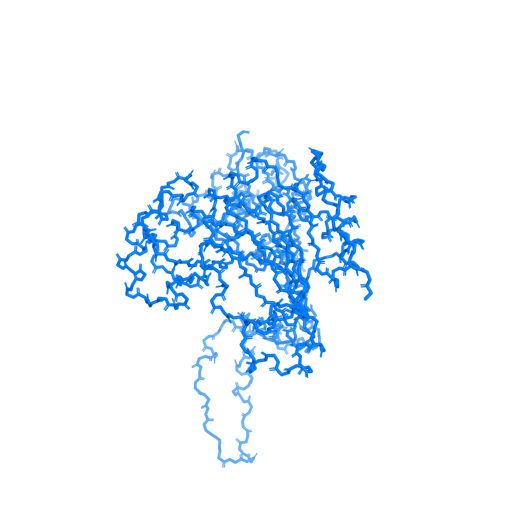16.932 -28.632 1.00 85.81 300 ASP A N 1
ATOM 2424 C CA . ASP A 1 300 ? -4.517 -18.224 -29.055 1.00 85.81 300 ASP A CA 1
ATOM 2425 C C . ASP A 1 300 ? -4.149 -19.135 -27.872 1.00 85.81 300 ASP A C 1
ATOM 2427 O O . ASP A 1 300 ? -4.016 -20.353 -28.033 1.00 85.81 300 ASP A O 1
ATOM 2431 N N . LEU A 1 301 ? -3.973 -18.573 -26.669 1.00 88.88 301 LEU A N 1
ATOM 2432 C CA . LEU A 1 301 ? -3.632 -19.358 -25.485 1.00 88.88 301 LEU A CA 1
ATOM 2433 C C . LEU A 1 301 ? -4.856 -20.115 -24.949 1.00 88.88 301 LEU A C 1
ATOM 2435 O O . LEU A 1 301 ? -5.913 -19.517 -24.732 1.00 88.88 301 LEU A O 1
ATOM 2439 N N . PRO A 1 302 ? -4.724 -21.415 -24.616 1.00 93.50 302 PRO A N 1
ATOM 2440 C CA . PRO A 1 302 ? -5.759 -22.119 -23.874 1.00 93.50 302 PRO A CA 1
ATOM 2441 C C . PRO A 1 302 ? -6.108 -21.357 -22.594 1.00 93.50 302 PRO A C 1
ATOM 2443 O O . PRO A 1 302 ? -5.218 -20.974 -21.837 1.00 93.50 302 PRO A O 1
ATOM 2446 N N . PHE A 1 303 ? -7.400 -21.196 -22.302 1.00 91.00 303 PHE A N 1
ATOM 2447 C CA . PHE A 1 303 ? -7.878 -20.366 -21.187 1.00 91.00 303 PHE A CA 1
ATOM 2448 C C . PHE A 1 303 ? -7.180 -20.662 -19.847 1.00 91.00 303 PHE A C 1
ATOM 2450 O O . PHE A 1 303 ? -6.822 -19.755 -19.100 1.00 91.00 303 PHE A O 1
ATOM 2457 N N . LYS A 1 304 ? -6.920 -21.942 -19.551 1.00 93.75 304 LYS A N 1
ATOM 2458 C CA . LYS A 1 304 ? -6.196 -22.348 -18.338 1.00 93.75 304 LYS A CA 1
ATOM 2459 C C . LYS A 1 304 ? -4.753 -21.836 -18.310 1.00 93.75 304 LYS A C 1
ATOM 2461 O O . LYS A 1 304 ? -4.266 -21.493 -17.238 1.00 93.75 304 LYS A O 1
ATOM 2466 N N . ASP A 1 305 ? -4.067 -21.831 -19.445 1.00 93.19 305 ASP A N 1
ATOM 2467 C CA . ASP A 1 305 ? -2.684 -21.369 -19.541 1.00 93.19 305 ASP A CA 1
ATOM 2468 C C . ASP A 1 305 ? -2.616 -19.839 -19.565 1.00 93.19 305 ASP A C 1
ATOM 2470 O O . ASP A 1 305 ? -1.775 -19.279 -18.868 1.00 93.19 305 ASP A O 1
ATOM 2474 N N . LEU A 1 306 ? -3.587 -19.164 -20.193 1.00 92.00 306 LEU A N 1
ATOM 2475 C CA . LEU A 1 306 ? -3.773 -17.716 -20.052 1.00 92.00 306 LEU A CA 1
ATOM 2476 C C . LEU A 1 306 ? -3.927 -17.308 -18.577 1.00 92.00 306 LEU A C 1
ATOM 2478 O O . LEU A 1 306 ? -3.237 -16.407 -18.107 1.00 92.00 306 LEU A O 1
ATOM 2482 N N . LEU A 1 307 ? -4.782 -18.001 -17.814 1.00 93.00 307 LEU A N 1
ATOM 2483 C CA . LEU A 1 307 ? -4.946 -17.727 -16.381 1.00 93.00 307 LEU A CA 1
ATOM 2484 C C . LEU A 1 307 ? -3.650 -17.941 -15.588 1.00 93.00 307 LEU A C 1
ATOM 2486 O O . LEU A 1 307 ? -3.380 -17.175 -14.664 1.00 93.00 307 LEU A O 1
ATOM 2490 N N . LYS A 1 308 ? -2.844 -18.955 -15.933 1.00 93.50 308 LYS A N 1
ATOM 2491 C CA . LYS A 1 308 ? -1.534 -19.163 -15.296 1.00 93.50 308 LYS A CA 1
ATOM 2492 C C . LYS A 1 308 ? -0.578 -18.023 -15.609 1.00 93.50 308 LYS A C 1
ATOM 2494 O O . LYS A 1 308 ? 0.076 -17.555 -14.690 1.00 93.50 308 LYS A O 1
ATOM 2499 N N . GLU A 1 309 ? -0.506 -17.574 -16.860 1.00 91.38 309 GLU A N 1
ATOM 2500 C CA . GLU A 1 309 ? 0.370 -16.462 -17.236 1.00 91.38 309 GLU A CA 1
ATOM 2501 C C . GLU A 1 309 ? -0.026 -15.166 -16.529 1.00 91.38 309 GLU A C 1
ATOM 2503 O O . GLU A 1 309 ? 0.821 -14.508 -15.931 1.00 91.38 309 GLU A O 1
ATOM 2508 N N . VAL A 1 310 ? -1.320 -14.836 -16.509 1.00 92.12 310 VAL A N 1
ATOM 2509 C CA . VAL A 1 310 ? -1.824 -13.651 -15.798 1.00 92.12 310 VAL A CA 1
ATOM 2510 C C . VAL A 1 310 ? -1.562 -13.758 -14.296 1.00 92.12 310 VAL A C 1
ATOM 2512 O O . VAL A 1 310 ? -1.192 -12.772 -13.659 1.00 92.12 310 VAL A O 1
ATOM 2515 N N . PHE A 1 311 ? -1.710 -14.953 -13.720 1.00 93.62 311 PHE A N 1
ATOM 2516 C CA . PHE A 1 311 ? -1.379 -15.192 -12.319 1.00 93.62 311 PHE A CA 1
ATOM 2517 C C . PHE A 1 311 ? 0.123 -15.051 -12.047 1.00 93.62 311 PHE A C 1
ATOM 2519 O O . PHE A 1 311 ? 0.498 -14.433 -11.052 1.00 93.62 311 PHE A O 1
ATOM 2526 N N . SER A 1 312 ? 0.981 -15.572 -12.925 1.00 93.50 312 SER A N 1
ATOM 2527 C CA . SER A 1 312 ? 2.434 -15.413 -12.837 1.00 93.50 312 SER A CA 1
ATOM 2528 C C . SER A 1 312 ? 2.836 -13.942 -12.897 1.00 93.50 312 SER A C 1
ATOM 2530 O O . SER A 1 312 ? 3.549 -13.489 -12.006 1.00 93.50 312 SER A O 1
ATOM 2532 N N . ASP A 1 313 ? 2.322 -13.180 -13.864 1.00 92.62 313 ASP A N 1
ATOM 2533 C CA . ASP A 1 313 ? 2.565 -11.738 -13.977 1.00 92.62 313 ASP A CA 1
ATOM 2534 C C . ASP A 1 313 ? 2.119 -10.999 -12.707 1.00 92.62 313 ASP A C 1
ATOM 2536 O O . ASP A 1 313 ? 2.857 -10.177 -12.158 1.00 92.62 313 ASP A O 1
ATOM 2540 N N . PHE A 1 314 ? 0.934 -11.336 -12.188 1.00 92.88 314 PHE A N 1
ATOM 2541 C CA . PHE A 1 314 ? 0.421 -10.765 -10.948 1.00 92.88 314 PHE A CA 1
ATOM 2542 C C . PHE A 1 314 ? 1.317 -11.083 -9.741 1.00 92.88 314 PHE A C 1
ATOM 2544 O O . PHE A 1 314 ? 1.636 -10.182 -8.964 1.00 92.88 314 PHE A O 1
ATOM 2551 N N . LYS A 1 315 ? 1.763 -12.335 -9.580 1.00 94.50 315 LYS A N 1
ATOM 2552 C CA . LYS A 1 315 ? 2.651 -12.716 -8.473 1.00 94.50 315 LYS A CA 1
ATOM 2553 C C . LYS A 1 315 ? 4.033 -12.081 -8.601 1.00 94.50 315 LYS A C 1
ATOM 2555 O O . LYS A 1 315 ? 4.558 -11.645 -7.586 1.00 94.50 315 LYS A O 1
ATOM 2560 N N . MET A 1 316 ? 4.589 -11.967 -9.806 1.00 96.25 316 MET A N 1
ATOM 2561 C CA . MET A 1 316 ? 5.881 -11.306 -10.038 1.00 96.25 316 MET A CA 1
ATOM 2562 C C . MET A 1 316 ? 5.817 -9.813 -9.705 1.00 96.25 316 MET A C 1
ATOM 2564 O O . MET A 1 316 ? 6.686 -9.302 -8.999 1.00 96.25 316 MET A O 1
ATOM 2568 N N . ALA A 1 317 ? 4.745 -9.130 -10.121 1.00 96.19 317 ALA A N 1
ATOM 2569 C CA . ALA A 1 317 ? 4.480 -7.756 -9.706 1.00 96.19 317 ALA A CA 1
ATOM 2570 C C . ALA A 1 317 ? 4.410 -7.658 -8.174 1.00 96.19 317 ALA A C 1
ATOM 2572 O O . ALA A 1 317 ? 5.117 -6.854 -7.566 1.00 96.19 317 ALA A O 1
ATOM 2573 N N . LEU A 1 318 ? 3.635 -8.535 -7.539 1.00 95.94 318 LEU A N 1
ATOM 2574 C CA . LEU A 1 318 ? 3.460 -8.533 -6.094 1.00 95.94 318 LEU A CA 1
ATOM 2575 C C . LEU A 1 318 ? 4.774 -8.779 -5.331 1.00 95.94 318 LEU A C 1
ATOM 2577 O O . LEU A 1 318 ? 5.080 -8.051 -4.388 1.00 95.94 318 LEU A O 1
ATOM 2581 N N . PHE A 1 319 ? 5.574 -9.759 -5.757 1.00 97.38 319 PHE A N 1
ATOM 2582 C CA . PHE A 1 319 ? 6.875 -10.060 -5.155 1.00 97.38 319 PHE A CA 1
ATOM 2583 C C . PHE A 1 319 ? 7.870 -8.912 -5.334 1.00 97.38 319 PHE A C 1
ATOM 2585 O O . PHE A 1 319 ? 8.541 -8.542 -4.374 1.00 97.38 319 PHE A O 1
ATOM 2592 N N . SER A 1 320 ? 7.898 -8.274 -6.509 1.00 98.06 320 SER A N 1
ATOM 2593 C CA . SER A 1 320 ? 8.755 -7.100 -6.744 1.00 98.06 320 SER A CA 1
ATOM 2594 C C . SER A 1 320 ? 8.402 -5.885 -5.878 1.00 98.06 320 SER A C 1
ATOM 2596 O O . SER A 1 320 ? 9.173 -4.931 -5.789 1.00 98.06 320 SER A O 1
ATOM 2598 N N . ASN A 1 321 ? 7.220 -5.902 -5.256 1.00 97.88 321 ASN A N 1
ATOM 2599 C CA . ASN A 1 321 ? 6.724 -4.862 -4.364 1.00 97.88 321 ASN A CA 1
ATOM 2600 C C . ASN A 1 321 ? 6.644 -5.327 -2.905 1.00 97.88 321 ASN A C 1
ATOM 2602 O O . ASN A 1 321 ? 5.843 -4.784 -2.155 1.00 97.88 321 ASN A O 1
ATOM 2606 N N . CYS A 1 322 ? 7.396 -6.359 -2.502 1.00 97.00 322 CYS A N 1
ATOM 2607 C CA . CYS A 1 322 ? 7.368 -6.908 -1.136 1.00 97.00 322 CYS A CA 1
ATOM 2608 C C . CYS A 1 322 ? 5.961 -7.283 -0.636 1.00 97.00 322 CYS A C 1
ATOM 2610 O O . CYS A 1 322 ? 5.692 -7.264 0.560 1.00 97.00 322 CYS A O 1
ATOM 2612 N N . GLY A 1 323 ? 5.048 -7.621 -1.548 1.00 97.06 323 GLY A N 1
ATOM 2613 C CA . GLY A 1 323 ? 3.671 -7.952 -1.215 1.00 97.06 323 GLY A CA 1
ATOM 2614 C C . GLY A 1 323 ? 2.682 -6.794 -1.234 1.00 97.06 323 GLY A C 1
ATOM 2615 O O . GLY A 1 323 ? 1.494 -7.064 -1.103 1.00 97.06 323 GLY A O 1
ATOM 2616 N N . TRP A 1 324 ? 3.091 -5.542 -1.448 1.00 97.75 324 TRP A N 1
ATOM 2617 C CA . TRP A 1 324 ? 2.139 -4.431 -1.546 1.00 97.75 324 TRP A CA 1
ATOM 2618 C C . TRP A 1 324 ? 1.304 -4.517 -2.827 1.00 97.75 324 TRP A C 1
ATOM 2620 O O . TRP A 1 324 ? 1.847 -4.600 -3.934 1.00 97.75 324 TRP A O 1
ATOM 2630 N N . THR A 1 325 ? -0.026 -4.472 -2.696 1.00 94.31 325 THR A N 1
ATOM 2631 C CA . THR A 1 325 ? -0.931 -4.526 -3.863 1.00 94.31 325 THR A CA 1
ATOM 2632 C C . THR A 1 325 ? -0.931 -3.214 -4.643 1.00 94.31 325 THR A C 1
ATOM 2634 O O . THR A 1 325 ? -1.155 -3.208 -5.856 1.00 94.31 325 THR A O 1
ATOM 2637 N N . SER A 1 326 ? -0.696 -2.100 -3.949 1.00 93.75 326 SER A N 1
ATOM 2638 C CA . SER A 1 326 ? -0.717 -0.777 -4.548 1.00 93.75 326 SER A CA 1
ATOM 2639 C C . SER A 1 326 ? 0.649 -0.439 -5.156 1.00 93.75 326 SER A C 1
ATOM 2641 O O . SER A 1 326 ? 1.702 -0.602 -4.540 1.00 93.75 326 SER A O 1
ATOM 2643 N N . ILE A 1 327 ? 0.633 0.018 -6.406 1.00 95.06 327 ILE A N 1
ATOM 2644 C CA . ILE A 1 327 ? 1.847 0.468 -7.092 1.00 95.06 327 ILE A CA 1
ATOM 2645 C C . ILE A 1 327 ? 2.175 1.882 -6.588 1.00 95.06 327 ILE A C 1
ATOM 2647 O O . ILE A 1 327 ? 1.262 2.724 -6.573 1.00 95.06 327 ILE A O 1
ATOM 2651 N N . PRO A 1 328 ? 3.432 2.161 -6.189 1.00 95.81 328 PRO A N 1
ATOM 2652 C CA . PRO A 1 328 ? 3.884 3.502 -5.846 1.00 95.81 328 PRO A CA 1
ATOM 2653 C C . PRO A 1 328 ? 3.540 4.539 -6.909 1.00 95.81 328 PRO A C 1
ATOM 2655 O O . PRO A 1 328 ? 3.542 4.247 -8.107 1.00 95.81 328 PRO A O 1
ATOM 2658 N N . ILE A 1 329 ? 3.286 5.769 -6.470 1.00 93.56 329 ILE A N 1
ATOM 2659 C CA . ILE A 1 329 ? 3.182 6.893 -7.403 1.00 93.56 329 ILE A CA 1
ATOM 2660 C C . ILE A 1 329 ? 4.555 7.120 -8.038 1.00 93.56 329 ILE A C 1
ATOM 2662 O O . ILE A 1 329 ? 5.572 7.151 -7.342 1.00 93.56 329 ILE A O 1
ATOM 2666 N N . THR A 1 330 ? 4.588 7.234 -9.363 1.00 95.69 330 THR A N 1
ATOM 2667 C CA . THR A 1 330 ? 5.845 7.319 -10.108 1.00 95.69 330 THR A CA 1
ATOM 2668 C C . THR A 1 330 ? 6.514 8.683 -9.935 1.00 95.69 330 THR A C 1
ATOM 2670 O O . THR A 1 330 ? 5.852 9.665 -9.597 1.00 95.69 330 THR A O 1
ATOM 2673 N N . MET A 1 331 ? 7.820 8.773 -10.210 1.00 95.00 331 MET A N 1
ATOM 2674 C CA . MET A 1 331 ? 8.539 10.058 -10.198 1.00 95.00 331 MET A CA 1
ATOM 2675 C C . MET A 1 331 ? 7.876 11.085 -11.111 1.00 95.00 331 MET A C 1
ATOM 2677 O O . MET A 1 331 ? 7.660 12.218 -10.699 1.00 95.00 331 MET A O 1
ATOM 2681 N N . GLU A 1 332 ? 7.473 10.668 -12.310 1.00 94.94 332 GLU A N 1
ATOM 2682 C CA . GLU A 1 332 ? 6.801 11.535 -13.286 1.00 94.94 332 GLU A CA 1
ATOM 2683 C C . GLU A 1 332 ? 5.448 12.083 -12.822 1.00 94.94 332 GLU A C 1
ATOM 2685 O O . GLU A 1 332 ? 4.982 13.081 -13.370 1.00 94.94 332 GLU A O 1
ATOM 2690 N N . GLN A 1 333 ? 4.798 11.411 -11.868 1.00 90.94 333 GLN A N 1
ATOM 2691 C CA . GLN A 1 333 ? 3.515 11.824 -11.304 1.00 90.94 333 GLN A CA 1
ATOM 2692 C C . GLN A 1 333 ? 3.677 12.778 -10.113 1.00 90.94 333 GLN A C 1
ATOM 2694 O O . GLN A 1 333 ? 2.745 13.521 -9.816 1.00 90.94 333 GLN A O 1
ATOM 2699 N N . ILE A 1 334 ? 4.818 12.743 -9.414 1.00 87.56 334 ILE A N 1
ATOM 2700 C CA . ILE A 1 334 ? 5.083 13.600 -8.243 1.00 87.56 334 ILE A CA 1
ATOM 2701 C C . ILE A 1 334 ? 6.031 14.765 -8.533 1.00 87.56 334 ILE A C 1
ATOM 2703 O O . ILE A 1 334 ? 6.132 15.670 -7.709 1.00 87.56 334 ILE A O 1
ATOM 2707 N N . SER A 1 335 ? 6.746 14.736 -9.657 1.00 87.38 335 SER A N 1
ATOM 2708 C CA . SER A 1 335 ? 7.714 15.756 -10.048 1.00 87.38 335 SER A CA 1
ATOM 2709 C C . SER A 1 335 ? 7.461 16.208 -11.482 1.00 87.38 335 SER A C 1
ATOM 2711 O O . SER A 1 335 ? 7.442 15.403 -12.418 1.00 87.38 335 SER A O 1
ATOM 2713 N N . ASP A 1 336 ? 7.312 17.520 -11.646 1.00 87.94 336 ASP A N 1
ATOM 2714 C CA . ASP A 1 336 ? 7.263 18.156 -12.962 1.00 87.94 336 ASP A CA 1
ATOM 2715 C C . ASP A 1 336 ? 8.652 18.200 -13.625 1.00 87.94 336 ASP A C 1
ATOM 2717 O O . ASP A 1 336 ? 8.741 18.267 -14.847 1.00 87.94 336 ASP A O 1
ATOM 2721 N N . ASP A 1 337 ? 9.724 18.075 -12.834 1.00 89.94 337 ASP A N 1
ATOM 2722 C CA . ASP A 1 337 ? 11.122 18.177 -13.275 1.00 89.94 337 ASP A CA 1
ATOM 2723 C C . ASP A 1 337 ? 11.709 16.850 -13.785 1.00 89.94 337 ASP A C 1
ATOM 2725 O O . ASP A 1 337 ? 12.865 16.804 -14.212 1.00 89.94 337 ASP A O 1
ATOM 2729 N N . PHE A 1 338 ? 10.943 15.757 -13.716 1.00 94.81 338 PHE A N 1
ATOM 2730 C CA . PHE A 1 338 ? 11.382 14.444 -14.174 1.00 94.81 338 PHE A CA 1
ATOM 2731 C C . PHE A 1 338 ? 10.391 13.831 -15.165 1.00 94.81 338 PHE A C 1
ATOM 2733 O O . PHE A 1 338 ? 9.237 13.548 -14.828 1.00 94.81 338 PHE A O 1
ATOM 2740 N N . LYS A 1 339 ? 10.890 13.567 -16.373 1.00 96.25 339 LYS A N 1
ATOM 2741 C CA . LYS A 1 339 ? 10.327 12.709 -17.418 1.00 96.25 339 LYS A CA 1
ATOM 2742 C C . LYS A 1 339 ? 11.411 11.745 -17.871 1.00 96.25 339 LYS A C 1
ATOM 2744 O O . LYS A 1 339 ? 12.537 12.166 -18.128 1.00 96.25 339 LYS A O 1
ATOM 2749 N N . VAL A 1 340 ? 11.099 10.452 -17.962 1.00 96.06 340 VAL A N 1
ATOM 2750 C CA . VAL A 1 340 ? 12.107 9.419 -18.261 1.00 96.06 340 VAL A CA 1
ATOM 2751 C C . VAL A 1 340 ? 12.832 9.728 -19.570 1.00 96.06 340 VAL A C 1
ATOM 2753 O O . VAL A 1 340 ? 14.060 9.694 -19.608 1.00 96.06 340 VAL A O 1
ATOM 2756 N N . ASP A 1 341 ? 12.084 10.095 -20.611 1.00 94.88 341 ASP A N 1
ATOM 2757 C CA . ASP A 1 341 ? 12.620 10.352 -21.952 1.00 94.88 341 ASP A CA 1
ATOM 2758 C C . ASP A 1 341 ? 13.497 11.615 -22.033 1.00 94.88 341 ASP A C 1
ATOM 2760 O O . ASP A 1 341 ? 14.329 11.732 -22.931 1.00 94.88 341 ASP A O 1
ATOM 2764 N N . GLU A 1 342 ? 13.353 12.545 -21.085 1.00 95.69 342 GLU A N 1
ATOM 2765 C CA . GLU A 1 342 ? 14.057 13.835 -21.085 1.00 95.69 342 GLU A CA 1
ATOM 2766 C C . GLU A 1 342 ? 15.196 13.884 -20.056 1.00 95.69 342 GLU A C 1
ATOM 2768 O O . GLU A 1 342 ? 16.219 14.533 -20.278 1.00 95.69 342 GLU A O 1
ATOM 2773 N N . ASN A 1 343 ? 15.044 13.182 -18.929 1.00 95.62 343 ASN A N 1
ATOM 2774 C CA . ASN A 1 343 ? 15.883 13.339 -17.741 1.00 95.62 343 ASN A CA 1
ATOM 2775 C C . ASN A 1 343 ? 16.643 12.067 -17.336 1.00 95.62 343 ASN A C 1
ATOM 2777 O O . ASN A 1 343 ? 17.215 12.030 -16.247 1.00 95.62 343 ASN A O 1
ATOM 2781 N N . PHE A 1 344 ? 16.720 11.034 -18.185 1.00 96.06 344 PHE A N 1
ATOM 2782 C CA . PHE A 1 344 ? 17.493 9.818 -17.874 1.00 96.06 344 PHE A CA 1
ATOM 2783 C C . PHE A 1 344 ? 18.980 10.089 -17.565 1.00 96.06 344 PHE A C 1
ATOM 2785 O O . PHE A 1 344 ? 19.615 9.309 -16.859 1.00 96.06 344 PHE A O 1
ATOM 2792 N N . GLY A 1 345 ? 19.533 11.212 -18.041 1.00 96.00 345 GLY A N 1
ATOM 2793 C CA . GLY A 1 345 ? 20.893 11.657 -17.720 1.00 96.00 345 GLY A CA 1
ATOM 2794 C C . GLY A 1 345 ? 21.132 11.968 -16.236 1.00 96.00 345 GLY A C 1
ATOM 2795 O O . GLY A 1 345 ? 22.281 11.991 -15.812 1.00 96.00 345 GLY A O 1
ATOM 2796 N N . LEU A 1 346 ? 20.075 12.137 -15.429 1.00 95.69 346 LEU A N 1
ATOM 2797 C CA . LEU A 1 346 ? 20.170 12.273 -13.967 1.00 95.69 346 LEU A CA 1
ATOM 2798 C C . LEU A 1 346 ? 20.849 11.057 -13.308 1.00 95.69 346 LEU A C 1
ATOM 2800 O O . LEU A 1 346 ? 21.395 11.169 -12.217 1.00 95.69 346 LEU A O 1
ATOM 2804 N N . LEU A 1 347 ? 20.812 9.898 -13.971 1.00 97.31 347 LEU A N 1
ATOM 2805 C CA . LEU A 1 347 ? 21.391 8.651 -13.480 1.00 97.31 347 LEU A CA 1
ATOM 2806 C C . LEU A 1 347 ? 22.869 8.490 -13.885 1.00 97.31 347 LEU A C 1
ATOM 2808 O O . LEU A 1 347 ? 23.470 7.447 -13.620 1.00 97.31 347 LEU A O 1
ATOM 2812 N N . ASP A 1 348 ? 23.474 9.483 -14.540 1.00 97.12 348 ASP A N 1
ATOM 2813 C CA . ASP A 1 348 ? 24.880 9.424 -14.936 1.00 97.12 348 ASP A CA 1
ATOM 2814 C C . ASP A 1 348 ? 25.818 9.794 -13.777 1.00 97.12 348 ASP A C 1
ATOM 2816 O O . ASP A 1 348 ? 25.659 10.832 -13.143 1.00 97.12 348 ASP A O 1
ATOM 2820 N N . ASN A 1 349 ? 26.824 8.950 -13.528 1.00 96.38 349 ASN A N 1
ATOM 2821 C CA . ASN A 1 349 ? 27.842 9.118 -12.479 1.00 96.38 349 ASN A CA 1
ATOM 2822 C C . ASN A 1 349 ? 27.290 9.418 -11.073 1.00 96.38 349 ASN A C 1
ATOM 2824 O O . ASN A 1 349 ? 27.844 10.233 -10.335 1.00 96.38 349 ASN A O 1
ATOM 2828 N N . VAL A 1 350 ? 26.209 8.735 -10.699 1.00 98.12 350 VAL A N 1
ATOM 2829 C CA . VAL A 1 350 ? 25.631 8.782 -9.350 1.00 98.12 350 VAL A CA 1
ATOM 2830 C C . VAL A 1 350 ? 25.756 7.424 -8.664 1.00 98.12 350 VAL A C 1
ATOM 2832 O O . VAL A 1 350 ? 26.078 6.416 -9.303 1.00 98.12 350 VAL A O 1
ATOM 2835 N N . TYR A 1 351 ? 25.499 7.386 -7.360 1.00 98.50 351 TYR A N 1
ATOM 2836 C CA . TYR A 1 351 ? 25.331 6.138 -6.627 1.00 98.50 351 TYR A CA 1
ATOM 2837 C C . TYR A 1 351 ? 23.854 5.766 -6.569 1.00 98.50 351 TYR A C 1
ATOM 2839 O O . TYR A 1 351 ? 22.991 6.630 -6.411 1.00 98.50 351 TYR A O 1
ATOM 2847 N N . VAL A 1 352 ? 23.561 4.481 -6.751 1.00 98.44 352 VAL A N 1
ATOM 2848 C CA . VAL A 1 352 ? 22.197 3.959 -6.746 1.00 98.44 352 VAL A CA 1
ATOM 2849 C C . VAL A 1 352 ? 22.064 2.691 -5.921 1.00 98.44 352 VAL A C 1
ATOM 2851 O O . VAL A 1 352 ? 23.012 1.916 -5.799 1.00 98.44 352 VAL A O 1
ATOM 2854 N N . GLN A 1 353 ? 20.862 2.465 -5.396 1.00 97.81 353 GLN A N 1
ATOM 2855 C CA . GLN A 1 353 ? 20.539 1.306 -4.568 1.00 97.81 353 GLN A CA 1
ATOM 2856 C C . GLN A 1 353 ? 19.066 0.909 -4.739 1.00 97.81 353 GLN A C 1
ATOM 2858 O O . GLN A 1 353 ? 18.193 1.773 -4.856 1.00 97.81 353 GLN A O 1
ATOM 2863 N N . LEU A 1 354 ? 18.775 -0.397 -4.724 1.00 97.38 354 LEU A N 1
ATOM 2864 C CA . LEU A 1 354 ? 17.418 -0.880 -4.449 1.00 97.38 354 LEU A CA 1
ATOM 2865 C C . LEU A 1 354 ? 17.199 -0.925 -2.931 1.00 97.38 354 LEU A C 1
ATOM 2867 O O . LEU A 1 354 ? 17.998 -1.571 -2.243 1.00 97.38 354 LEU A O 1
ATOM 2871 N N . PRO A 1 355 ? 16.128 -0.324 -2.390 1.00 96.12 355 PRO A N 1
ATOM 2872 C CA . PRO A 1 355 ? 15.863 -0.380 -0.958 1.00 96.12 355 PRO A CA 1
ATOM 2873 C C . PRO A 1 355 ? 15.631 -1.830 -0.511 1.00 96.12 355 PRO A C 1
ATOM 2875 O O . PRO A 1 355 ? 14.925 -2.588 -1.173 1.00 96.12 355 PRO A O 1
ATOM 2878 N N . TYR A 1 356 ? 16.194 -2.225 0.631 1.00 95.38 356 TYR A N 1
ATOM 2879 C CA . TYR A 1 356 ? 15.880 -3.516 1.248 1.00 95.38 356 TYR A CA 1
ATOM 2880 C C . TYR A 1 356 ? 14.431 -3.512 1.775 1.00 95.38 356 TYR A C 1
ATOM 2882 O O . TYR A 1 356 ? 14.022 -2.509 2.366 1.00 95.38 356 TYR A O 1
ATOM 2890 N N . PRO A 1 357 ? 13.641 -4.591 1.610 1.00 96.56 357 PRO A N 1
ATOM 2891 C CA . PRO A 1 357 ? 13.973 -5.902 1.038 1.00 96.56 357 PRO A CA 1
ATOM 2892 C C . PRO A 1 357 ? 13.495 -6.084 -0.414 1.00 96.56 357 PRO A C 1
ATOM 2894 O O . PRO A 1 357 ? 13.197 -7.196 -0.849 1.00 96.56 357 PRO A O 1
ATOM 2897 N N . PHE A 1 358 ? 13.357 -4.994 -1.171 1.00 97.88 358 PHE A N 1
ATOM 2898 C CA . PHE A 1 358 ? 12.812 -5.053 -2.523 1.00 97.88 358 PHE A CA 1
ATOM 2899 C C . PHE A 1 358 ? 13.792 -5.699 -3.494 1.00 97.88 358 PHE A C 1
ATOM 2901 O O . PHE A 1 358 ? 15.005 -5.497 -3.426 1.00 97.88 358 PHE A O 1
ATOM 2908 N N . GLN A 1 359 ? 13.220 -6.446 -4.435 1.00 97.75 359 GLN A N 1
ATOM 2909 C CA . GLN A 1 359 ? 13.941 -7.124 -5.500 1.00 97.75 359 GLN A CA 1
ATOM 2910 C C . GLN A 1 359 ? 13.261 -6.872 -6.842 1.00 97.75 359 GLN A C 1
ATOM 2912 O O . GLN A 1 359 ? 12.041 -6.713 -6.937 1.00 97.75 359 GLN A O 1
ATOM 2917 N N . LEU A 1 360 ? 14.068 -6.876 -7.892 1.00 98.56 360 LEU A N 1
ATOM 2918 C CA . LEU A 1 360 ? 13.625 -6.924 -9.271 1.00 98.56 360 LEU A CA 1
ATOM 2919 C C . LEU A 1 360 ? 13.464 -8.380 -9.688 1.00 98.56 360 LEU A C 1
ATOM 2921 O O . LEU A 1 360 ? 14.339 -9.216 -9.459 1.00 98.56 360 LEU A O 1
ATOM 2925 N N . TYR A 1 361 ? 12.362 -8.655 -10.366 1.00 97.94 361 TYR A N 1
ATOM 2926 C CA . TYR A 1 361 ? 12.098 -9.949 -10.979 1.00 97.94 361 TYR A CA 1
ATOM 2927 C C . TYR A 1 361 ? 11.987 -9.771 -12.485 1.00 97.94 361 TYR A C 1
ATOM 2929 O O . TYR A 1 361 ? 11.669 -8.682 -12.952 1.00 97.94 361 TYR A O 1
ATOM 2937 N N . TYR A 1 362 ? 12.220 -10.816 -13.270 1.00 96.81 362 TYR A N 1
ATOM 2938 C CA . TYR A 1 362 ? 12.075 -10.708 -14.717 1.00 96.81 362 TYR A CA 1
ATOM 2939 C C . TYR A 1 362 ? 11.623 -12.011 -15.366 1.00 96.81 362 TYR A C 1
ATOM 2941 O O . TYR A 1 362 ? 11.763 -13.100 -14.811 1.00 96.81 362 TYR A O 1
ATOM 2949 N N . THR A 1 363 ? 11.077 -11.877 -16.569 1.00 94.12 363 THR A N 1
ATOM 2950 C CA . THR A 1 363 ? 10.725 -12.973 -17.471 1.00 94.12 363 THR A CA 1
ATOM 2951 C C . THR A 1 363 ? 11.136 -12.599 -18.887 1.00 94.12 363 THR A C 1
ATOM 2953 O O . THR A 1 363 ? 10.960 -11.451 -19.295 1.00 94.12 363 THR A O 1
ATOM 2956 N N . ARG A 1 364 ? 11.621 -13.563 -19.672 1.00 88.88 364 ARG A N 1
ATOM 2957 C CA . ARG A 1 364 ? 11.836 -13.367 -21.112 1.00 88.88 364 ARG A CA 1
ATOM 2958 C C . ARG A 1 364 ? 10.511 -13.599 -21.834 1.00 88.88 364 ARG A C 1
ATOM 2960 O O . ARG A 1 364 ? 10.004 -14.719 -21.844 1.00 88.88 364 ARG A O 1
ATOM 2967 N N . THR A 1 365 ? 9.916 -12.537 -22.362 1.00 71.31 365 THR A N 1
ATOM 2968 C CA . THR A 1 365 ? 8.600 -12.573 -23.024 1.00 71.31 365 THR A CA 1
ATOM 2969 C C . THR A 1 365 ? 8.682 -13.186 -24.418 1.00 71.31 365 THR A C 1
ATOM 2971 O O . THR A 1 365 ? 7.733 -13.824 -24.869 1.00 71.31 365 THR A O 1
ATOM 2974 N N . ASN A 1 366 ? 9.820 -13.019 -25.089 1.00 75.94 366 ASN A N 1
ATOM 2975 C CA . ASN A 1 366 ? 10.191 -13.667 -26.345 1.00 75.94 366 ASN A CA 1
ATOM 2976 C C . ASN A 1 366 ? 11.738 -13.683 -26.446 1.00 75.94 366 ASN A C 1
ATOM 2978 O O . ASN A 1 366 ? 12.427 -13.431 -25.458 1.00 75.94 366 ASN A O 1
ATOM 2982 N N . ALA A 1 367 ? 12.304 -14.021 -27.608 1.00 79.00 367 ALA A N 1
ATOM 2983 C CA . ALA A 1 367 ? 13.761 -14.026 -27.794 1.00 79.00 367 ALA A CA 1
ATOM 2984 C C . ALA A 1 367 ? 14.391 -12.616 -27.816 1.00 79.00 367 ALA A C 1
ATOM 2986 O O . ALA A 1 367 ? 15.602 -12.491 -27.643 1.00 79.00 367 ALA A O 1
ATOM 2987 N N . GLU A 1 368 ? 13.588 -11.579 -28.050 1.00 89.12 368 GLU A N 1
ATOM 2988 C CA . GLU A 1 368 ? 14.023 -10.196 -28.247 1.00 89.12 368 GLU A CA 1
ATOM 2989 C C . GLU A 1 368 ? 13.754 -9.284 -27.048 1.00 89.12 368 GLU A C 1
ATOM 2991 O O . GLU A 1 368 ? 14.405 -8.249 -26.960 1.00 89.12 368 GLU A O 1
ATOM 2996 N N . ASP A 1 369 ? 12.859 -9.656 -26.131 1.00 93.38 369 ASP A N 1
ATOM 2997 C CA . ASP A 1 369 ? 12.361 -8.796 -25.058 1.00 93.38 369 ASP A CA 1
ATOM 2998 C C . ASP A 1 369 ? 12.492 -9.435 -23.674 1.00 93.38 369 ASP A C 1
ATOM 3000 O O . ASP A 1 369 ? 12.274 -10.636 -23.465 1.00 93.38 369 ASP A O 1
ATOM 3004 N N . ILE A 1 370 ? 12.779 -8.577 -22.698 1.00 95.00 370 ILE A N 1
ATOM 3005 C CA . ILE A 1 370 ? 12.737 -8.881 -21.274 1.00 95.00 370 ILE A CA 1
ATOM 3006 C C . ILE A 1 370 ? 11.683 -8.003 -20.605 1.00 95.00 370 ILE A C 1
ATOM 3008 O O . ILE A 1 370 ? 11.653 -6.781 -20.758 1.00 95.00 370 ILE A O 1
ATOM 3012 N N . THR A 1 371 ? 10.812 -8.644 -19.837 1.00 95.88 371 THR A N 1
ATOM 3013 C CA . THR A 1 371 ? 9.892 -7.976 -18.927 1.00 95.88 371 THR A CA 1
ATOM 3014 C C . THR A 1 371 ? 10.481 -8.010 -17.528 1.00 95.88 371 THR A C 1
ATOM 3016 O O . THR A 1 371 ? 10.774 -9.081 -17.007 1.00 95.88 371 THR A O 1
ATOM 3019 N N . ILE A 1 372 ? 10.584 -6.846 -16.904 1.00 97.81 372 ILE A N 1
ATOM 3020 C CA . ILE A 1 372 ? 11.112 -6.626 -15.564 1.00 97.81 372 ILE A CA 1
ATOM 3021 C C . ILE A 1 372 ? 9.969 -6.130 -14.676 1.00 97.81 372 ILE A C 1
ATOM 3023 O O . ILE A 1 372 ? 9.192 -5.255 -15.061 1.00 97.81 372 ILE A O 1
ATOM 3027 N N . TYR A 1 373 ? 9.873 -6.700 -13.485 1.00 98.38 373 TYR A N 1
ATOM 3028 C CA . TYR A 1 373 ? 8.923 -6.356 -12.444 1.00 98.38 373 TYR A CA 1
ATOM 3029 C C . TYR A 1 373 ? 9.660 -5.613 -11.340 1.00 98.38 373 TYR A C 1
ATOM 3031 O O . TYR A 1 373 ? 10.623 -6.133 -10.773 1.00 98.38 373 TYR A O 1
ATOM 3039 N N . ALA A 1 374 ? 9.211 -4.395 -11.056 1.00 98.06 374 ALA A N 1
ATOM 3040 C CA . ALA A 1 374 ? 9.854 -3.488 -10.118 1.00 98.06 374 ALA A CA 1
ATOM 3041 C C . ALA A 1 374 ? 8.779 -2.703 -9.361 1.00 98.06 374 ALA A C 1
ATOM 3043 O O . ALA A 1 374 ? 8.004 -1.976 -9.988 1.00 98.06 374 ALA A O 1
ATOM 3044 N N . ARG A 1 375 ? 8.699 -2.857 -8.031 1.00 97.06 375 ARG A N 1
ATOM 3045 C CA . ARG A 1 375 ? 7.689 -2.187 -7.185 1.00 97.06 375 ARG A CA 1
ATOM 3046 C C . ARG A 1 375 ? 6.254 -2.350 -7.706 1.00 97.06 375 ARG A C 1
ATOM 3048 O O . ARG A 1 375 ? 5.456 -1.416 -7.706 1.00 97.06 375 ARG A O 1
ATOM 3055 N N . GLY A 1 376 ? 5.928 -3.540 -8.209 1.00 96.50 376 GLY A N 1
ATOM 3056 C CA . GLY A 1 376 ? 4.596 -3.859 -8.731 1.00 96.50 376 GLY A CA 1
ATOM 3057 C C . GLY A 1 376 ? 4.345 -3.393 -10.163 1.00 96.50 376 GLY A C 1
ATOM 3058 O O . GLY A 1 376 ? 3.351 -3.796 -10.764 1.00 96.50 376 GLY A O 1
ATOM 3059 N N . ALA A 1 377 ? 5.238 -2.587 -10.737 1.00 96.06 377 ALA A N 1
ATOM 3060 C CA . ALA A 1 377 ? 5.160 -2.169 -12.126 1.00 96.06 377 ALA A CA 1
ATOM 3061 C C . ALA A 1 377 ? 5.811 -3.197 -13.060 1.00 96.06 377 ALA A C 1
ATOM 3063 O O . ALA A 1 377 ? 6.744 -3.901 -12.678 1.00 96.06 377 ALA A O 1
ATOM 3064 N N . LYS A 1 378 ? 5.334 -3.231 -14.307 1.00 94.50 378 LYS A N 1
ATOM 3065 C CA . LYS A 1 378 ? 5.868 -4.044 -15.404 1.00 94.50 378 LYS A CA 1
ATOM 3066 C C . LYS A 1 378 ? 6.582 -3.129 -16.401 1.00 94.50 378 LYS A C 1
ATOM 3068 O O . LYS A 1 378 ? 5.982 -2.178 -16.898 1.00 94.50 378 LYS A O 1
ATOM 3073 N N . ILE A 1 379 ? 7.848 -3.408 -16.686 1.00 95.69 379 ILE A N 1
ATOM 3074 C CA . ILE A 1 379 ? 8.702 -2.666 -17.621 1.00 95.69 379 ILE A CA 1
ATOM 3075 C C . ILE A 1 379 ? 9.152 -3.654 -18.692 1.00 95.69 379 ILE A C 1
ATOM 3077 O O . ILE A 1 379 ? 9.717 -4.685 -18.354 1.00 95.69 379 ILE A O 1
ATOM 3081 N N . THR A 1 380 ? 8.899 -3.382 -19.971 1.00 94.12 380 THR A N 1
ATOM 3082 C CA . THR A 1 380 ? 9.365 -4.255 -21.063 1.00 94.12 380 THR A CA 1
ATOM 3083 C C . THR A 1 380 ? 10.340 -3.490 -21.937 1.00 94.12 380 THR A C 1
ATOM 3085 O O . THR A 1 380 ? 10.019 -2.397 -22.399 1.00 94.12 380 THR A O 1
ATOM 3088 N N . ILE A 1 381 ? 11.526 -4.058 -22.131 1.00 94.06 381 ILE A N 1
ATOM 3089 C CA . ILE A 1 381 ? 12.592 -3.507 -22.970 1.00 94.06 381 ILE A CA 1
ATOM 3090 C C . ILE A 1 381 ? 13.222 -4.627 -23.797 1.00 94.06 381 ILE A C 1
ATOM 3092 O O . ILE A 1 381 ? 13.037 -5.809 -23.500 1.00 94.06 381 ILE A O 1
ATOM 3096 N N . ARG A 1 382 ? 14.005 -4.251 -24.812 1.00 93.50 382 ARG A N 1
ATOM 3097 C CA . ARG A 1 382 ? 14.797 -5.211 -25.582 1.00 93.50 382 ARG A CA 1
ATOM 3098 C C . ARG A 1 382 ? 15.737 -5.978 -24.648 1.00 93.50 382 ARG A C 1
ATOM 3100 O O . ARG A 1 382 ? 16.329 -5.412 -23.735 1.00 93.50 382 ARG A O 1
ATOM 3107 N N . PHE A 1 383 ? 15.872 -7.271 -24.875 1.00 93.94 383 PHE A N 1
ATOM 3108 C CA . PHE A 1 383 ? 16.728 -8.148 -24.102 1.00 93.94 383 PHE A CA 1
ATOM 3109 C C . PHE A 1 383 ? 18.208 -7.941 -24.453 1.00 93.94 383 PHE A C 1
ATOM 3111 O O . PHE A 1 383 ? 18.592 -7.854 -25.621 1.00 93.94 383 PHE A O 1
ATOM 3118 N N . ASN A 1 384 ? 19.039 -7.919 -23.414 1.00 92.62 384 ASN A N 1
ATOM 3119 C CA . ASN A 1 384 ? 20.480 -8.130 -23.471 1.00 92.62 384 ASN A CA 1
ATOM 3120 C C . ASN A 1 384 ? 20.866 -8.975 -22.240 1.00 92.62 384 ASN A C 1
ATOM 3122 O O . ASN A 1 384 ? 20.396 -8.652 -21.146 1.00 92.62 384 ASN A O 1
ATOM 3126 N N . PRO A 1 385 ? 21.696 -10.028 -22.374 1.00 92.38 385 PRO A N 1
ATOM 3127 C CA . PRO A 1 385 ? 22.125 -10.851 -21.240 1.00 92.38 385 PRO A CA 1
ATOM 3128 C C . PRO A 1 385 ? 22.719 -10.057 -20.066 1.00 92.38 385 PRO A C 1
ATOM 3130 O O . PRO A 1 385 ? 22.464 -10.397 -18.915 1.00 92.38 385 PRO A O 1
ATOM 3133 N N . LEU A 1 386 ? 23.426 -8.955 -20.336 1.00 95.31 386 LEU A N 1
ATOM 3134 C CA . LEU A 1 386 ? 24.046 -8.101 -19.317 1.00 95.31 386 LEU A CA 1
ATOM 3135 C C . LEU A 1 386 ? 23.020 -7.379 -18.429 1.00 95.31 386 LEU A C 1
ATOM 3137 O O . LEU A 1 386 ? 23.355 -6.951 -17.325 1.00 95.31 386 LEU A O 1
ATOM 3141 N N . LEU A 1 387 ? 21.757 -7.262 -18.862 1.00 95.38 387 LEU A N 1
ATOM 3142 C CA . LEU A 1 387 ? 20.684 -6.756 -18.000 1.00 95.38 387 LEU A CA 1
ATOM 3143 C C . LEU A 1 387 ? 20.411 -7.702 -16.827 1.00 95.38 387 LEU A C 1
ATOM 3145 O O . LEU A 1 387 ? 20.093 -7.230 -15.740 1.00 95.38 387 LEU A O 1
ATOM 3149 N N . GLU A 1 388 ? 20.558 -9.016 -17.016 1.00 95.38 388 GLU A N 1
ATOM 3150 C CA . GLU A 1 388 ? 20.375 -9.994 -15.936 1.00 95.38 388 GLU A CA 1
ATOM 3151 C C . GLU A 1 388 ? 21.474 -9.834 -14.876 1.00 95.38 388 GLU A C 1
ATOM 3153 O O . GLU A 1 388 ? 21.179 -9.849 -13.682 1.00 95.38 388 GLU A O 1
ATOM 3158 N N . ASP A 1 389 ? 22.715 -9.575 -15.296 1.00 96.00 389 ASP A N 1
ATOM 3159 C CA . ASP A 1 389 ? 23.839 -9.309 -14.389 1.00 96.00 389 ASP A CA 1
ATOM 3160 C C . ASP A 1 389 ? 23.674 -7.992 -13.621 1.00 96.00 389 ASP A C 1
ATOM 3162 O O . ASP A 1 389 ? 23.997 -7.919 -12.432 1.00 96.00 389 ASP A O 1
ATOM 3166 N N . ILE A 1 390 ? 23.146 -6.950 -14.272 1.00 97.75 390 ILE A N 1
ATOM 3167 C CA . ILE A 1 390 ? 22.813 -5.681 -13.609 1.00 97.75 390 ILE A CA 1
ATOM 3168 C C . ILE A 1 390 ? 21.691 -5.894 -12.588 1.00 97.75 390 ILE A C 1
ATOM 3170 O O . ILE A 1 390 ? 21.804 -5.431 -11.456 1.00 97.75 390 ILE A O 1
ATOM 3174 N N . ILE A 1 391 ? 20.628 -6.617 -12.956 1.00 98.06 391 ILE A N 1
ATOM 3175 C CA . ILE A 1 391 ? 19.520 -6.943 -12.048 1.00 98.06 391 ILE A CA 1
ATOM 3176 C C . ILE A 1 391 ? 20.027 -7.733 -10.834 1.00 98.06 391 ILE A C 1
ATOM 3178 O O . ILE A 1 391 ? 19.676 -7.400 -9.705 1.00 98.06 391 ILE A O 1
ATOM 3182 N N . ASN A 1 392 ? 20.878 -8.739 -11.047 1.00 97.62 392 ASN A N 1
ATOM 3183 C CA . ASN A 1 392 ? 21.445 -9.548 -9.968 1.00 97.62 392 ASN A CA 1
ATOM 3184 C C . ASN A 1 392 ? 22.301 -8.713 -9.007 1.00 97.62 392 ASN A C 1
ATOM 3186 O O . ASN A 1 392 ? 22.204 -8.908 -7.798 1.00 97.62 392 ASN A O 1
ATOM 3190 N N . GLN A 1 393 ? 23.101 -7.775 -9.527 1.00 98.06 393 GLN A N 1
ATOM 3191 C CA . GLN A 1 393 ? 23.857 -6.830 -8.701 1.00 98.06 393 GLN A CA 1
ATOM 3192 C C . GLN A 1 393 ? 22.924 -5.918 -7.907 1.00 98.06 393 GLN A C 1
ATOM 3194 O O . GLN A 1 393 ? 23.043 -5.835 -6.695 1.00 98.06 393 GLN A O 1
ATOM 3199 N N . LEU A 1 394 ? 21.941 -5.292 -8.554 1.00 98.25 394 LEU A N 1
ATOM 3200 C CA . LEU A 1 394 ? 20.978 -4.427 -7.868 1.00 98.25 394 LEU A CA 1
ATOM 3201 C C . LEU A 1 394 ? 20.207 -5.174 -6.760 1.00 98.25 394 LEU A C 1
ATOM 3203 O O . LEU A 1 394 ? 19.967 -4.613 -5.690 1.00 98.25 394 LEU A O 1
ATOM 3207 N N . ASN A 1 395 ? 19.883 -6.453 -6.977 1.00 98.38 395 ASN A N 1
ATOM 3208 C CA . ASN A 1 395 ? 19.208 -7.325 -6.010 1.00 98.38 395 ASN A CA 1
ATOM 3209 C C . ASN A 1 395 ? 20.059 -7.710 -4.786 1.00 98.38 395 ASN A C 1
ATOM 3211 O O . ASN A 1 395 ? 19.517 -8.322 -3.867 1.00 98.38 395 ASN A O 1
ATOM 3215 N N . THR A 1 396 ? 21.348 -7.350 -4.719 1.00 97.62 396 THR A N 1
ATOM 3216 C CA . THR A 1 396 ? 22.117 -7.455 -3.462 1.00 97.62 396 THR A CA 1
ATOM 3217 C C . THR A 1 396 ? 21.729 -6.371 -2.454 1.00 97.62 396 THR A C 1
ATOM 3219 O O . THR A 1 396 ? 22.152 -6.435 -1.301 1.00 97.62 396 THR A O 1
ATOM 3222 N N . ASN A 1 397 ? 20.936 -5.377 -2.881 1.00 96.62 397 ASN A N 1
ATOM 3223 C CA . ASN A 1 397 ? 20.623 -4.161 -2.133 1.00 96.62 397 ASN A CA 1
ATOM 3224 C C . ASN A 1 397 ? 21.878 -3.366 -1.721 1.00 96.62 397 ASN A C 1
ATOM 3226 O O . ASN A 1 397 ? 21.800 -2.533 -0.823 1.00 96.62 397 ASN A O 1
ATOM 3230 N N . GLU A 1 398 ? 23.033 -3.591 -2.354 1.00 97.38 398 GLU A N 1
ATOM 3231 C CA . GLU A 1 398 ? 24.237 -2.779 -2.153 1.00 97.38 398 GLU A CA 1
ATOM 3232 C C . GLU A 1 398 ? 24.172 -1.473 -2.959 1.00 97.38 398 GLU A C 1
ATOM 3234 O O . GLU A 1 398 ? 23.336 -1.294 -3.849 1.00 97.38 398 GLU A O 1
ATOM 3239 N N . ILE A 1 399 ? 25.062 -0.538 -2.625 1.00 98.00 399 ILE A N 1
ATOM 3240 C CA . ILE A 1 399 ? 25.189 0.744 -3.318 1.00 98.00 399 ILE A CA 1
ATOM 3241 C C . ILE A 1 399 ? 26.162 0.583 -4.490 1.00 98.00 399 ILE A C 1
ATOM 3243 O O . ILE A 1 399 ? 27.304 0.158 -4.305 1.00 98.00 399 ILE A O 1
ATOM 3247 N N . PHE A 1 400 ? 25.738 0.986 -5.687 1.00 98.19 400 PHE A N 1
ATOM 3248 C CA . PHE A 1 400 ? 26.539 0.895 -6.907 1.00 98.19 400 PHE A CA 1
ATOM 3249 C C . PHE A 1 400 ? 26.719 2.257 -7.569 1.00 98.19 400 PHE A C 1
ATOM 3251 O O . PHE A 1 400 ? 25.759 2.993 -7.769 1.00 98.19 400 PHE A O 1
ATOM 3258 N N . HIS A 1 401 ? 27.945 2.566 -7.995 1.00 98.06 401 HIS A N 1
ATOM 3259 C CA . HIS A 1 401 ? 28.194 3.688 -8.903 1.00 98.06 401 HIS A CA 1
ATOM 3260 C C . HIS A 1 401 ? 27.708 3.330 -10.316 1.00 98.06 401 HIS A C 1
ATOM 3262 O O . HIS A 1 401 ? 28.154 2.321 -10.880 1.00 98.06 401 HIS A O 1
ATOM 3268 N N . THR A 1 402 ? 26.844 4.150 -10.921 1.00 97.94 402 THR A N 1
ATOM 3269 C CA . THR A 1 402 ? 26.173 3.814 -12.193 1.00 97.94 402 THR A CA 1
ATOM 3270 C C . THR A 1 402 ? 27.148 3.593 -13.346 1.00 97.94 402 THR A C 1
ATOM 3272 O O . THR A 1 402 ? 26.977 2.652 -14.121 1.00 97.94 402 THR A O 1
ATOM 3275 N N . GLY A 1 403 ? 28.238 4.364 -13.412 1.00 96.19 403 GLY A N 1
ATOM 3276 C CA . GLY A 1 403 ? 29.279 4.174 -14.427 1.00 96.19 403 GLY A CA 1
ATOM 3277 C C . GLY A 1 403 ? 29.994 2.817 -14.335 1.00 96.19 403 GLY A C 1
ATOM 3278 O O . GLY A 1 403 ? 30.387 2.256 -15.356 1.00 96.19 403 GLY A O 1
ATOM 3279 N N . SER A 1 404 ? 30.132 2.260 -13.126 1.00 96.00 404 SER A N 1
ATOM 3280 C CA . SER A 1 404 ? 30.734 0.934 -12.921 1.00 96.00 404 SER A CA 1
ATOM 3281 C C . SER A 1 404 ? 29.728 -0.177 -13.207 1.00 96.00 404 SER A C 1
ATOM 3283 O O . SER A 1 404 ? 30.075 -1.154 -13.869 1.00 96.00 404 SER A O 1
ATOM 3285 N N . LEU A 1 405 ? 28.483 0.004 -12.755 1.00 97.19 405 LEU A N 1
ATOM 3286 C CA . LEU A 1 405 ? 27.382 -0.940 -12.942 1.00 97.19 405 LEU A CA 1
ATOM 3287 C C . LEU A 1 405 ? 27.069 -1.174 -14.427 1.00 97.19 405 LEU A C 1
ATOM 3289 O O . LEU A 1 405 ? 26.879 -2.308 -14.854 1.00 97.19 405 LEU A O 1
ATOM 3293 N N . LEU A 1 406 ? 27.059 -0.102 -15.225 1.00 97.44 406 LEU A N 1
ATOM 3294 C CA . LEU A 1 406 ? 26.713 -0.144 -16.649 1.00 97.44 406 LEU A CA 1
ATOM 3295 C C . LEU A 1 406 ? 27.913 -0.400 -17.570 1.00 97.44 406 LEU A C 1
ATOM 3297 O O . LEU A 1 406 ? 27.742 -0.474 -18.785 1.00 97.44 406 LEU A O 1
ATOM 3301 N N . LYS A 1 407 ? 29.129 -0.535 -17.024 1.00 95.62 407 L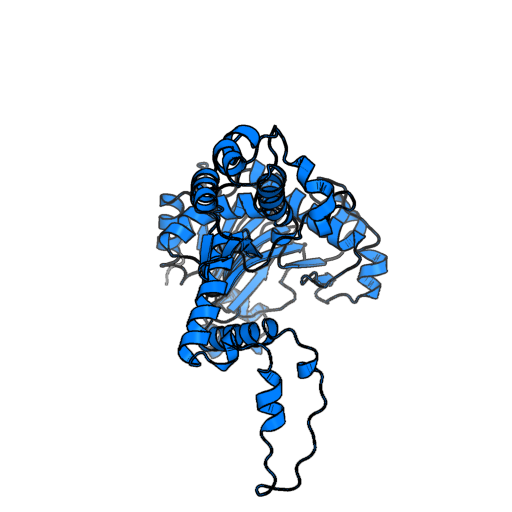YS A N 1
ATOM 3302 C CA . LYS A 1 407 ? 30.371 -0.551 -17.810 1.00 95.62 407 LYS A CA 1
ATOM 3303 C C . LYS A 1 407 ? 30.352 -1.584 -18.938 1.00 95.62 407 LYS A C 1
ATOM 3305 O O . LYS A 1 407 ? 30.659 -1.225 -20.066 1.00 95.62 407 LYS A O 1
ATOM 3310 N N . GLN A 1 408 ? 29.992 -2.831 -18.630 1.00 93.44 408 GLN A N 1
ATOM 3311 C CA . GLN A 1 408 ? 29.962 -3.915 -19.620 1.00 93.44 408 GLN A CA 1
ATOM 3312 C C . GLN A 1 408 ? 28.825 -3.722 -20.628 1.00 93.44 408 GLN A C 1
ATOM 3314 O O . GLN A 1 408 ? 29.031 -3.900 -21.822 1.00 93.44 408 GLN A O 1
ATOM 3319 N N . LEU A 1 409 ? 27.641 -3.291 -20.174 1.00 94.56 409 LEU A N 1
ATOM 3320 C CA . LEU A 1 409 ? 26.507 -3.032 -21.066 1.00 94.56 409 LEU A CA 1
ATOM 3321 C C . LEU A 1 409 ? 26.842 -1.943 -22.093 1.00 94.56 409 LEU A C 1
ATOM 3323 O O . LEU A 1 409 ? 26.481 -2.070 -23.258 1.00 94.56 409 LEU A O 1
ATOM 3327 N N . ASN A 1 410 ? 27.590 -0.919 -21.684 1.00 93.94 410 ASN A N 1
ATOM 3328 C CA . ASN A 1 410 ? 28.018 0.182 -22.548 1.00 93.94 410 ASN A CA 1
ATOM 3329 C C . ASN A 1 410 ? 29.058 -0.227 -23.611 1.00 93.94 410 ASN A C 1
ATOM 3331 O O . ASN A 1 410 ? 29.363 0.574 -24.496 1.00 93.94 410 ASN A O 1
ATOM 3335 N N . GLU A 1 411 ? 29.618 -1.441 -23.539 1.00 93.75 411 GLU A N 1
ATOM 3336 C CA . GLU A 1 411 ? 30.461 -2.003 -24.605 1.00 93.75 411 GLU A CA 1
ATOM 3337 C C . GLU A 1 411 ? 29.610 -2.545 -25.770 1.00 93.75 411 GLU A C 1
ATOM 3339 O O . GLU A 1 411 ? 30.069 -2.544 -26.914 1.00 93.75 411 GLU A O 1
ATOM 3344 N N . GLU A 1 412 ? 28.363 -2.956 -25.505 1.00 93.06 412 GLU A N 1
ATOM 3345 C CA . GLU A 1 412 ? 27.435 -3.504 -26.507 1.00 93.06 412 GLU A CA 1
ATOM 3346 C C . GLU A 1 412 ? 26.331 -2.524 -26.922 1.00 93.06 412 GLU A C 1
ATOM 3348 O O . GLU A 1 412 ? 25.880 -2.529 -28.071 1.00 93.06 412 GLU A O 1
ATOM 3353 N N . TRP A 1 413 ? 25.862 -1.698 -25.989 1.00 92.81 413 TRP A N 1
ATOM 3354 C CA . TRP A 1 413 ? 24.766 -0.753 -26.172 1.00 92.81 413 TRP A CA 1
ATOM 3355 C C . TRP A 1 413 ? 25.247 0.698 -26.058 1.00 92.81 413 TRP A C 1
ATOM 3357 O O . TRP A 1 413 ? 26.232 0.977 -25.375 1.00 92.81 413 TRP A O 1
ATOM 3367 N N . PRO A 1 414 ? 24.537 1.662 -26.677 1.00 94.00 414 PRO A N 1
ATOM 3368 C CA . PRO A 1 414 ? 24.786 3.075 -26.420 1.00 94.00 414 PRO A CA 1
ATOM 3369 C C . PRO A 1 414 ? 24.663 3.375 -24.915 1.00 94.00 414 PRO A C 1
ATOM 3371 O O . PRO A 1 414 ? 23.692 2.913 -24.308 1.00 94.00 414 PRO A O 1
ATOM 3374 N N . PRO A 1 415 ? 25.556 4.185 -24.309 1.00 92.50 415 PRO A N 1
ATOM 3375 C CA . PRO A 1 415 ? 25.496 4.504 -22.877 1.00 92.50 415 PRO A CA 1
ATOM 3376 C C . PRO A 1 415 ? 24.134 5.024 -22.401 1.00 92.50 415 PRO A C 1
ATOM 3378 O O . PRO A 1 415 ? 23.703 4.761 -21.279 1.00 92.50 415 PRO A O 1
ATOM 3381 N N . GLN A 1 416 ? 23.413 5.716 -23.285 1.00 95.12 416 GLN A N 1
ATOM 3382 C CA . GLN A 1 416 ? 22.070 6.227 -23.029 1.00 95.12 416 GLN A CA 1
ATOM 3383 C C . GLN A 1 416 ? 21.064 5.109 -22.731 1.00 95.12 416 GLN A C 1
ATOM 3385 O O . GLN A 1 416 ? 20.157 5.325 -21.940 1.00 95.12 416 GLN A O 1
ATOM 3390 N N . ALA A 1 417 ? 21.218 3.918 -23.318 1.00 94.81 417 ALA A N 1
ATOM 3391 C CA . ALA A 1 417 ? 20.290 2.808 -23.113 1.00 94.81 417 ALA A CA 1
ATOM 3392 C C . ALA A 1 417 ? 20.364 2.254 -21.679 1.00 94.81 417 ALA A C 1
ATOM 3394 O O . ALA A 1 417 ? 19.330 1.975 -21.074 1.00 94.81 417 ALA A O 1
ATOM 3395 N N . GLY A 1 418 ? 21.571 2.150 -21.109 1.00 95.94 418 GLY A N 1
ATOM 3396 C CA . GLY A 1 418 ? 21.755 1.754 -19.710 1.00 95.94 418 GLY A CA 1
ATOM 3397 C C . GLY A 1 418 ? 21.189 2.792 -18.738 1.00 95.94 418 GLY A C 1
ATOM 3398 O O . GLY A 1 418 ? 20.468 2.440 -17.805 1.00 95.94 418 GLY A O 1
ATOM 3399 N N . LEU A 1 419 ? 21.439 4.079 -18.998 1.00 97.75 419 LEU A N 1
ATOM 3400 C CA . LEU A 1 419 ? 20.871 5.174 -18.202 1.00 97.75 419 LEU A CA 1
ATOM 3401 C C . LEU A 1 419 ? 19.342 5.217 -18.293 1.00 97.75 419 LEU A C 1
ATOM 3403 O O . LEU A 1 419 ? 18.674 5.386 -17.277 1.00 97.75 419 LEU A O 1
ATOM 3407 N N . TYR A 1 420 ? 18.786 4.998 -19.485 1.00 97.75 420 TYR A N 1
ATOM 3408 C CA . TYR A 1 420 ? 17.345 4.905 -19.700 1.00 97.75 420 TYR A CA 1
ATOM 3409 C C . TYR A 1 420 ? 16.726 3.758 -18.895 1.00 97.75 420 TYR A C 1
ATOM 3411 O O . TYR A 1 420 ? 15.709 3.944 -18.230 1.00 97.75 420 TYR A O 1
ATOM 3419 N N . PHE A 1 421 ? 17.372 2.588 -18.876 1.00 97.62 421 PHE A N 1
ATOM 3420 C CA . PHE A 1 421 ? 16.941 1.465 -18.045 1.00 97.62 421 PHE A CA 1
ATOM 3421 C C . PHE A 1 421 ? 16.910 1.822 -16.549 1.00 97.62 421 PHE A C 1
ATOM 3423 O O . PHE A 1 421 ? 15.894 1.599 -15.887 1.00 97.62 421 PHE A O 1
ATOM 3430 N N . LEU A 1 422 ? 17.973 2.436 -16.017 1.00 98.38 422 LEU A N 1
ATOM 3431 C CA . LEU A 1 422 ? 17.992 2.884 -14.618 1.00 98.38 422 LEU A CA 1
ATOM 3432 C C . LEU A 1 422 ? 16.934 3.965 -14.345 1.00 98.38 422 LEU A C 1
ATOM 3434 O O . LEU A 1 422 ? 16.291 3.942 -13.296 1.00 98.38 422 LEU A O 1
ATOM 3438 N N . ALA A 1 423 ? 16.695 4.868 -15.297 1.00 98.19 423 ALA A N 1
ATOM 3439 C CA . ALA A 1 423 ? 15.669 5.901 -15.198 1.00 98.19 423 ALA A CA 1
ATOM 3440 C C . ALA A 1 423 ? 14.245 5.320 -15.172 1.00 98.19 423 ALA A C 1
ATOM 3442 O O . ALA A 1 423 ? 13.397 5.825 -14.435 1.00 98.19 423 ALA A O 1
ATOM 3443 N N . LEU A 1 424 ? 13.980 4.226 -15.899 1.00 98.31 424 LEU A N 1
ATOM 3444 C CA . LEU A 1 424 ? 12.715 3.491 -15.802 1.00 98.31 424 LEU A CA 1
ATOM 3445 C C . LEU A 1 424 ? 12.506 2.924 -14.389 1.00 98.31 424 LEU A C 1
ATOM 3447 O O . LEU A 1 424 ? 11.414 3.062 -13.834 1.00 98.31 424 LEU A O 1
ATOM 3451 N N . LEU A 1 425 ? 13.543 2.339 -13.777 1.00 98.38 425 LEU A N 1
ATOM 3452 C CA . LEU A 1 425 ? 13.478 1.836 -12.396 1.00 98.38 425 LEU A CA 1
ATOM 3453 C C . LEU A 1 425 ? 13.287 2.968 -11.377 1.00 98.38 425 LEU A C 1
ATOM 3455 O O . LEU A 1 425 ? 12.448 2.857 -10.479 1.00 98.38 425 LEU A O 1
ATOM 3459 N N . TYR A 1 426 ? 14.023 4.069 -11.543 1.00 97.94 426 TYR A N 1
ATOM 3460 C CA . TYR A 1 426 ? 13.893 5.271 -10.720 1.00 97.94 426 TYR A CA 1
ATOM 3461 C C . TYR A 1 426 ? 12.477 5.849 -10.809 1.00 97.94 426 TYR A C 1
ATOM 3463 O O . TYR A 1 426 ? 11.846 6.115 -9.786 1.00 97.94 426 TYR A O 1
ATOM 3471 N N . ASN A 1 427 ? 11.910 5.928 -12.020 1.00 97.81 427 ASN A N 1
ATOM 3472 C CA . ASN A 1 427 ? 10.536 6.377 -12.226 1.00 97.81 427 ASN A CA 1
ATOM 3473 C C . ASN A 1 427 ? 9.529 5.523 -11.453 1.00 97.81 427 ASN A C 1
ATOM 3475 O O . ASN A 1 427 ? 8.620 6.058 -10.825 1.00 97.81 427 ASN A O 1
ATOM 3479 N N . LYS A 1 428 ? 9.705 4.197 -11.449 1.00 97.50 428 LYS A N 1
ATOM 3480 C CA . LYS A 1 428 ? 8.848 3.273 -10.687 1.00 97.50 428 LYS A CA 1
ATOM 3481 C C . LYS A 1 428 ? 9.178 3.217 -9.192 1.00 97.50 428 LYS A C 1
ATOM 3483 O O . LYS A 1 428 ? 8.649 2.354 -8.499 1.00 97.50 428 LYS A O 1
ATOM 3488 N N . ARG A 1 429 ? 10.015 4.135 -8.688 1.00 96.75 429 ARG A N 1
ATOM 3489 C CA . ARG A 1 429 ? 10.448 4.221 -7.282 1.00 96.75 429 ARG A CA 1
ATOM 3490 C C . ARG A 1 429 ? 11.137 2.940 -6.793 1.00 96.75 429 ARG A C 1
ATOM 3492 O O . ARG A 1 429 ? 11.154 2.669 -5.598 1.00 96.75 429 ARG A O 1
ATOM 3499 N N . ALA A 1 430 ? 11.676 2.140 -7.712 1.00 97.56 430 ALA A N 1
ATOM 3500 C CA . ALA A 1 430 ? 12.387 0.909 -7.385 1.00 97.56 430 ALA A CA 1
ATOM 3501 C C . ALA A 1 430 ? 13.851 1.172 -7.033 1.00 97.56 430 ALA A C 1
ATOM 3503 O O . ALA A 1 430 ? 14.416 0.449 -6.227 1.00 97.56 430 ALA A O 1
ATOM 3504 N N . LEU A 1 431 ? 14.442 2.208 -7.627 1.00 96.75 431 LEU A N 1
ATOM 3505 C CA . LEU A 1 431 ? 15.843 2.579 -7.475 1.00 96.75 431 LEU A CA 1
ATOM 3506 C C . LEU A 1 431 ? 15.936 3.955 -6.817 1.00 96.75 431 LEU A C 1
ATOM 3508 O O . LEU A 1 431 ? 15.212 4.862 -7.228 1.00 96.75 431 LEU A O 1
ATOM 3512 N N . TYR A 1 432 ? 16.823 4.124 -5.838 1.00 96.88 432 TYR A N 1
ATOM 3513 C CA . TYR A 1 432 ? 17.126 5.422 -5.225 1.00 96.88 432 TYR A CA 1
ATOM 3514 C C . TYR A 1 432 ? 18.490 5.921 -5.667 1.00 96.88 432 TYR A C 1
ATOM 3516 O O . TYR A 1 432 ? 19.399 5.123 -5.870 1.00 96.88 432 TYR A O 1
ATOM 3524 N N . ILE A 1 433 ? 18.609 7.242 -5.794 1.00 96.69 433 ILE A N 1
ATOM 3525 C CA . ILE A 1 433 ? 19.896 7.930 -5.890 1.00 96.69 433 ILE A CA 1
ATOM 3526 C C . ILE A 1 433 ? 20.370 8.165 -4.457 1.00 96.69 433 ILE A C 1
ATOM 3528 O O . ILE A 1 433 ? 19.600 8.667 -3.636 1.00 96.69 433 ILE A O 1
ATOM 3532 N N . THR A 1 434 ? 21.601 7.769 -4.164 1.00 94.12 434 THR A N 1
ATOM 3533 C CA . THR A 1 434 ? 22.225 7.901 -2.846 1.00 94.12 434 THR A CA 1
ATOM 3534 C C . THR A 1 434 ? 23.428 8.836 -2.927 1.00 94.12 434 THR A C 1
ATOM 3536 O O . THR A 1 434 ? 24.026 8.980 -3.997 1.00 94.12 434 THR A O 1
ATOM 3539 N N . ASP A 1 435 ? 23.770 9.453 -1.798 1.00 82.25 435 ASP A N 1
ATOM 3540 C CA . ASP A 1 435 ? 24.959 10.305 -1.663 1.00 82.25 435 ASP A CA 1
ATOM 3541 C C . ASP A 1 435 ? 26.273 9.507 -1.630 1.00 82.25 435 ASP A C 1
ATOM 3543 O O . ASP A 1 435 ? 26.268 8.361 -1.111 1.00 82.25 435 ASP A O 1
#

Organism: NCBI:txid188932

Sequence (435 aa):
MSNAPLSIVNSTEKFQLNRAGWENILHKTANFTAPEVQTNVLESEDRINFRKWIFDVIRHICINKTNAYGFRVYLNSEIVNKDYLTENVYSHIPAVESDGTQWIEDVFQDQKFGIILNFSEKFSMPMADRLSALIHPLLDHLGVPSNGMHTTVFIGNYGFTPLGIHQDHFGANVIHFHLGPGDKTMYTWEAGLFESLDGKNKPLAELLPLANAYHFEQDDLFFMPWDQYHIGQTDDLSVGLTVWFDNHSNHALAERLLKSITMQMDNENLQEITKMQHGIADIDYNSVEEIFKNHSKIADLPFKDLLKEVFSDFKMALFSNCGWTSIPITMEQISDDFKVDENFGLLDNVYVQLPYPFQLYYTRTNAEDITIYARGAKITIRFNPLLEDIINQLNTNEIFHTGSLLKQLNEEWPPQAGLYFLALLYNKRALYITD

Foldseek 3Di:
DDDDDDPPPPDPDAQELALVSLVVVCVVCVNQVRKDKDPRHDDPVRLLQVLLLLLVLLLVCLCVLDCPQVWWKDWLLHTDDSVLCVPQPSVQHDDHSDSCPVVCCRRQPPTFMKIKGKQSCQAGVVNLLVVLVSCVSVCVVVNAALLFKIKMKMWGQNFKNSVPWDFAAVQKKKKKFWSDQFKKKKWWDQPVVCVVVVVVPDDPVVCRVVTDIDIYHHRMMIIHHRRIGIMMGHRDIIMIMMMIRHNDDPVVLVVVLVVLLLVVLPDPLVVDDDDDADDPVRDDCVSVVSSCPPVCVCVVDDPVVSSVVSSVLQVLLCLQQSRYNDQHQFPVRVDPPDDLVPPLCVLAQFKKAFRPPGAKDWDAPDPFWIWIHHNSDIDIDTDDPLVVVLRVVRNVRDIDGQCVSCVVVVVVDPPSVSSSVVSVNNRSVRMDTDD

Radius of gyration: 24.86 Å; chains: 1; bounding box: 64×46×74 Å

Secondary structure (DSSP, 8-state):
------------SPPP-SHHHHHHHHHHTTTTTS-EEE-S-S-HHHHHHHHHHHHHHHHHHHHHT--TTS-EEEETTEE--HHHIIIIITTSPPPTT--SHHHHHHHHTTS-EEEEEE-GGGT-HHHHHHHHHHHHHHHHHH---SS-EEEEEEEE--EE-TT-SB-PPTTEEEEEEEEEES-EEEEEEEHHHHHHTTGGGS-HHHHGGGSEEEEE-TT-EEEE-TTEEEEEEE-S-EEEEEEEEE---HHHHHHHHHHHHHHH---GGGGSPPPP--SGGG---HHHHHHHTT-HHHHHS-HHHHHHHHHHHHHHHHHHTTTBSSPPPPHHHH-TT--HHHHGGGGTT-EEEPPTT---EEEE-SSSEEEEEETTEEEEEE--HHHHHHHHHHTTT--EEHHHHTTTHHHHS-HHHHHHHHHHHHHTT-SEEE-